Protein 6XM6 (pdb70)

Nearest PDB structures (foldseek):
  6xm6-assembly1_A-2  TM=1.002E+00  e=0.000E+00  Sphingobium sp. SYK-6
  6xm7-assembly1_A-2  TM=1.001E+00  e=0.000E+00  Sphingobium sp. SYK-6
  6xm8-assembly1_A-2  TM=1.001E+00  e=0.000E+00  Sphingobium sp. SYK-6
  6xm9-assembly1_A  TM=1.002E+00  e=0.000E+00  Sphingobium sp. SYK-6
  6ojw-assembly1_A  TM=9.742E-01  e=2.587E-71  Sphingomonas paucimobilis

Foldseek 3Di:
DDAAPDPCCDALNPADPDFDKFWQFDKDFWQPQLAFFKKKFWFFGAPAHAPVRDAHRVQRAIKMWIWGDHRRGTMIGIGGQCAVQNVVCVVVVHHQQHYDLFRVPGHPVCPPGQSDSLGFEFDFAQQWTWSFDQQAATWTAFLPVRHTDYGDCQVVQRQFGGWARAWAQALVFRKIWTKHACRPHPQAQKMWIWIAHRNGHTPAIAIEGDPGRACFHEWADAPFWTKTKDAQQHADVVCSVVVAHRTEHEQADWMWIKTWTPDRPTDHVVIAIATDHHWDWHYWQAWADDVQKIKTKTFIFRTDQDQSRYHPVPDHDDVNRNFTAIWIWMAGNPDDDSHTPDIGGLDPFTFHLKYFQSSQHNHDAFKIKTQTQDVVDAADACLPGARFWIKMAGSVVRDIDIAGPDHQKHWAHKEFDASDPPDDTLQGWIWTKMGNSVLQWIWIFICSRVDPHVHGSMIRTDPHHDRHIHYMYIDRCVSRVHDD

Structure (mmCIF, N/CA/C/O backbone):
data_6XM6
#
_entry.id   6XM6
#
_cell.length_a   85.480
_cell.length_b   112.180
_cell.length_c   114.740
_cell.angle_alpha   90.000
_cell.angle_beta   90.000
_cell.angle_gamma   90.000
#
_symmetry.space_group_name_H-M   'I 2 2 2'
#
loop_
_entity.id
_entity.type
_entity.pdbx_description
1 polymer Dioxygenase
2 non-polymer 'COBALT (II) ION'
3 water water
#
loop_
_atom_site.group_PDB
_atom_site.id
_atom_site.type_symbol
_atom_site.label_atom_id
_atom_site.label_alt_id
_atom_site.label_comp_id
_atom_site.label_asym_id
_atom_site.label_entity_id
_atom_site.label_seq_id
_atom_site.pdbx_PDB_ins_code
_atom_site.Cartn_x
_atom_site.Cartn_y
_atom_site.Cartn_z
_atom_site.occupancy
_atom_site.B_iso_or_equiv
_atom_site.auth_seq_id
_atom_site.auth_comp_id
_atom_site.auth_asym_id
_atom_site.auth_atom_id
_atom_site.pdbx_PDB_model_num
ATOM 1 N N . ALA A 1 2 ? 20.232 -12.940 47.091 1.00 12.23 2 ALA A N 1
ATOM 2 C CA . ALA A 1 2 ? 20.529 -12.604 45.689 1.00 11.79 2 ALA A CA 1
ATOM 3 C C . ALA A 1 2 ? 21.969 -12.847 45.340 1.00 13.19 2 ALA A C 1
ATOM 4 O O . ALA A 1 2 ? 22.893 -12.476 46.064 1.00 13.61 2 ALA A O 1
ATOM 10 N N . HIS A 1 3 ? 22.170 -13.424 44.133 1.00 12.79 3 HIS A N 1
ATOM 11 C CA . HIS A 1 3 ? 23.505 -13.642 43.577 1.00 14.37 3 HIS A CA 1
ATOM 12 C C . HIS A 1 3 ? 23.824 -12.528 42.604 1.00 13.96 3 HIS A C 1
ATOM 13 O O . HIS A 1 3 ? 23.304 -12.513 41.491 1.00 14.18 3 HIS A O 1
ATOM 27 N N . PHE A 1 4 ? 24.654 -11.601 43.016 1.00 12.89 4 PHE A N 1
ATOM 28 C CA . PHE A 1 4 ? 25.042 -10.485 42.184 1.00 13.86 4 PHE A CA 1
ATOM 29 C C . PHE A 1 4 ? 26.409 -10.723 41.597 1.00 15.06 4 PHE A C 1
ATOM 30 O O . PHE A 1 4 ? 27.217 -11.477 42.153 1.00 16.30 4 PHE A O 1
ATOM 47 N N . PRO A 1 5 ? 26.700 -10.070 40.469 1.00 15.71 5 PRO A N 1
ATOM 48 C CA . PRO A 1 5 ? 28.014 -10.236 39.831 1.00 19.28 5 PRO A CA 1
ATOM 49 C C . PRO A 1 5 ? 29.135 -9.718 40.712 1.00 19.11 5 PRO A C 1
ATOM 50 O O . PRO A 1 5 ? 28.960 -8.791 41.498 1.00 20.34 5 PRO A O 1
ATOM 61 N N . ASP A 1 6 ? 30.309 -10.332 40.548 1.00 20.06 6 ASP A N 1
ATOM 62 C CA . ASP A 1 6 ? 31.516 -9.881 41.222 1.00 23.63 6 ASP A CA 1
ATOM 63 C C . ASP A 1 6 ? 32.258 -8.946 40.269 1.00 26.98 6 ASP A C 1
ATOM 64 O O . ASP A 1 6 ? 33.318 -9.258 39.712 1.00 31.68 6 ASP A O 1
ATOM 73 N N . THR A 1 7 ? 31.637 -7.805 40.017 1.00 18.97 7 THR A N 1
ATOM 74 C CA . THR A 1 7 ? 32.162 -6.828 39.079 1.00 18.42 7 THR A CA 1
ATOM 75 C C . THR A 1 7 ? 32.126 -5.485 39.794 1.00 20.08 7 THR A C 1
ATOM 76 O O . THR A 1 7 ? 31.404 -5.320 40.786 1.00 18.16 7 THR A O 1
ATOM 87 N N . PRO A 1 8 ? 32.870 -4.499 39.306 1.00 19.70 8 PRO A N 1
ATOM 88 C CA . PRO A 1 8 ? 32.985 -3.229 40.042 1.00 19.57 8 PRO A CA 1
ATOM 89 C C . PRO A 1 8 ? 31.667 -2.535 40.263 1.00 20.50 8 PRO A C 1
ATOM 90 O O . PRO A 1 8 ? 31.512 -1.828 41.275 1.00 19.17 8 PRO A O 1
ATOM 101 N N . ALA A 1 9 ? 30.713 -2.696 39.354 1.00 18.04 9 ALA A N 1
ATOM 102 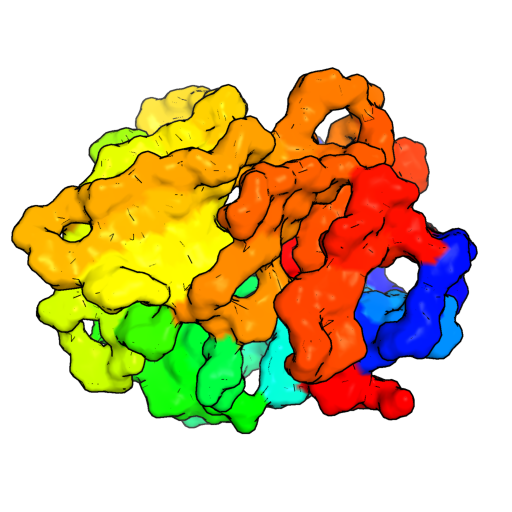C CA . ALA A 1 9 ? 29.449 -1.993 39.478 1.00 18.24 9 ALA A CA 1
ATOM 103 C C . ALA A 1 9 ? 28.613 -2.540 40.613 1.00 15.48 9 ALA A C 1
ATOM 104 O O . ALA A 1 9 ? 27.597 -1.925 40.965 1.00 15.44 9 ALA A O 1
ATOM 111 N N . PHE A 1 10 ? 29.019 -3.681 41.179 1.00 15.10 10 PHE A N 1
ATOM 112 C CA . PHE A 1 10 ? 28.243 -4.337 42.235 1.00 14.80 10 PHE A CA 1
ATOM 113 C C . PHE A 1 10 ? 29.027 -4.654 43.503 1.00 15.76 10 PHE A C 1
ATOM 114 O O . PHE A 1 10 ? 28.508 -5.366 44.383 1.00 15.90 10 PHE A O 1
ATOM 131 N N . THR A 1 11 ? 30.233 -4.119 43.653 1.00 16.17 11 THR A N 1
ATOM 132 C CA . THR A 1 11 ? 31.042 -4.466 44.802 1.00 15.68 11 THR A CA 1
ATOM 133 C C . THR A 1 11 ? 31.580 -3.225 45.497 1.00 16.35 11 THR A C 1
ATOM 134 O O . THR A 1 11 ? 31.630 -2.116 44.934 1.00 16.07 11 THR A O 1
ATOM 145 N N . GLY A 1 12 ? 31.969 -3.443 46.750 1.00 17.70 12 GLY A N 1
ATOM 146 C CA . GLY A 1 12 ? 32.555 -2.384 47.552 1.00 17.75 12 GLY A CA 1
ATOM 147 C C . GLY A 1 12 ? 31.550 -1.289 47.813 1.00 14.97 12 GLY A C 1
ATOM 148 O O . GLY A 1 12 ? 30.429 -1.541 48.271 1.00 15.95 12 GLY A O 1
ATOM 152 N N . PHE A 1 13 ? 31.945 -0.052 47.482 1.00 14.77 13 PHE A N 1
ATOM 153 C CA . PHE A 1 13 ? 31.009 1.061 47.609 1.00 13.89 13 PHE A CA 1
ATOM 154 C C . PHE A 1 13 ? 29.796 0.873 46.731 1.00 13.37 13 PHE A C 1
ATOM 155 O O . PHE A 1 13 ? 28.735 1.451 47.006 1.00 13.22 13 PHE A O 1
ATOM 172 N N . ASN A 1 14 ? 29.915 0.054 45.699 1.00 12.85 14 ASN A N 1
ATOM 173 C CA . ASN A 1 14 ? 28.793 -0.243 44.821 1.00 13.61 14 ASN A CA 1
ATOM 174 C C . ASN A 1 14 ? 28.082 -1.546 45.161 1.00 12.21 14 ASN A C 1
ATOM 175 O O . ASN A 1 14 ? 27.299 -2.038 44.357 1.00 13.09 14 ASN A O 1
ATOM 186 N N . ALA A 1 15 ? 28.291 -2.095 46.353 1.00 11.93 15 ALA A N 1
ATOM 187 C CA . ALA A 1 15 ? 27.483 -3.235 46.743 1.00 11.41 15 ALA A CA 1
ATOM 188 C C . ALA A 1 15 ? 26.010 -2.832 46.741 1.00 12.07 15 ALA A C 1
ATOM 189 O O . ALA A 1 15 ? 25.669 -1.724 47.177 1.00 11.54 15 ALA A O 1
ATOM 196 N N . PRO A 1 16 ? 25.109 -3.690 46.280 1.00 12.81 16 PRO A N 1
ATOM 197 C CA . PRO A 1 16 ? 23.681 -3.376 46.399 1.00 11.00 16 PRO A CA 1
ATOM 198 C C . PRO A 1 16 ? 23.326 -3.157 47.851 1.00 11.08 16 PRO A C 1
ATOM 199 O O . PRO A 1 16 ? 23.854 -3.823 48.738 1.00 12.14 16 PRO A O 1
ATOM 210 N N . SER A 1 17 ? 22.432 -2.207 48.094 1.00 10.03 17 SER A N 1
ATOM 211 C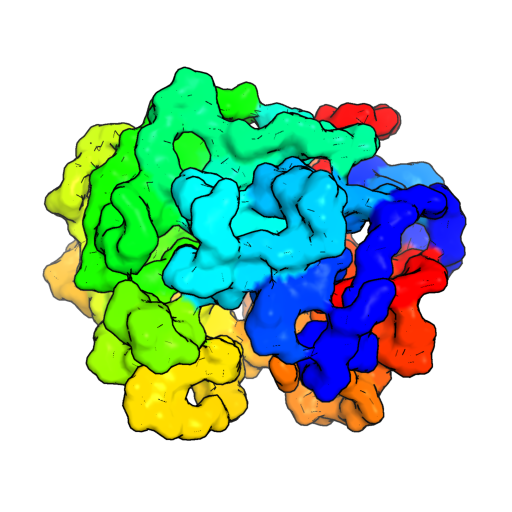 CA . SER A 1 17 ? 21.985 -1.902 49.442 1.00 9.41 17 SER A CA 1
ATOM 212 C C . SER A 1 17 ? 20.529 -2.306 49.621 1.00 9.96 17 SER A C 1
ATOM 213 O O . SER A 1 17 ? 20.215 -3.206 50.425 1.00 10.07 17 SER A O 1
ATOM 221 N N . ARG A 1 18 ? 19.649 -1.620 48.963 1.00 10.10 18 ARG A N 1
ATOM 222 C CA . ARG A 1 18 ? 18.245 -1.965 48.976 1.00 9.75 18 ARG A CA 1
ATOM 223 C C . ARG A 1 18 ? 17.547 -1.783 50.316 1.00 9.50 18 ARG A C 1
ATOM 224 O O . ARG A 1 18 ? 16.484 -2.290 50.519 1.00 10.61 18 ARG A O 1
ATOM 245 N N . ILE A 1 19 ? 18.160 -1.003 51.179 1.00 10.29 19 ILE A N 1
ATOM 246 C CA . ILE A 1 19 ? 17.592 -0.750 52.501 1.00 9.79 19 ILE A CA 1
ATOM 247 C C . ILE A 1 19 ? 16.351 0.134 52.357 1.00 9.91 19 ILE A C 1
ATOM 248 O O . ILE A 1 19 ? 16.428 1.261 51.853 1.00 10.98 19 ILE A O 1
ATOM 264 N N . GLU A 1 20 ? 15.193 -0.372 52.779 1.00 9.49 20 GLU A N 1
ATOM 265 C CA . GLU A 1 20 ? 14.057 0.459 53.123 1.00 10.31 20 GLU A CA 1
ATOM 266 C C . GLU A 1 20 ? 14.012 0.529 54.631 1.00 9.23 20 GLU A C 1
ATOM 267 O O . GLU A 1 20 ? 14.107 -0.506 55.293 1.00 10.54 20 GLU A O 1
ATOM 279 N N . CYS A 1 21 ? 13.958 1.734 55.175 1.00 8.82 21 CYS A N 1
ATOM 280 C CA . CYS A 1 21 ? 14.109 1.880 56.617 1.00 8.84 21 CYS A CA 1
ATOM 281 C C . CYS A 1 21 ? 13.448 3.147 57.103 1.00 9.75 21 CYS A C 1
ATOM 282 O O . CYS A 1 21 ? 13.057 4.012 56.324 1.00 10.87 21 CYS A O 1
ATOM 290 N N . ASP A 1 22 ? 13.343 3.238 58.432 1.00 9.42 22 ASP A N 1
ATOM 291 C CA . ASP A 1 22 ? 12.924 4.415 59.141 1.00 10.50 22 ASP A CA 1
ATOM 292 C C . ASP A 1 22 ? 13.798 4.507 60.376 1.00 10.16 22 ASP A C 1
ATOM 293 O O . ASP A 1 22 ? 13.874 3.540 61.156 1.00 11.57 22 ASP A O 1
ATOM 302 N N . ILE A 1 23 ? 14.384 5.675 60.606 1.00 10.04 23 ILE A N 1
ATOM 303 C CA . ILE A 1 23 ? 15.108 5.938 61.832 1.00 9.67 23 ILE A CA 1
ATOM 304 C C . ILE A 1 23 ? 14.899 7.397 62.190 1.00 10.39 23 ILE A C 1
ATOM 305 O O . ILE A 1 23 ? 15.421 8.286 61.500 1.00 11.01 23 ILE A O 1
ATOM 321 N N . PRO A 1 24 ? 14.204 7.715 63.255 1.00 9.58 24 PRO A N 1
ATOM 322 C CA . PRO A 1 24 ? 14.120 9.096 63.686 1.00 9.75 24 PRO A CA 1
ATOM 323 C C . PRO A 1 24 ? 15.327 9.413 64.551 1.00 11.83 24 PRO A C 1
ATOM 324 O O . PRO A 1 24 ? 15.943 8.550 65.155 1.00 11.73 24 PRO A O 1
ATOM 335 N N . ASN A 1 25 ? 15.650 10.706 64.623 1.00 11.25 25 ASN A N 1
ATOM 336 C CA . ASN A 1 25 ? 16.570 11.160 65.658 1.00 10.47 25 ASN A CA 1
ATOM 337 C C . ASN A 1 25 ? 17.924 10.479 65.524 1.00 11.08 25 ASN A C 1
ATOM 338 O O . ASN A 1 25 ? 18.520 9.997 66.493 1.00 12.11 25 ASN A O 1
ATOM 349 N N . LEU A 1 26 ? 18.436 10.476 64.304 1.00 11.34 26 LEU A N 1
ATOM 350 C CA . LEU A 1 26 ? 19.742 9.919 64.004 1.00 10.25 26 LEU A CA 1
ATOM 351 C C . LEU A 1 26 ? 20.811 10.518 64.906 1.00 11.98 26 LEU A C 1
ATOM 352 O O . LEU A 1 26 ? 20.732 11.681 65.302 1.00 10.79 26 LEU A O 1
ATOM 368 N N . VAL A 1 27 ? 21.823 9.718 65.234 1.00 11.00 27 VAL A N 1
ATOM 369 C CA . VAL A 1 27 ? 22.920 10.244 66.046 1.00 12.15 27 VAL A CA 1
ATOM 370 C C . VAL A 1 27 ? 23.556 11.394 65.273 1.00 12.00 27 VAL A C 1
ATOM 371 O O . VAL A 1 27 ? 23.796 11.270 64.069 1.00 12.68 27 VAL A O 1
ATOM 384 N N . HIS A 1 28 ? 23.865 12.501 65.952 1.00 12.65 28 HIS A N 1
ATOM 385 C CA . HIS A 1 28 ? 24.404 13.661 65.267 1.00 12.55 28 HIS A CA 1
ATOM 386 C C . HIS A 1 28 ? 25.328 14.427 66.169 1.00 15.69 28 HIS A C 1
ATOM 387 O O . HIS A 1 28 ? 25.324 14.257 67.394 1.00 15.29 28 HIS A O 1
ATOM 401 N N . GLU A 1 29 ? 26.174 15.209 65.535 1.00 14.30 29 GLU A N 1
ATOM 402 C CA . GLU A 1 29 ? 27.066 16.137 66.210 1.00 14.40 29 GLU A CA 1
ATOM 403 C C . GLU A 1 29 ? 26.785 17.541 65.714 1.00 14.69 29 GLU A C 1
ATOM 404 O O . GLU A 1 29 ? 26.287 17.752 64.603 1.00 13.71 29 GLU A O 1
ATOM 416 N N . GLY A 1 30 ? 27.133 18.509 66.548 1.00 15.86 30 GLY A N 1
ATOM 417 C CA . GLY A 1 30 ? 26.936 19.897 66.202 1.00 14.78 30 GLY A CA 1
ATOM 418 C C . GLY A 1 30 ? 25.510 20.310 66.489 1.00 18.41 30 GLY A C 1
ATOM 419 O O . GLY A 1 30 ? 24.814 19.689 67.292 1.00 17.84 30 GLY A O 1
ATOM 423 N N . THR A 1 31 ? 25.070 21.365 65.831 1.00 14.86 31 THR A N 1
ATOM 424 C CA . THR A 1 31 ? 23.782 21.986 66.112 1.00 16.05 31 THR A CA 1
ATOM 425 C C . THR A 1 31 ? 22.999 22.059 64.815 1.00 14.76 31 THR A C 1
ATOM 426 O O . THR A 1 31 ? 23.393 22.756 63.867 1.00 15.07 31 THR A O 1
ATOM 437 N N . ILE A 1 32 ? 21.913 21.303 64.729 1.00 13.64 32 ILE A N 1
ATOM 438 C CA . ILE A 1 32 ? 21.016 21.368 63.583 1.00 14.73 32 ILE A CA 1
ATOM 439 C C . ILE A 1 32 ? 20.185 22.620 63.790 1.00 16.76 32 ILE A C 1
ATOM 440 O O . ILE A 1 32 ? 19.529 22.735 64.819 1.00 16.84 32 ILE A O 1
ATOM 456 N N . PRO A 1 33 ? 20.213 23.589 62.882 1.00 15.32 33 PRO A N 1
ATOM 457 C CA . PRO A 1 33 ? 19.480 24.833 63.097 1.00 16.68 33 PRO A CA 1
ATOM 458 C C . PRO A 1 33 ? 18.036 24.547 63.447 1.00 19.88 33 PRO A C 1
ATOM 459 O O . PRO A 1 33 ? 17.359 23.810 62.722 1.00 19.07 33 PRO A O 1
ATOM 470 N N . PRO A 1 34 ? 17.536 25.043 64.578 1.00 22.09 34 PRO A N 1
ATOM 471 C CA . PRO A 1 34 ? 16.129 24.785 64.914 1.00 26.19 34 PRO A CA 1
ATOM 472 C C . PRO A 1 34 ? 15.176 25.450 63.941 1.00 22.92 34 PRO A C 1
ATOM 473 O O . PRO A 1 34 ? 14.004 25.051 63.932 1.00 31.44 34 PRO A O 1
ATOM 484 N N . GLU A 1 35 ? 15.665 26.357 63.096 1.00 26.13 35 GLU A N 1
ATOM 485 C CA . GLU A 1 35 ? 14.868 27.000 62.054 1.00 32.74 35 GLU A CA 1
ATOM 486 C C . GLU A 1 35 ? 14.426 26.003 60.992 1.00 29.45 35 GLU A C 1
ATOM 487 O O . GLU A 1 35 ? 13.486 26.261 60.228 1.00 28.71 35 GLU A O 1
ATOM 499 N N . LEU A 1 36 ? 15.148 24.912 60.850 1.00 20.32 36 LEU A N 1
ATOM 500 C CA . LEU A 1 36 ? 14.904 24.045 59.715 1.00 15.91 36 LEU A CA 1
ATOM 501 C C . LEU A 1 36 ? 13.678 23.197 60.004 1.00 15.34 36 LEU A C 1
ATOM 502 O O . LEU A 1 36 ? 13.554 22.595 61.076 1.00 15.62 36 LEU A O 1
ATOM 518 N N . ASN A 1 37 ? 12.778 23.129 59.023 1.00 13.29 37 ASN A N 1
ATOM 519 C CA . ASN A 1 37 ? 11.566 22.332 59.135 1.00 15.09 37 ASN A CA 1
ATOM 520 C C . ASN A 1 37 ? 11.154 21.915 57.724 1.00 13.06 37 ASN A C 1
ATOM 521 O O . ASN A 1 37 ? 10.424 22.635 57.031 1.00 12.79 37 ASN A O 1
ATOM 532 N N . GLY A 1 38 ? 11.564 20.716 57.337 1.00 11.27 38 GLY A N 1
ATOM 533 C CA . GLY A 1 38 ? 11.305 20.243 55.988 1.00 10.00 38 GLY A CA 1
ATOM 534 C C . GLY A 1 38 ? 12.137 19.013 55.744 1.00 11.49 38 GLY A C 1
ATOM 535 O O . GLY A 1 38 ? 12.530 18.338 56.678 1.00 11.76 38 GLY A O 1
ATOM 539 N N . ALA A 1 39 ? 12.366 18.697 54.481 1.00 10.52 39 ALA A N 1
ATOM 540 C CA . ALA A 1 39 ? 13.085 17.475 54.166 1.00 10.34 39 ALA A CA 1
ATOM 541 C C . ALA A 1 39 ? 13.931 17.627 52.928 1.00 10.44 39 ALA A C 1
ATOM 542 O O . ALA A 1 39 ? 13.547 18.291 51.953 1.00 11.04 39 ALA A O 1
ATOM 549 N N . PHE A 1 40 ? 15.061 16.934 52.963 1.00 9.70 40 PHE A N 1
ATOM 550 C CA . PHE A 1 40 ? 15.948 16.772 51.820 1.00 9.18 40 PHE A CA 1
ATOM 551 C C . PHE A 1 40 ? 15.738 15.406 51.230 1.00 9.17 40 PHE A C 1
ATOM 552 O O . PHE A 1 40 ? 15.884 14.397 51.927 1.00 11.16 40 PHE A O 1
ATOM 569 N N . PHE A 1 41 ? 15.310 15.354 49.971 1.00 8.97 41 PHE A N 1
ATOM 570 C CA . PHE A 1 41 ? 15.140 14.126 49.249 1.00 9.10 41 PHE A CA 1
ATOM 571 C C . PHE A 1 41 ? 16.314 13.937 48.310 1.00 9.47 41 PHE A C 1
ATOM 572 O O . PHE A 1 41 ? 16.698 14.875 47.609 1.00 11.04 41 PHE A O 1
ATOM 589 N N . ARG A 1 42 ? 16.783 12.713 48.192 1.00 9.07 42 ARG A N 1
ATOM 590 C CA . ARG A 1 42 ? 17.797 12.383 47.219 1.00 8.15 42 ARG A CA 1
ATOM 591 C C . ARG A 1 42 ? 17.560 10.940 46.736 1.00 10.52 42 ARG A C 1
ATOM 592 O O . ARG A 1 42 ? 16.891 10.205 47.357 1.00 11.96 42 ARG A O 1
ATOM 613 N N . VAL A 1 43 ? 18.162 10.587 45.621 1.00 10.14 43 VAL A N 1
ATOM 614 C CA . VAL A 1 43 ? 17.978 9.275 45.008 1.00 10.26 43 VAL A CA 1
ATOM 615 C C . VAL A 1 43 ? 19.297 8.608 44.715 1.00 9.60 43 VAL A C 1
ATOM 616 O O . VAL A 1 43 ? 20.277 9.251 44.322 1.00 11.50 43 VAL A O 1
ATOM 629 N N . GLN A 1 44 ? 19.333 7.297 44.980 1.00 9.27 44 GLN A N 1
ATOM 630 C CA . GLN A 1 44 ? 20.431 6.469 44.568 1.00 9.96 44 GLN A CA 1
ATOM 631 C C . GLN A 1 44 ? 19.944 5.364 43.649 1.00 10.07 44 GLN A C 1
ATOM 632 O O . GLN A 1 44 ? 19.011 4.623 43.995 1.00 10.61 44 GLN A O 1
ATOM 646 N N . PRO A 1 45 ? 20.614 5.154 42.521 1.00 9.94 45 PRO A N 1
ATOM 647 C CA . PRO A 1 45 ? 20.422 3.893 41.809 1.00 10.36 45 PRO A CA 1
ATOM 648 C C . PRO A 1 45 ? 20.852 2.728 42.692 1.00 8.85 45 PRO A C 1
ATOM 649 O O . PRO A 1 45 ? 21.891 2.787 43.342 1.00 10.69 45 PRO A O 1
ATOM 660 N N . ASP A 1 46 ? 20.040 1.677 42.726 1.00 9.55 46 ASP A N 1
ATOM 661 C CA . ASP A 1 46 ? 20.284 0.568 43.651 1.00 9.98 46 ASP A CA 1
ATOM 662 C C . ASP A 1 46 ? 19.521 -0.610 43.070 1.00 11.05 46 ASP A C 1
ATOM 663 O O . ASP A 1 46 ? 18.298 -0.573 43.017 1.00 10.96 46 ASP A O 1
ATOM 672 N N . PRO A 1 47 ? 20.204 -1.680 42.659 1.00 11.27 47 PRO A N 1
ATOM 673 C CA . PRO A 1 47 ? 19.533 -2.743 41.884 1.00 10.66 47 PRO A CA 1
ATOM 674 C C . PRO A 1 47 ? 18.626 -3.595 42.756 1.00 11.15 47 PRO A C 1
ATOM 675 O O . PRO A 1 47 ? 19.088 -4.274 43.673 1.00 11.51 47 PRO A O 1
ATOM 686 N N . GLN A 1 48 ? 17.347 -3.662 42.395 1.00 10.81 48 GLN A N 1
ATOM 687 C CA . GLN A 1 48 ? 16.464 -4.593 43.085 1.00 10.45 48 GLN A CA 1
ATOM 688 C C . GLN A 1 48 ? 16.907 -6.038 42.861 1.00 10.37 48 GLN A C 1
ATOM 689 O O . GLN A 1 48 ? 16.852 -6.867 43.770 1.00 11.34 48 GLN A O 1
ATOM 703 N N . PHE A 1 49 ? 17.309 -6.359 41.650 1.00 11.60 49 PHE A N 1
ATOM 704 C CA . PHE A 1 49 ? 17.702 -7.701 41.259 1.00 11.11 49 PHE A CA 1
ATOM 705 C C . PHE A 1 49 ? 19.018 -7.679 40.518 1.00 11.19 49 PHE A C 1
ATOM 706 O O . PHE A 1 49 ? 19.423 -6.665 39.944 1.00 13.32 49 PHE A O 1
ATOM 723 N N . PRO A 1 50 ? 19.692 -8.829 40.470 1.00 12.10 50 PRO A N 1
ATOM 724 C CA . PRO A 1 50 ? 20.856 -8.952 39.617 1.00 13.91 50 PRO A CA 1
ATOM 725 C C . PRO A 1 50 ? 20.485 -8.670 38.180 1.00 12.58 50 PRO A C 1
ATOM 726 O O . PRO A 1 50 ? 19.372 -9.000 37.720 1.00 13.97 50 PRO A O 1
ATOM 737 N N . PRO A 1 51 ? 21.403 -8.110 37.416 1.00 12.08 51 PRO A N 1
ATOM 738 C CA . PRO A 1 51 ? 21.114 -7.756 36.036 1.00 13.14 51 PRO A CA 1
ATOM 739 C C . PRO A 1 51 ? 21.007 -8.982 35.154 1.00 14.58 51 PRO A C 1
ATOM 740 O O . PRO A 1 51 ? 21.754 -9.942 35.308 1.00 15.91 51 PRO A O 1
ATOM 751 N N . ARG A 1 52 ? 20.101 -8.895 34.200 1.00 15.15 52 ARG A N 1
ATOM 752 C CA . ARG A 1 52 ? 19.908 -9.989 33.252 1.00 17.84 52 ARG A CA 1
ATOM 753 C C . ARG A 1 52 ? 21.208 -10.395 32.577 1.00 20.17 52 ARG A C 1
ATOM 754 O O . ARG A 1 52 ? 21.479 -11.602 32.406 1.00 21.09 52 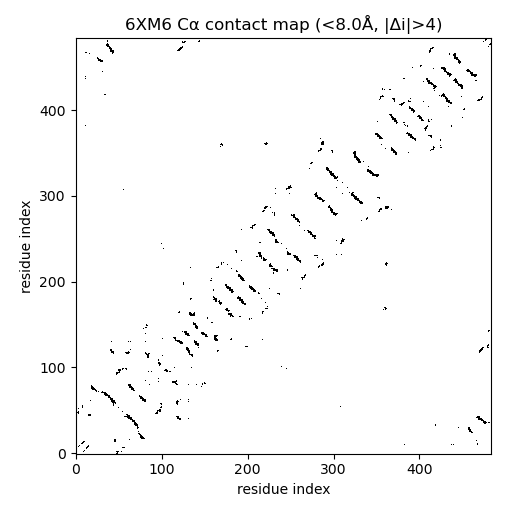ARG A O 1
ATOM 775 N N . LEU A 1 53 ? 22.001 -9.425 32.152 1.00 18.78 53 LEU A N 1
ATOM 776 C CA . LEU A 1 53 ? 23.205 -9.737 31.376 1.00 23.49 53 LEU A CA 1
ATOM 777 C C . LEU A 1 53 ? 24.374 -10.199 32.231 1.00 25.89 53 LEU A C 1
ATOM 778 O O . LEU A 1 53 ? 25.356 -10.701 31.681 1.00 29.84 53 LEU A O 1
ATOM 794 N N . GLY A 1 54 ? 24.288 -10.109 33.555 1.00 20.97 54 GLY A N 1
ATOM 795 C CA . GLY A 1 54 ? 25.402 -10.492 34.399 1.00 20.84 54 GLY A CA 1
ATOM 796 C C . GLY A 1 54 ? 26.376 -9.367 34.689 1.00 18.20 54 GLY A C 1
ATOM 797 O O . GLY A 1 54 ? 27.393 -9.607 35.339 1.00 19.55 54 GLY A O 1
ATOM 801 N N . ASP A 1 55 ? 26.098 -8.163 34.219 1.00 18.60 55 ASP A N 1
ATOM 802 C CA . ASP A 1 55 ? 26.831 -6.966 34.595 1.00 18.68 55 ASP A CA 1
ATOM 803 C C . ASP A 1 55 ? 25.932 -5.803 34.224 1.00 17.45 55 ASP A C 1
ATOM 804 O O . ASP A 1 55 ? 24.921 -5.981 33.538 1.00 18.27 55 ASP A O 1
ATOM 813 N N . ASP A 1 56 ? 26.309 -4.610 34.651 1.00 16.97 56 ASP A N 1
ATOM 814 C CA . ASP A 1 56 ? 25.521 -3.422 34.341 1.00 16.70 56 ASP A CA 1
ATOM 815 C C . ASP A 1 56 ? 26.360 -2.230 34.725 1.00 15.89 56 ASP A C 1
ATOM 816 O O . ASP A 1 56 ? 27.504 -2.366 35.174 1.00 18.92 56 ASP A O 1
ATOM 825 N N . ILE A 1 57 ? 25.775 -1.053 34.551 1.00 15.68 57 ILE A N 1
ATOM 826 C CA . ILE A 1 57 ? 26.423 0.202 34.889 1.00 17.19 57 ILE A CA 1
ATOM 827 C C . ILE A 1 57 ? 25.639 0.876 36.015 1.00 18.49 57 ILE A C 1
ATOM 828 O O . ILE A 1 57 ? 24.463 0.566 36.266 1.00 16.34 57 ILE A O 1
ATOM 844 N N A SER A 1 58 ? 26.310 1.848 36.654 0.53 17.66 58 SER A N 1
ATOM 845 N N B SER A 1 58 ? 26.291 1.847 36.648 0.47 17.49 58 SER A N 1
ATOM 846 C CA A SER A 1 58 ? 25.758 2.556 37.808 0.53 13.69 58 SER A CA 1
ATOM 847 C CA B SER A 1 58 ? 25.720 2.509 37.812 0.47 14.25 58 SER A CA 1
ATOM 848 C C A SER A 1 58 ? 24.471 3.265 37.457 0.53 14.15 58 SER A C 1
ATOM 849 C C B SER A 1 58 ? 24.477 3.294 37.470 0.47 14.49 58 SER A C 1
ATOM 850 O O A SER A 1 58 ? 23.538 3.316 38.259 0.53 17.34 58 SER A O 1
ATOM 851 O O B SER A 1 58 ? 23.563 3.383 38.287 0.47 16.94 58 SER A O 1
ATOM 866 N N . PHE A 1 59 ? 24.413 3.867 36.278 1.00 14.62 59 PHE A N 1
ATOM 867 C CA . PHE A 1 59 ? 23.252 4.652 35.953 1.00 16.10 59 PHE A CA 1
ATOM 868 C C . PHE A 1 59 ? 22.004 3.789 35.759 1.00 16.60 59 PHE A C 1
ATOM 869 O O . PHE A 1 59 ? 20.940 4.355 35.457 1.00 15.93 59 PHE A O 1
ATOM 887 N N . ASN A 1 60 ? 22.112 2.445 35.824 1.00 15.66 60 ASN A N 1
ATOM 888 C CA . ASN A 1 60 ? 20.964 1.618 35.556 1.00 13.80 60 ASN A CA 1
ATOM 889 C C . ASN A 1 60 ? 20.307 1.008 36.773 1.00 12.86 60 ASN A C 1
ATOM 890 O O . ASN A 1 60 ? 19.365 0.245 36.602 1.00 13.58 60 ASN A O 1
ATOM 901 N N . GLY A 1 61 ? 20.751 1.333 37.992 1.00 12.73 61 GLY A N 1
ATOM 902 C CA . GLY A 1 61 ? 20.101 0.800 39.173 1.00 13.06 61 GLY A CA 1
ATOM 903 C C . GLY A 1 61 ? 18.713 1.385 39.420 1.00 10.54 61 GLY A C 1
ATOM 904 O O . GLY A 1 61 ? 18.449 2.552 39.157 1.00 11.77 61 GLY A O 1
ATOM 908 N N . ASP A 1 62 ? 17.835 0.581 39.998 1.00 11.13 62 ASP A N 1
ATOM 909 C CA . ASP A 1 62 ? 16.517 1.056 40.391 1.00 9.13 62 ASP A CA 1
ATOM 910 C C . ASP A 1 62 ? 16.598 2.223 41.368 1.00 10.14 62 ASP A C 1
ATOM 911 O O . ASP A 1 62 ? 17.465 2.291 42.241 1.00 10.36 62 ASP A O 1
ATOM 920 N N . GLY A 1 63 ? 15.669 3.173 41.247 1.00 10.75 63 GLY A N 1
ATOM 921 C CA . GLY A 1 63 ? 15.745 4.330 42.126 1.00 11.15 63 GLY A CA 1
ATOM 922 C C . GLY A 1 63 ? 15.271 4.019 43.525 1.00 9.47 63 GLY A C 1
ATOM 923 O O . GLY A 1 63 ? 14.133 3.578 43.715 1.00 10.07 63 GLY A O 1
ATOM 927 N N . MET A 1 64 ? 16.129 4.319 44.472 1.00 9.46 64 MET A N 1
ATOM 928 C CA . MET A 1 64 ? 15.796 4.236 45.882 1.00 9.48 64 MET A CA 1
ATOM 929 C C . MET A 1 64 ? 15.838 5.652 46.425 1.00 9.76 64 MET A C 1
ATOM 930 O O . MET A 1 64 ? 16.833 6.371 46.232 1.00 10.27 64 MET A O 1
ATOM 944 N N . ILE A 1 65 ? 14.741 6.075 47.043 1.00 8.85 65 ILE A N 1
ATOM 945 C CA . ILE A 1 65 ? 14.586 7.458 47.514 1.00 8.84 65 ILE A CA 1
ATOM 946 C C . ILE A 1 65 ? 14.896 7.565 48.997 1.00 9.90 65 ILE A C 1
ATOM 947 O O . ILE A 1 65 ? 14.323 6.821 49.826 1.00 10.20 65 ILE A O 1
ATOM 963 N N . THR A 1 66 ? 15.767 8.490 49.345 1.00 8.60 66 THR A N 1
ATOM 964 C CA . THR A 1 66 ? 16.080 8.791 50.732 1.00 8.13 66 THR A CA 1
ATOM 965 C C . THR A 1 66 ? 15.482 10.131 51.082 1.00 10.84 66 THR A C 1
ATOM 966 O O . THR A 1 66 ? 15.678 11.099 50.347 1.00 10.65 66 THR A O 1
ATOM 977 N N . ARG A 1 67 ? 14.797 10.203 52.208 1.00 9.18 67 ARG A N 1
ATOM 978 C CA . ARG A 1 67 ? 14.323 11.462 52.748 1.00 9.81 67 ARG A CA 1
ATOM 979 C C . ARG A 1 67 ? 14.930 11.719 54.114 1.00 8.89 67 ARG A C 1
ATOM 980 O O . ARG A 1 67 ? 14.835 10.882 55.020 1.00 9.58 67 ARG A O 1
ATOM 1001 N N . PHE A 1 68 ? 15.528 12.878 54.264 1.00 10.00 68 PHE A N 1
ATOM 1002 C CA . PHE A 1 68 ? 16.024 13.355 55.529 1.00 9.53 68 PHE A CA 1
ATOM 1003 C C . PHE A 1 68 ? 15.082 14.466 55.987 1.00 10.70 68 PHE A C 1
ATOM 1004 O O . PHE A 1 68 ? 15.133 15.601 55.500 1.00 10.70 68 PHE A O 1
ATOM 1021 N N . HIS A 1 69 ? 14.239 14.162 56.975 1.00 10.38 69 HIS A N 1
ATOM 1022 C CA . HIS A 1 69 ? 13.304 15.114 57.547 1.00 10.17 69 HIS A CA 1
ATOM 1023 C C . HIS A 1 69 ? 13.977 15.777 58.721 1.00 10.70 69 HIS A C 1
ATOM 1024 O O . HIS A 1 69 ? 14.320 15.129 59.719 1.00 10.97 69 HIS A O 1
ATOM 1038 N N . ILE A 1 70 ? 14.239 17.067 58.567 1.00 10.43 70 ILE A N 1
ATOM 1039 C CA . ILE A 1 70 ? 14.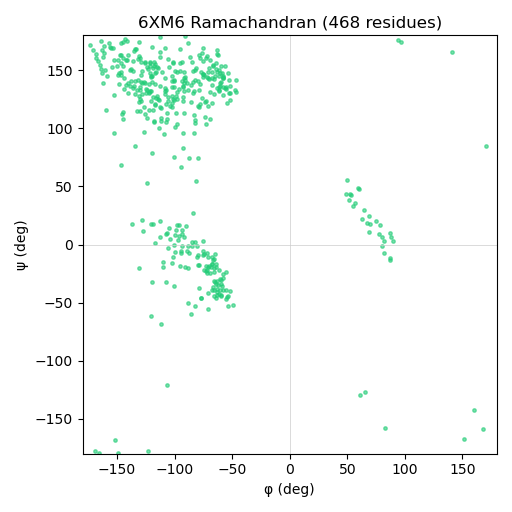928 17.860 59.569 1.00 10.99 70 ILE A CA 1
ATOM 1040 C C . ILE A 1 70 ? 13.889 18.743 60.234 1.00 12.50 70 ILE A C 1
ATOM 1041 O O . ILE A 1 70 ? 13.177 19.513 59.567 1.00 12.74 70 ILE A O 1
ATOM 1057 N N . HIS A 1 71 ? 13.797 18.632 61.546 1.00 12.62 71 HIS A N 1
ATOM 1058 C CA . HIS A 1 71 ? 12.819 19.399 62.310 1.00 13.27 71 HIS A CA 1
ATOM 1059 C C . HIS A 1 71 ? 13.238 19.336 63.763 1.00 15.29 71 HIS A C 1
ATOM 1060 O O . HIS A 1 71 ? 13.848 18.364 64.197 1.00 13.48 71 HIS A O 1
ATOM 1075 N N . ASP A 1 72 ? 12.897 20.381 64.518 1.00 13.52 72 ASP A N 1
ATOM 1076 C CA . ASP A 1 72 ? 13.130 20.375 65.962 1.00 13.29 72 ASP A CA 1
ATOM 1077 C C . ASP A 1 72 ? 14.591 20.088 66.313 1.00 13.74 72 ASP A C 1
ATOM 1078 O O . ASP A 1 72 ? 14.890 19.485 67.348 1.00 13.44 72 ASP A O 1
ATOM 1087 N N . GLY A 1 73 ? 15.537 20.519 65.495 1.00 13.25 73 GLY A N 1
ATOM 1088 C CA . GLY A 1 73 ? 16.931 20.283 65.778 1.00 13.25 73 GLY A CA 1
ATOM 1089 C C . GLY A 1 73 ? 17.392 18.855 65.658 1.00 13.99 73 GLY A C 1
ATOM 1090 O O . GLY A 1 73 ? 18.482 18.514 66.162 1.00 13.09 73 GLY A O 1
ATOM 1094 N N . GLN A 1 74 ? 16.618 18.011 64.980 1.00 12.37 74 GLN A N 1
ATOM 1095 C CA . GLN A 1 74 ? 16.996 16.614 64.761 1.00 11.78 74 GLN A CA 1
ATOM 1096 C C . GLN A 1 74 ? 16.775 16.261 63.300 1.00 12.57 74 GLN A C 1
ATOM 1097 O O . GLN A 1 74 ? 16.163 17.007 62.531 1.00 12.14 74 GLN A O 1
ATOM 1111 N N . CYS A 1 75 ? 17.313 15.110 62.921 1.00 11.42 75 CYS A N 1
ATOM 1112 C CA . CYS A 1 75 ? 17.183 14.606 61.576 1.00 9.87 75 CYS A CA 1
ATOM 1113 C C . CYS A 1 75 ? 16.707 13.174 61.628 1.00 10.66 75 CYS A C 1
ATOM 1114 O O . CYS A 1 75 ? 17.288 12.345 62.330 1.00 11.28 75 CYS A O 1
ATOM 1122 N N . ASP A 1 76 ? 15.712 12.886 60.801 1.00 9.86 76 ASP A N 1
ATOM 1123 C CA . ASP A 1 76 ? 15.154 11.552 60.655 1.00 10.36 76 ASP A CA 1
ATOM 1124 C C . ASP A 1 76 ? 15.388 11.068 59.239 1.00 10.70 76 ASP A C 1
ATOM 1125 O O . ASP A 1 76 ? 15.484 11.861 58.308 1.00 11.52 76 ASP A O 1
ATOM 1134 N N . ILE A 1 77 ? 15.418 9.764 59.044 1.00 8.97 77 ILE A N 1
ATOM 1135 C CA . ILE A 1 77 ? 15.515 9.182 57.712 1.00 10.23 77 ILE A CA 1
ATOM 1136 C C . ILE A 1 77 ? 14.346 8.249 57.444 1.00 10.05 77 ILE A C 1
ATOM 1137 O O . ILE A 1 77 ? 13.965 7.423 58.293 1.00 9.82 77 ILE A O 1
ATOM 1153 N N . LYS A 1 78 ? 13.818 8.352 56.241 1.00 9.58 78 LYS A N 1
ATOM 1154 C CA . LYS A 1 78 ? 12.873 7.410 55.663 1.00 9.41 78 LYS A CA 1
ATOM 1155 C C . LYS A 1 78 ? 13.393 7.080 54.284 1.00 9.64 78 LYS A C 1
ATOM 1156 O O . LYS A 1 78 ? 13.680 7.986 53.503 1.00 10.29 78 LYS A O 1
ATOM 1175 N N . GLN A 1 79 ? 13.544 5.803 53.963 1.00 8.83 79 GLN A N 1
ATOM 1176 C CA . GLN A 1 79 ? 14.074 5.373 52.678 1.00 8.92 79 GLN A CA 1
ATOM 1177 C C . GLN A 1 79 ? 13.106 4.369 52.088 1.00 10.09 79 GLN A C 1
ATOM 1178 O O . GLN A 1 79 ? 12.728 3.396 52.737 1.00 9.63 79 GLN A O 1
ATOM 1192 N N . ARG A 1 80 ? 12.720 4.598 50.835 1.00 9.21 80 ARG A N 1
ATOM 1193 C CA . ARG A 1 80 ? 11.744 3.782 50.126 1.00 9.35 80 ARG A CA 1
ATOM 1194 C C . ARG A 1 80 ? 12.077 3.704 48.648 1.00 10.50 80 ARG A C 1
ATOM 1195 O O . ARG A 1 80 ? 12.513 4.676 48.032 1.00 9.97 80 ARG A O 1
ATOM 1216 N N . TRP A 1 81 ? 11.728 2.558 48.064 1.00 9.79 81 TRP A N 1
ATOM 1217 C CA . TRP A 1 81 ? 11.813 2.420 46.628 1.00 8.70 81 TRP A CA 1
ATOM 1218 C C . TRP A 1 81 ? 10.842 3.340 45.894 1.00 9.77 81 TRP A C 1
ATOM 1219 O O . TRP A 1 81 ? 9.706 3.568 46.311 1.00 10.79 81 TRP A O 1
ATOM 1240 N N . ALA A 1 82 ? 11.302 3.821 44.742 1.00 10.14 82 ALA A N 1
ATOM 1241 C CA . ALA A 1 82 ? 10.416 4.413 43.735 1.00 9.04 82 ALA A CA 1
ATOM 1242 C C . ALA A 1 82 ? 9.814 3.272 42.932 1.00 9.21 82 ALA A C 1
ATOM 1243 O O . ALA A 1 82 ? 10.496 2.649 42.126 1.00 11.47 82 ALA A O 1
ATOM 1250 N N . LYS A 1 83 ? 8.541 2.998 43.138 1.00 9.60 83 LYS A N 1
ATOM 1251 C CA . LYS A 1 83 ? 7.966 1.771 42.581 1.00 10.67 83 LYS A CA 1
ATOM 1252 C C . LYS A 1 83 ? 7.457 1.999 41.172 1.00 12.09 83 LYS A C 1
ATOM 1253 O O . LYS A 1 83 ? 6.256 2.126 40.916 1.00 12.16 83 LYS A O 1
ATOM 1272 N N . THR A 1 84 ? 8.431 2.085 40.256 1.00 11.30 84 THR A N 1
ATOM 1273 C CA . THR A 1 84 ? 8.162 2.165 38.844 1.00 10.69 84 THR A CA 1
ATOM 1274 C C . THR A 1 84 ? 7.474 0.895 38.377 1.00 12.29 84 THR A C 1
ATOM 1275 O O . THR A 1 84 ? 7.415 -0.101 39.097 1.00 11.74 84 THR A O 1
ATOM 1286 N N . ASN A 1 85 ? 6.938 0.946 37.147 1.00 11.85 85 ASN A N 1
ATOM 1287 C CA . ASN A 1 85 ? 6.365 -0.261 36.586 1.00 9.93 85 ASN A CA 1
ATOM 1288 C C . ASN A 1 85 ? 7.428 -1.334 36.471 1.00 12.45 85 ASN A C 1
ATOM 1289 O O . ASN A 1 85 ? 7.150 -2.504 36.746 1.00 12.35 85 ASN A O 1
ATOM 1300 N N . LYS A 1 86 ? 8.646 -0.963 36.092 1.00 12.07 86 LYS A N 1
ATOM 1301 C CA . LYS A 1 86 ? 9.757 -1.908 36.103 1.00 12.06 86 LYS A CA 1
ATOM 1302 C C . LYS A 1 86 ? 9.906 -2.571 37.469 1.00 11.48 86 LYS A C 1
ATOM 1303 O O . LYS A 1 86 ? 10.008 -3.806 37.576 1.00 11.69 86 LYS A O 1
ATOM 1322 N N . TRP A 1 87 ? 9.992 -1.758 38.526 1.00 11.15 87 TRP A N 1
ATOM 1323 C CA . TRP A 1 87 ? 10.171 -2.282 39.868 1.00 10.75 87 TRP A CA 1
ATOM 1324 C C . TRP A 1 87 ? 9.062 -3.276 40.192 1.00 10.73 87 TRP A C 1
ATOM 1325 O O . TRP A 1 87 ? 9.306 -4.366 40.727 1.00 10.52 87 TRP A O 1
ATOM 1346 N N . LYS A 1 88 ? 7.824 -2.891 39.894 1.00 11.39 88 LYS A N 1
ATOM 1347 C CA . LYS A 1 88 ? 6.682 -3.737 40.204 1.00 12.25 88 LYS A CA 1
ATOM 1348 C C . LYS A 1 88 ? 6.716 -5.038 39.427 1.00 11.29 88 LYS A C 1
ATOM 1349 O O . LYS A 1 88 ? 6.415 -6.099 39.981 1.00 12.58 88 LYS A O 1
ATOM 1368 N N . LEU A 1 89 ? 6.996 -4.964 38.133 1.00 11.54 89 LEU A N 1
ATOM 1369 C CA . LEU A 1 89 ? 6.981 -6.156 37.299 1.00 12.81 89 LEU A CA 1
ATOM 1370 C C . LEU A 1 89 ? 8.083 -7.108 37.728 1.00 12.26 89 LEU A C 1
ATOM 1371 O O . LEU A 1 89 ? 7.865 -8.325 37.843 1.00 12.64 89 LEU A O 1
ATOM 1387 N N . GLU A 1 90 ? 9.278 -6.570 37.972 1.00 11.20 90 GLU A N 1
ATOM 1388 C CA . GLU A 1 90 ? 10.396 -7.406 38.403 1.00 11.78 90 GLU A CA 1
ATOM 1389 C C . GLU A 1 90 ? 10.146 -7.948 39.789 1.00 13.15 90 GLU A C 1
ATOM 1390 O O . GLU A 1 90 ? 10.462 -9.104 40.053 1.00 12.47 90 GLU A O 1
ATOM 1402 N N . ASN A 1 91 ? 9.579 -7.157 40.685 1.00 12.10 91 ASN A N 1
ATOM 1403 C CA . ASN A 1 91 ? 9.275 -7.650 42.016 1.00 12.32 91 ASN A CA 1
ATOM 1404 C C . ASN A 1 91 ? 8.316 -8.829 41.943 1.00 11.92 91 ASN A C 1
ATOM 1405 O O . ASN A 1 91 ? 8.495 -9.820 42.650 1.00 13.43 91 ASN A O 1
ATOM 1416 N N . ALA A 1 92 ? 7.293 -8.729 41.105 1.00 11.59 92 ALA A N 1
ATOM 1417 C CA . ALA A 1 92 ? 6.330 -9.810 40.988 1.00 13.76 92 ALA A CA 1
ATOM 1418 C C . ALA A 1 92 ? 6.965 -11.049 40.388 1.00 12.93 92 ALA A C 1
ATOM 1419 O O . ALA A 1 92 ? 6.631 -12.171 40.800 1.00 15.92 92 ALA A O 1
ATOM 1426 N N . ALA A 1 93 ? 7.878 -10.874 39.434 1.00 13.26 93 ALA A N 1
ATOM 1427 C CA . ALA A 1 93 ? 8.523 -12.009 38.766 1.00 13.58 93 ALA A CA 1
ATOM 1428 C C . ALA A 1 93 ? 9.640 -12.603 39.592 1.00 13.96 93 ALA A C 1
ATOM 1429 O O . ALA A 1 93 ? 10.035 -13.756 39.351 1.00 16.46 93 ALA A O 1
ATOM 1436 N N . GLY A 1 94 ? 10.133 -11.882 40.579 1.00 12.68 94 GLY A N 1
ATOM 1437 C CA . GLY A 1 94 ? 11.289 -12.317 41.338 1.00 13.76 94 GLY A CA 1
ATOM 1438 C C . GLY A 1 94 ? 12.599 -12.312 40.585 1.00 13.75 94 GLY A C 1
ATOM 1439 O O . GLY A 1 94 ? 13.513 -13.067 40.940 1.00 15.81 94 GLY A O 1
ATOM 1443 N N . LYS A 1 95 ? 12.723 -11.493 39.554 1.00 13.95 95 LYS A N 1
ATOM 1444 C CA . LYS A 1 95 ? 13.938 -11.482 38.759 1.00 13.63 95 LYS A CA 1
ATOM 1445 C C . LYS A 1 95 ? 13.932 -10.273 37.846 1.00 13.50 95 LYS A C 1
ATOM 1446 O O . LYS A 1 95 ? 12.889 -9.645 37.620 1.00 14.00 95 LYS A O 1
ATOM 1465 N N . ALA A 1 96 ? 15.105 -9.956 37.322 1.00 14.23 96 ALA A N 1
ATOM 1466 C CA . ALA A 1 96 ? 15.197 -8.916 36.310 1.00 13.72 96 ALA A CA 1
ATOM 1467 C C . ALA A 1 96 ? 14.507 -9.345 35.016 1.00 13.80 96 ALA A C 1
ATOM 1468 O O . ALA A 1 96 ? 14.675 -10.464 34.516 1.00 15.75 96 ALA A O 1
ATOM 1475 N N . LEU A 1 97 ? 13.777 -8.417 34.457 1.00 12.16 97 LEU A N 1
ATOM 1476 C CA . LEU A 1 97 ? 13.094 -8.556 33.193 1.00 13.35 97 LEU A CA 1
ATOM 1477 C C . LEU A 1 97 ? 13.558 -7.546 32.161 1.00 14.25 97 LEU A C 1
ATOM 1478 O O . LEU A 1 97 ? 13.560 -7.844 30.978 1.00 15.05 97 LEU A O 1
ATOM 1494 N N . PHE A 1 98 ? 13.945 -6.353 32.576 1.00 12.87 98 PHE A N 1
ATOM 1495 C CA . PHE A 1 98 ? 14.525 -5.352 31.723 1.00 14.80 98 PHE A CA 1
ATOM 1496 C C . PHE A 1 98 ? 16.024 -5.519 31.721 1.00 15.88 98 PHE A C 1
ATOM 1497 O O . PHE A 1 98 ? 16.615 -5.896 32.728 1.00 15.07 98 PHE A O 1
ATOM 1514 N N . GLY A 1 99 ? 16.627 -5.265 30.564 1.00 14.48 99 GLY A N 1
ATOM 1515 C CA . GLY A 1 99 ? 18.038 -5.480 30.369 1.00 13.71 99 GLY A CA 1
ATOM 1516 C C . GLY A 1 99 ? 18.917 -4.273 30.530 1.00 15.49 99 GLY A C 1
ATOM 1517 O O . GLY A 1 99 ? 18.823 -3.552 31.510 1.00 15.70 99 GLY A O 1
ATOM 1521 N N A SER A 1 100 ? 19.762 -4.037 29.536 0.42 15.22 100 SER A N 1
ATOM 1522 N N B SER A 1 100 ? 19.815 -4.062 29.579 0.58 14.53 100 SER A N 1
ATOM 1523 C CA A SER A 1 100 ? 20.828 -3.065 29.638 0.42 15.83 100 SER A CA 1
ATOM 1524 C CA B SER A 1 100 ? 20.857 -3.075 29.748 0.58 15.88 100 SER A CA 1
ATOM 1525 C C A SER A 1 100 ? 20.319 -1.639 29.524 0.42 14.04 100 SER A C 1
ATOM 1526 C C B SER A 1 100 ? 20.337 -1.658 29.544 0.58 13.64 100 SER A C 1
ATOM 1527 O O A SER A 1 100 ? 19.176 -1.371 29.142 0.42 14.38 100 SER A O 1
ATOM 1528 O O B SER A 1 100 ? 19.199 -1.416 29.126 0.58 14.38 100 SER A O 1
ATOM 1543 N N . TYR A 1 101 ? 21.211 -0.717 29.867 1.00 12.95 101 TYR A N 1
ATOM 1544 C CA . TYR A 1 101 ? 20.855 0.686 29.947 1.00 13.97 101 TYR A CA 1
ATOM 1545 C C . TYR A 1 101 ? 20.330 1.198 28.608 1.00 14.05 101 TYR A C 1
ATOM 1546 O O . TYR A 1 101 ? 21.006 1.143 27.570 1.00 14.34 101 TYR A O 1
ATOM 1565 N N . ARG A 1 102 ? 19.135 1.737 28.643 1.00 13.02 102 ARG A N 1
ATOM 1566 C CA . ARG A 1 102 ? 18.517 2.377 27.488 1.00 12.51 102 ARG A CA 1
ATOM 1567 C C . ARG A 1 102 ? 18.565 1.451 26.265 1.00 12.84 102 ARG A C 1
ATOM 1568 O O . ARG A 1 102 ? 18.681 1.894 25.120 1.00 14.78 102 ARG A O 1
ATOM 1589 N N . ASN A 1 103 ? 18.362 0.154 26.473 1.00 12.93 103 ASN A N 1
ATOM 1590 C CA . ASN A 1 103 ? 18.485 -0.839 25.395 1.00 15.18 103 ASN A CA 1
ATOM 1591 C C . ASN A 1 103 ? 17.319 -1.816 25.418 1.00 16.96 103 ASN A C 1
ATOM 1592 O O . ASN A 1 103 ? 17.410 -2.921 25.992 1.00 15.87 103 ASN A O 1
ATOM 1603 N N . PRO A 1 104 ? 16.203 -1.445 24.793 1.00 15.01 104 PRO A N 1
ATOM 1604 C CA . PRO A 1 104 ? 15.019 -2.316 24.798 1.00 16.78 104 PRO A CA 1
ATOM 1605 C C . PRO A 1 104 ? 15.243 -3.626 24.085 1.00 17.25 104 PRO A C 1
ATOM 1606 O O . PRO A 1 104 ? 14.499 -4.560 24.337 1.00 18.60 104 PRO A O 1
ATOM 1617 N N . LEU A 1 105 ? 16.277 -3.734 23.260 1.00 17.93 105 LEU A N 1
ATOM 1618 C CA . LEU A 1 105 ? 16.512 -5.001 22.569 1.00 18.41 105 LEU A CA 1
ATOM 1619 C C . LEU A 1 105 ? 16.873 -6.116 23.544 1.00 19.63 105 LEU A C 1
ATOM 1620 O O . LEU A 1 105 ? 16.742 -7.311 23.209 1.00 19.99 105 LEU A O 1
ATOM 1636 N N . THR A 1 106 ? 17.319 -5.765 24.748 1.00 16.42 106 THR A N 1
ATOM 1637 C CA . THR A 1 106 ? 17.770 -6.733 25.711 1.00 16.61 106 THR A CA 1
ATOM 1638 C C . THR A 1 106 ? 16.724 -7.038 26.757 1.00 16.93 106 THR A C 1
ATOM 1639 O O . THR A 1 106 ? 17.035 -7.730 27.704 1.00 19.89 106 THR A O 1
ATOM 1650 N N . ASP A 1 107 ? 15.513 -6.553 26.592 1.00 15.66 107 ASP A N 1
ATOM 1651 C CA . ASP A 1 107 ? 14.473 -6.818 27.565 1.00 16.03 107 ASP A CA 1
ATOM 1652 C C . ASP A 1 107 ? 13.809 -8.158 27.282 1.00 18.80 107 ASP A C 1
ATOM 1653 O O . ASP A 1 107 ? 13.738 -8.620 26.129 1.00 19.77 107 ASP A O 1
ATOM 1662 N N . ASP A 1 108 ? 13.350 -8.795 28.339 1.00 17.08 108 ASP A N 1
ATOM 1663 C CA . ASP A 1 108 ? 12.506 -9.967 28.184 1.00 16.61 108 ASP A CA 1
ATOM 1664 C C . ASP A 1 108 ? 11.272 -9.599 27.382 1.00 17.80 108 ASP A C 1
ATOM 1665 O O . ASP A 1 108 ? 10.698 -8.517 27.528 1.00 17.79 108 ASP A O 1
ATOM 1674 N N . GLU A 1 109 ? 10.819 -10.536 26.534 1.00 20.54 109 GLU A N 1
ATOM 1675 C CA . GLU A 1 109 ? 9.676 -10.238 25.689 1.00 27.72 109 GLU A CA 1
ATOM 1676 C C . GLU A 1 109 ? 8.456 -9.859 26.505 1.00 21.13 109 GLU A C 1
ATOM 1677 O O . GLU A 1 109 ? 7.600 -9.116 26.007 1.00 23.12 109 GLU A O 1
ATOM 1689 N N . SER A 1 110 ? 8.381 -10.319 27.758 1.00 23.24 110 SER A N 1
ATOM 1690 C CA . SER A 1 110 ? 7.200 -10.066 28.577 1.00 22.31 110 SER A CA 1
ATOM 1691 C C . SER A 1 110 ? 7.042 -8.589 28.926 1.00 23.20 110 SER A C 1
ATOM 1692 O O . SER A 1 110 ? 5.961 -8.182 29.353 1.00 21.45 110 SER A O 1
ATOM 1700 N N . VAL A 1 111 ? 8.089 -7.788 28.772 1.00 19.52 111 VAL A N 1
ATOM 1701 C CA . VAL A 1 111 ? 7.992 -6.377 29.125 1.00 18.88 111 VAL A CA 1
ATOM 1702 C C . VAL A 1 111 ? 8.223 -5.464 27.920 1.00 18.86 111 VAL A C 1
ATOM 1703 O O . VAL A 1 111 ? 8.469 -4.276 28.073 1.00 19.00 111 VAL A O 1
ATOM 1716 N N . LYS A 1 112 ? 8.125 -5.998 26.714 1.00 20.53 112 LYS A N 1
ATOM 1717 C CA . LYS A 1 112 ? 8.124 -5.151 25.534 1.00 24.42 112 LYS A CA 1
ATOM 1718 C C . LYS A 1 112 ? 7.003 -4.132 25.652 1.00 19.24 112 LYS A C 1
ATOM 1719 O O . LYS A 1 112 ? 5.907 -4.444 26.117 1.00 25.28 112 LYS A O 1
ATOM 1738 N N . GLY A 1 113 ? 7.314 -2.882 25.334 1.00 22.16 113 GLY A N 1
ATOM 1739 C CA . GLY A 1 113 ? 6.330 -1.823 25.408 1.00 26.66 113 GLY A CA 1
ATOM 1740 C C . GLY A 1 113 ? 6.183 -1.130 26.751 1.00 28.44 113 GLY A C 1
ATOM 1741 O O . GLY A 1 113 ? 5.580 -0.050 26.804 1.00 32.26 113 GLY A O 1
ATOM 1745 N N . GLU A 1 114 ? 6.733 -1.689 27.824 1.00 18.49 114 GLU A N 1
ATOM 1746 C CA . GLU A 1 114 ? 6.595 -1.080 29.144 1.00 16.86 114 GLU A CA 1
ATOM 1747 C C . GLU A 1 114 ? 7.605 0.042 29.329 1.00 15.73 114 GLU A C 1
ATOM 1748 O O . GLU A 1 114 ? 8.693 0.020 28.750 1.00 18.44 114 GLU A O 1
ATOM 1760 N N . TYR A 1 115 ? 7.248 1.022 30.164 1.00 16.79 115 TYR A N 1
ATOM 1761 C CA . TYR A 1 115 ? 8.233 2.033 30.532 1.00 14.67 115 TYR A CA 1
ATOM 1762 C C . TYR A 1 115 ? 9.412 1.384 31.242 1.00 12.71 115 TYR A C 1
ATOM 1763 O O . TYR A 1 115 ? 9.240 0.561 32.128 1.00 13.22 115 TYR A O 1
ATOM 1781 N N . ARG A 1 116 ? 10.613 1.744 30.830 1.00 12.50 116 ARG A N 1
ATOM 1782 C CA . ARG A 1 116 ? 11.839 1.146 31.317 1.00 12.50 116 ARG A CA 1
ATOM 1783 C C . ARG A 1 116 ? 12.420 1.940 32.484 1.00 11.52 116 ARG A C 1
ATOM 1784 O O . ARG A 1 116 ? 13.446 1.541 33.049 1.00 11.19 116 ARG A O 1
ATOM 1805 N N . SER A 1 117 ? 11.751 3.034 32.856 1.00 11.92 117 SER A N 1
ATOM 1806 C CA . SER A 1 117 ? 12.246 3.928 33.896 1.00 11.23 117 SER A CA 1
ATOM 1807 C C . SER A 1 117 ? 12.605 3.213 35.177 1.00 11.45 117 SER A C 1
ATOM 1808 O O . SER A 1 117 ? 11.818 2.419 35.711 1.00 10.98 117 SER A O 1
ATOM 1816 N N . THR A 1 118 ? 13.760 3.619 35.707 1.00 10.16 118 THR A N 1
ATOM 1817 C CA . THR A 1 118 ? 14.194 3.298 37.059 1.00 10.17 118 THR A CA 1
ATOM 1818 C C . THR A 1 118 ? 13.943 4.442 38.014 1.00 10.85 118 THR A C 1
ATOM 1819 O O . THR A 1 118 ? 14.222 4.311 39.205 1.00 10.55 118 THR A O 1
ATOM 1830 N N . ALA A 1 119 ? 13.505 5.589 37.526 1.00 10.05 119 ALA A N 1
ATOM 1831 C CA . ALA A 1 119 ? 13.183 6.715 38.388 1.00 9.59 119 ALA A CA 1
ATOM 1832 C C . ALA A 1 119 ? 14.331 7.020 39.316 1.00 9.41 119 ALA A C 1
ATOM 1833 O O . ALA A 1 119 ? 14.136 7.322 40.496 1.00 10.80 119 ALA A O 1
ATOM 1840 N N . ASN A 1 120 ? 15.558 7.007 38.769 1.00 10.02 120 ASN A N 1
ATOM 1841 C CA . ASN A 1 120 ? 16.751 6.940 39.610 1.00 10.02 120 ASN A CA 1
ATOM 1842 C C . ASN A 1 120 ? 17.611 8.184 39.583 1.00 9.96 120 ASN A C 1
ATOM 1843 O O . ASN A 1 120 ? 18.690 8.157 40.176 1.00 10.72 120 ASN A O 1
ATOM 1854 N N . THR A 1 121 ? 17.171 9.257 38.926 1.00 10.18 121 THR A N 1
ATOM 1855 C CA . THR A 1 121 ? 18.059 10.394 38.660 1.00 9.65 121 THR A CA 1
ATOM 1856 C C . THR A 1 121 ? 17.754 11.621 39.494 1.00 10.45 121 THR A C 1
ATOM 1857 O O . THR A 1 121 ? 18.682 12.376 39.793 1.00 10.15 121 THR A O 1
ATOM 1868 N N . ASN A 1 122 ? 16.490 11.870 39.844 1.00 9.01 122 ASN A N 1
ATOM 1869 C CA . ASN A 1 122 ? 16.179 12.983 40.716 1.00 8.88 122 ASN A CA 1
ATOM 1870 C C . ASN A 1 122 ? 15.022 12.612 41.619 1.00 10.87 122 ASN A C 1
ATOM 1871 O O . ASN A 1 122 ? 14.177 11.772 41.280 1.00 10.95 122 ASN A O 1
ATOM 1882 N N . ALA A 1 123 ? 14.999 13.265 42.777 1.00 11.38 123 ALA A N 1
ATOM 1883 C CA . ALA A 1 123 ? 13.911 13.196 43.739 1.00 9.49 123 ALA A CA 1
ATOM 1884 C C . ALA A 1 123 ? 13.544 14.655 43.988 1.00 10.09 123 ALA A C 1
ATOM 1885 O O . ALA A 1 123 ? 14.232 15.357 44.740 1.00 10.39 123 ALA A O 1
ATOM 1892 N N . PHE A 1 124 ? 12.514 15.122 43.273 1.00 9.67 124 PHE A N 1
ATOM 1893 C CA . PHE A 1 124 ? 12.173 16.537 43.171 1.00 8.63 124 PHE A CA 1
ATOM 1894 C C . PHE A 1 124 ? 10.781 16.781 43.712 1.00 10.54 124 PHE A C 1
ATOM 1895 O O . PHE A 1 124 ? 9.902 15.929 43.591 1.00 13.22 124 PHE A O 1
ATOM 1912 N N . VAL A 1 125 ? 10.577 17.931 44.346 1.00 10.90 125 VAL A N 1
ATOM 1913 C CA . VAL A 1 125 ? 9.288 18.253 44.945 1.00 11.37 125 VAL A CA 1
ATOM 1914 C C . VAL A 1 125 ? 8.617 19.339 44.121 1.00 10.83 125 VAL A C 1
ATOM 1915 O O . VAL A 1 125 ? 9.220 20.394 43.867 1.00 12.84 125 VAL A O 1
ATOM 1928 N N . PHE A 1 126 ? 7.359 19.108 43.748 1.00 11.30 126 PHE A N 1
ATOM 1929 C CA . PHE A 1 126 ? 6.583 20.102 43.007 1.00 10.59 126 PHE A CA 1
ATOM 1930 C C . PHE A 1 126 ? 5.115 19.738 43.133 1.00 11.96 126 PHE A C 1
ATOM 1931 O O . PHE A 1 126 ? 4.759 18.566 43.061 1.00 12.45 126 PHE A O 1
ATOM 1948 N N . ALA A 1 127 ? 4.266 20.732 43.324 1.00 12.49 127 ALA A N 1
ATOM 1949 C CA . ALA A 1 127 ? 2.820 20.520 43.288 1.00 14.29 127 ALA A CA 1
ATOM 1950 C C . ALA A 1 127 ? 2.347 19.471 44.284 1.00 14.99 127 ALA A C 1
ATOM 1951 O O . ALA A 1 127 ? 1.428 18.691 44.004 1.00 16.43 127 ALA A O 1
ATOM 1958 N N . GLY A 1 128 ? 3.001 19.441 45.448 1.00 13.36 128 GLY A N 1
ATOM 1959 C CA . GLY A 1 128 ? 2.600 18.551 46.515 1.00 14.73 128 GLY A CA 1
ATOM 1960 C C . GLY A 1 128 ? 3.019 17.118 46.315 1.00 14.22 128 GLY A C 1
ATOM 1961 O O . GLY A 1 128 ? 2.634 16.262 47.114 1.00 14.88 128 GLY A O 1
ATOM 1965 N N . LYS A 1 129 ? 3.832 16.861 45.320 1.00 12.06 129 LYS A N 1
ATOM 1966 C CA . LYS A 1 129 ? 4.266 15.529 45.037 1.00 10.90 129 LYS A CA 1
ATOM 1967 C C . LYS A 1 129 ? 5.773 15.417 44.987 1.00 12.18 129 LYS A C 1
ATOM 1968 O O . LYS A 1 129 ? 6.415 16.353 44.814 1.00 11.54 129 LYS A O 1
ATOM 1987 N N . LEU A 1 130 ? 6.222 14.202 45.204 1.00 11.41 130 LEU A N 1
ATOM 1988 C CA . LEU A 1 130 ? 7.624 13.848 45.008 1.00 11.43 130 LEU A CA 1
ATOM 1989 C C . LEU A 1 130 ? 7.748 13.203 43.651 1.00 11.02 130 LEU A C 1
ATOM 1990 O O . LEU A 1 130 ? 6.989 12.294 43.319 1.00 12.84 130 LEU A O 1
ATOM 2006 N N . TRP A 1 131 ? 8.644 13.752 42.837 1.00 10.64 131 TRP A N 1
ATOM 2007 C CA . TRP A 1 131 ? 8.858 13.296 41.473 1.00 11.55 131 TRP A CA 1
ATOM 2008 C C . TRP A 1 131 ? 10.141 12.489 41.497 1.00 10.73 131 TRP A C 1
ATOM 2009 O O . TRP A 1 131 ? 11.193 12.996 41.859 1.00 11.33 131 TRP A O 1
ATOM 2030 N N . ALA A 1 132 ? 10.036 11.222 41.147 1.00 10.45 132 ALA A N 1
ATOM 2031 C CA . ALA A 1 132 ? 11.178 10.318 41.057 1.00 9.97 132 ALA A CA 1
ATOM 2032 C C . ALA A 1 132 ? 11.417 10.118 39.571 1.00 10.34 132 ALA A C 1
ATOM 2033 O O . ALA A 1 132 ? 10.556 9.582 38.868 1.00 10.38 132 ALA A O 1
ATOM 2040 N N . MET A 1 133 ? 12.556 10.615 39.080 1.00 9.12 133 MET A N 1
ATOM 2041 C CA . MET A 1 133 ? 12.646 10.992 37.687 1.00 8.90 133 MET A CA 1
ATOM 2042 C C . MET A 1 133 ? 13.710 10.239 36.930 1.00 11.37 133 MET A C 1
ATOM 2043 O O . MET A 1 133 ? 14.787 9.961 37.459 1.00 11.56 133 MET A O 1
ATOM 2057 N N . LYS A 1 134 ? 13.389 9.945 35.670 1.00 12.20 134 LYS A N 1
ATOM 2058 C CA . LYS A 1 134 ? 14.307 9.277 34.747 1.00 11.34 134 LYS A CA 1
ATOM 2059 C C . LYS A 1 134 ? 13.919 9.722 33.357 1.00 10.67 134 LYS A C 1
ATOM 2060 O O . LYS A 1 134 ? 12.754 9.619 32.959 1.00 11.57 134 LYS A O 1
ATOM 2079 N N . GLU A 1 135 ? 14.901 10.201 32.599 1.00 11.30 135 GLU A N 1
ATOM 2080 C CA . GLU A 1 135 ? 14.636 10.956 31.380 1.00 10.96 135 GLU A CA 1
ATOM 2081 C C . GLU A 1 135 ? 14.191 10.112 30.192 1.00 13.29 135 GLU A C 1
ATOM 2082 O O . GLU A 1 135 ? 13.984 10.692 29.130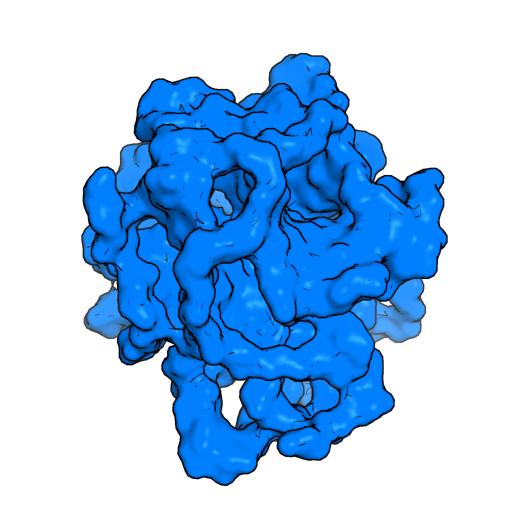 1.00 12.52 135 GLU A O 1
ATOM 2094 N N . ASP A 1 136 ? 14.019 8.801 30.340 1.00 11.79 136 ASP A N 1
ATOM 2095 C CA . ASP A 1 136 ? 13.579 7.943 29.249 1.00 11.28 136 ASP A CA 1
ATOM 2096 C C . ASP A 1 136 ? 12.086 7.669 29.270 1.00 11.72 136 ASP A C 1
ATOM 2097 O O . ASP A 1 136 ? 11.588 6.949 28.405 1.00 12.02 136 ASP A O 1
ATOM 2106 N N . SER A 1 137 ? 11.342 8.268 30.191 1.00 12.04 137 SER A N 1
ATOM 2107 C CA . SER A 1 137 ? 9.941 7.936 30.428 1.00 12.24 137 SER A CA 1
ATOM 2108 C C . SER A 1 137 ? 9.283 9.133 31.063 1.00 11.71 137 SER A C 1
ATOM 2109 O O . SER A 1 137 ? 9.969 10.029 31.545 1.00 11.53 137 SER A O 1
ATOM 2117 N N . PRO A 1 138 ? 7.950 9.134 31.175 1.00 12.22 138 PRO A N 1
ATOM 2118 C CA . PRO A 1 138 ? 7.304 10.098 32.077 1.00 12.18 138 PRO A CA 1
ATOM 2119 C C . PRO A 1 138 ? 7.863 9.962 33.486 1.00 13.06 138 PRO A C 1
ATOM 2120 O O . PRO A 1 138 ? 8.317 8.881 33.881 1.00 12.10 138 PRO A O 1
ATOM 2131 N N . SER A 1 139 ? 7.806 11.044 34.252 1.00 11.55 139 SER A N 1
ATOM 2132 C CA . SER A 1 139 ? 8.266 10.965 35.631 1.00 9.90 139 SER A CA 1
ATOM 2133 C C . SER A 1 139 ? 7.337 10.065 36.432 1.00 12.61 139 SER A C 1
ATOM 2134 O O . SER A 1 139 ? 6.123 10.049 36.228 1.00 12.34 139 SER A O 1
ATOM 2142 N N . LEU A 1 140 ? 7.908 9.389 37.427 1.00 11.27 140 LEU A N 1
ATOM 2143 C CA . LEU A 1 140 ? 7.095 8.778 38.468 1.00 11.33 140 LEU A CA 1
ATOM 2144 C C . LEU A 1 140 ? 6.759 9.836 39.490 1.00 12.34 140 LEU A C 1
ATOM 2145 O O . LEU A 1 140 ? 7.510 10.791 39.677 1.00 11.77 140 LEU A O 1
ATOM 2161 N N . THR A 1 141 ? 5.612 9.688 40.125 1.00 11.13 141 THR A N 1
ATOM 2162 C CA . THR A 1 141 ? 5.279 10.516 41.259 1.00 11.83 141 THR A CA 1
ATOM 2163 C C . THR A 1 141 ? 4.958 9.641 42.465 1.00 10.54 141 THR A C 1
ATOM 2164 O O . THR A 1 141 ? 4.533 8.478 42.350 1.00 11.90 141 THR A O 1
ATOM 2175 N N . MET A 1 142 ? 5.212 10.239 43.618 1.00 10.92 142 MET A N 1
ATOM 2176 C CA . MET A 1 142 ? 5.140 9.641 44.929 1.00 10.25 142 MET A CA 1
ATOM 2177 C C . MET A 1 142 ? 4.572 10.643 45.925 1.00 10.93 142 MET A C 1
ATOM 2178 O O . MET A 1 142 ? 4.617 11.869 45.743 1.00 11.49 142 MET A O 1
ATOM 2192 N N . ASP A 1 143 ? 4.045 10.113 47.021 1.00 11.40 143 ASP A N 1
ATOM 2193 C CA . ASP A 1 143 ? 3.604 10.936 48.141 1.00 12.52 143 ASP A CA 1
ATOM 2194 C C . ASP A 1 143 ? 4.815 11.356 48.957 1.00 11.40 143 ASP A C 1
ATOM 2195 O O . ASP A 1 143 ? 5.558 10.490 49.432 1.00 11.78 143 ASP A O 1
ATOM 2204 N N . PRO A 1 144 ? 5.106 12.650 49.081 1.00 10.96 144 PRO A N 1
ATOM 2205 C CA . PRO A 1 144 ? 6.325 13.040 49.799 1.00 11.13 144 PRO A CA 1
ATOM 2206 C C . PRO A 1 144 ? 6.287 12.754 51.287 1.00 11.57 144 PRO A C 1
ATOM 2207 O O . PRO A 1 144 ? 7.364 12.739 51.918 1.00 12.85 144 PRO A O 1
ATOM 2218 N N . ALA A 1 145 ? 5.106 12.562 51.871 1.00 11.75 145 ALA A N 1
ATOM 2219 C CA . ALA A 1 145 ? 4.990 12.328 53.298 1.00 13.69 145 ALA A CA 1
ATOM 2220 C C . ALA A 1 145 ? 5.115 10.850 53.600 1.00 13.05 145 ALA A C 1
ATOM 2221 O O . ALA A 1 145 ? 5.859 10.454 54.495 1.00 14.07 145 ALA A O 1
ATOM 2228 N N . THR A 1 146 ? 4.363 10.029 52.911 1.00 12.19 146 THR A N 1
ATOM 2229 C CA . THR A 1 146 ? 4.425 8.612 53.212 1.00 11.94 146 THR A CA 1
ATOM 2230 C C . THR A 1 146 ? 5.461 7.894 52.371 1.00 11.92 146 THR A C 1
ATOM 2231 O O . THR A 1 146 ? 5.831 6.749 52.690 1.00 13.64 146 THR A O 1
ATOM 2242 N N . MET A 1 147 ? 5.857 8.504 51.253 1.00 11.16 147 MET A N 1
ATOM 2243 C CA . MET A 1 147 ? 6.754 7.926 50.253 1.00 10.91 147 MET A CA 1
ATOM 2244 C C . MET A 1 147 ? 6.199 6.686 49.577 1.00 11.72 147 MET A C 1
ATOM 2245 O O . MET A 1 147 ? 6.954 5.929 48.989 1.00 11.12 147 MET A O 1
ATOM 2259 N N . GLU A 1 148 ? 4.884 6.520 49.603 1.00 12.34 148 GLU A N 1
ATOM 2260 C CA . GLU A 1 148 ? 4.242 5.582 48.708 1.00 12.49 148 GLU A CA 1
ATOM 2261 C C . GLU A 1 148 ? 4.316 6.104 47.278 1.00 12.05 148 GLU A C 1
ATOM 2262 O O . GLU A 1 148 ? 4.511 7.296 47.051 1.00 12.74 148 GLU A O 1
ATOM 2274 N N . THR A 1 149 ? 4.178 5.208 46.307 1.00 12.12 149 THR A N 1
ATOM 2275 C CA . THR A 1 149 ? 4.250 5.559 44.903 1.00 10.94 149 THR A CA 1
ATOM 2276 C C . THR A 1 149 ? 2.864 5.674 44.303 1.00 11.61 149 THR A C 1
ATOM 2277 O O . THR A 1 149 ? 1.989 4.853 44.574 1.00 13.96 149 THR A O 1
ATOM 2288 N N . PHE A 1 150 ? 2.665 6.717 43.530 1.00 12.56 150 PHE A N 1
ATOM 2289 C CA . PHE A 1 150 ? 1.440 6.875 42.769 1.00 12.16 150 PHE A CA 1
ATOM 2290 C C . PHE A 1 150 ? 1.521 6.157 41.418 1.00 15.16 150 PHE A C 1
ATOM 2291 O O . PHE A 1 150 ? 0.766 5.220 41.146 1.00 19.26 150 PHE A O 1
ATOM 2308 N N . GLY A 1 151 ? 2.467 6.533 40.592 1.00 14.29 151 GLY A N 1
ATOM 2309 C CA . GLY A 1 151 ? 2.558 6.021 39.253 1.00 14.45 151 GLY A CA 1
ATOM 2310 C C . GLY A 1 151 ? 3.205 7.065 38.371 1.00 15.11 151 GLY A C 1
ATOM 2311 O O . GLY A 1 151 ? 3.753 8.064 38.847 1.00 14.88 151 GLY A O 1
ATOM 2315 N N . PHE A 1 152 ? 3.116 6.824 37.065 1.00 14.22 152 PHE A N 1
ATOM 2316 C CA . PHE A 1 152 ? 3.685 7.726 36.075 1.00 14.34 152 PHE A CA 1
ATOM 2317 C C . PHE A 1 152 ? 2.733 8.884 35.821 1.00 16.36 152 PHE A C 1
ATOM 2318 O O . PHE A 1 152 ? 1.500 8.724 35.802 1.00 17.80 152 PHE A O 1
ATOM 2335 N N . GLU A 1 153 ? 3.301 10.063 35.652 1.00 14.75 153 GLU A N 1
ATOM 2336 C CA . GLU A 1 153 ? 2.512 11.288 35.453 1.00 14.89 153 GLU A CA 1
ATOM 2337 C C . GLU A 1 153 ? 2.444 11.621 33.970 1.00 14.61 153 GLU A C 1
ATOM 2338 O O . GLU A 1 153 ? 3.449 11.990 33.348 1.00 14.23 153 GLU A O 1
ATOM 2350 N N . LYS A 1 154 ? 1.240 11.518 33.417 1.00 16.31 154 LYS A N 1
ATOM 2351 C CA . LYS A 1 154 ? 1.039 11.951 32.048 1.00 17.37 154 LYS A CA 1
ATOM 2352 C C . LYS A 1 154 ? -0.005 13.052 31.956 1.00 15.63 154 LYS A C 1
ATOM 2353 O O . LYS A 1 154 ? -0.479 13.339 30.849 1.00 17.96 154 LYS A O 1
ATOM 2372 N N . PHE A 1 155 ? -0.325 13.709 33.066 1.00 15.77 155 PHE A N 1
ATOM 2373 C CA . PHE A 1 155 ? -1.075 14.962 33.073 1.00 17.07 155 PHE A CA 1
ATOM 2374 C C . PHE A 1 155 ? -2.445 14.816 32.422 1.00 20.75 155 PHE A C 1
ATOM 2375 O O . PHE A 1 155 ? -2.838 15.610 31.563 1.00 20.99 155 PHE A O 1
ATOM 2392 N N . GLY A 1 156 ? -3.178 13.790 32.827 1.00 23.40 156 GLY A N 1
ATOM 2393 C CA . GLY A 1 156 ? -4.540 13.674 32.343 1.00 26.17 156 GLY A CA 1
ATOM 2394 C C . GLY A 1 156 ? -4.620 13.460 30.857 1.00 25.13 156 GLY A C 1
ATOM 2395 O O . GLY A 1 156 ? -5.582 13.903 30.225 1.00 30.42 156 GLY A O 1
ATOM 2399 N N . GLY A 1 157 ? -3.616 12.824 30.267 1.00 23.14 157 GLY A N 1
ATOM 2400 C CA . GLY A 1 157 ? -3.582 12.623 28.843 1.00 25.75 157 GLY A CA 1
ATOM 2401 C C . GLY A 1 157 ? -3.074 13.802 28.053 1.00 25.41 157 GLY A C 1
ATOM 2402 O O . GLY A 1 157 ? -2.851 13.666 26.848 1.00 28.00 157 GLY A O 1
ATOM 2406 N N . LYS A 1 158 ? -2.850 14.942 28.698 1.00 21.79 158 LYS A N 1
ATOM 2407 C CA . LYS A 1 158 ? -2.450 16.140 27.962 1.00 20.09 158 LYS A CA 1
ATOM 2408 C C . LYS A 1 158 ? -1.010 16.067 27.499 1.00 21.36 158 LYS A C 1
ATOM 2409 O O . LYS A 1 158 ? -0.628 16.788 26.578 1.00 24.34 158 LYS A O 1
ATOM 2428 N N . MET A 1 159 ? -0.184 15.240 28.133 1.00 18.52 159 MET A N 1
ATOM 2429 C CA . MET A 1 159 ? 1.176 15.003 27.669 1.00 16.23 159 MET A CA 1
ATOM 2430 C C . MET A 1 159 ? 1.128 13.905 26.620 1.00 20.93 159 MET A C 1
ATOM 2431 O O . MET A 1 159 ? 0.662 12.792 26.890 1.00 22.14 159 MET A O 1
ATOM 2445 N N . THR A 1 160 ? 1.618 14.207 25.432 1.00 19.09 160 THR A N 1
ATOM 2446 C CA . THR A 1 160 ? 1.736 13.204 24.390 1.00 18.16 160 THR A CA 1
ATOM 2447 C C . THR A 1 160 ? 3.174 12.820 24.097 1.00 19.41 160 THR A C 1
ATOM 2448 O O . THR A 1 160 ? 3.401 11.793 23.467 1.00 18.88 160 THR A O 1
ATOM 2459 N N . GLY A 1 161 ? 4.160 13.601 24.549 1.00 16.30 161 GLY A N 1
ATOM 2460 C CA . GLY A 1 161 ? 5.517 13.126 24.467 1.00 19.23 161 GLY A CA 1
ATOM 2461 C C . GLY A 1 161 ? 5.697 11.892 25.330 1.00 16.77 161 GLY A C 1
ATOM 2462 O O . GLY A 1 161 ? 4.955 11.667 26.294 1.00 18.27 161 GLY A O 1
ATOM 2466 N N . GLN A 1 162 ? 6.691 11.092 24.985 1.00 14.95 162 GLN A N 1
ATOM 2467 C CA . GLN A 1 162 ? 6.888 9.805 25.630 1.00 14.94 162 GLN A CA 1
ATOM 2468 C C . GLN A 1 162 ? 7.873 9.852 26.779 1.00 14.01 162 GLN A C 1
ATOM 2469 O O . GLN A 1 162 ? 8.054 8.832 27.457 1.00 14.12 162 GLN A O 1
ATOM 2483 N N . THR A 1 163 ? 8.518 10.980 26.994 1.00 12.88 163 THR A N 1
ATOM 2484 C CA . THR A 1 163 ? 9.575 11.097 27.980 1.00 11.60 163 THR A CA 1
ATOM 2485 C C . THR A 1 163 ? 9.478 12.432 28.708 1.00 11.29 163 THR A C 1
ATOM 2486 O O . THR A 1 163 ? 8.815 13.385 28.277 1.00 13.43 163 THR A O 1
ATOM 2497 N N . PHE A 1 164 ? 10.162 12.495 29.848 1.00 11.13 164 PHE A N 1
ATOM 2498 C CA . PHE A 1 164 ? 10.163 13.646 30.734 1.00 11.24 164 PHE A CA 1
ATOM 2499 C C . PHE A 1 164 ? 11.525 13.686 31.401 1.00 11.22 164 PHE A C 1
ATOM 2500 O O . PHE A 1 164 ? 12.059 12.649 31.813 1.00 11.74 164 PHE A O 1
ATOM 2517 N N . THR A 1 165 ? 12.066 14.889 31.510 1.00 11.33 165 THR A N 1
ATOM 2518 C CA . THR A 1 165 ? 13.387 15.101 32.051 1.00 10.15 165 THR A CA 1
ATOM 2519 C C . THR A 1 165 ? 13.510 14.681 33.509 1.00 9.81 165 THR A C 1
ATOM 2520 O O . THR A 1 165 ? 12.529 14.528 34.229 1.00 10.86 165 THR A O 1
ATOM 2531 N N . ALA A 1 166 ? 14.767 14.555 33.925 1.00 10.24 166 ALA A N 1
ATOM 2532 C CA . ALA A 1 166 ? 15.103 14.436 35.343 1.00 9.21 166 ALA A CA 1
ATOM 2533 C C . ALA A 1 166 ? 15.743 15.709 35.883 1.00 11.59 166 ALA A C 1
ATOM 2534 O O . ALA A 1 166 ? 16.194 15.728 37.020 1.00 10.87 166 ALA A O 1
ATOM 2541 N N . HIS A 1 167 ? 15.748 16.811 35.109 1.00 11.46 167 HIS A N 1
ATOM 2542 C CA . HIS A 1 167 ? 16.303 18.089 35.515 1.00 10.27 167 HIS A CA 1
ATOM 2543 C C . HIS A 1 167 ? 15.246 19.192 35.411 1.00 11.06 167 HIS A C 1
ATOM 2544 O O . HIS A 1 167 ? 15.495 20.249 34.823 1.00 11.80 167 HIS A O 1
ATOM 2558 N N . PRO A 1 168 ? 14.069 19.030 36.008 1.00 9.05 168 PRO A N 1
ATOM 2559 C CA . PRO A 1 168 ? 13.086 20.113 35.958 1.00 11.02 168 PRO A CA 1
ATOM 2560 C C . PRO A 1 168 ? 13.562 21.371 36.656 1.00 10.58 168 PRO A C 1
ATOM 2561 O O . PRO A 1 168 ? 14.261 21.335 37.664 1.00 11.54 168 PRO A O 1
ATOM 2572 N N . LYS A 1 169 ? 13.112 22.511 36.136 1.00 11.29 169 LYS A N 1
ATOM 2573 C CA . LYS A 1 169 ? 13.395 23.812 36.697 1.00 11.05 169 LYS A CA 1
ATOM 2574 C C . LYS A 1 169 ? 12.074 24.393 37.164 1.00 12.89 169 LYS A C 1
ATOM 2575 O O . LYS A 1 169 ? 11.013 24.081 36.620 1.00 13.73 169 LYS A O 1
ATOM 2594 N N . VAL A 1 170 ? 12.135 25.266 38.155 1.00 12.61 170 VAL A N 1
ATOM 2595 C CA . VAL A 1 170 ? 10.956 25.998 38.608 1.00 12.32 170 VAL A CA 1
ATOM 2596 C C . VAL A 1 170 ? 11.219 27.471 38.365 1.00 11.94 170 VAL A C 1
ATOM 2597 O O . VAL A 1 170 ? 12.199 28.016 38.861 1.00 15.80 170 VAL A O 1
ATOM 2610 N N . ASP A 1 171 ? 10.371 28.097 37.563 1.00 14.59 171 ASP A N 1
ATOM 2611 C CA . ASP A 1 171 ? 10.526 29.509 37.234 1.00 15.18 171 ASP A CA 1
ATOM 2612 C C . ASP A 1 171 ? 9.989 30.331 38.386 1.00 17.31 171 ASP A C 1
ATOM 2613 O O . ASP A 1 171 ? 8.806 30.220 38.708 1.00 18.13 171 ASP A O 1
ATOM 2622 N N . PRO A 1 172 ? 10.816 31.152 39.029 1.00 15.92 172 PRO A N 1
ATOM 2623 C CA . PRO A 1 172 ? 10.333 31.887 40.204 1.00 17.30 172 PRO A CA 1
ATOM 2624 C C . PRO A 1 172 ? 9.332 32.955 39.849 1.00 19.07 172 PRO A C 1
ATOM 2625 O O . PRO A 1 172 ? 8.598 33.391 40.741 1.00 23.04 172 PRO A O 1
ATOM 2636 N N . LEU A 1 173 ? 9.275 33.368 38.598 1.00 19.78 173 LEU A N 1
ATOM 2637 C CA . LEU A 1 173 ? 8.333 34.415 38.202 1.00 22.46 173 LEU A CA 1
ATOM 2638 C C . LEU A 1 173 ? 6.890 33.923 38.171 1.00 29.73 173 LEU A C 1
ATOM 2639 O O . LEU A 1 173 ? 5.968 34.740 38.266 1.00 33.46 173 LEU A O 1
ATOM 2655 N N . THR A 1 174 ? 6.667 32.614 38.031 1.00 20.97 174 THR A N 1
ATOM 2656 C CA . THR A 1 174 ? 5.329 32.052 37.957 1.00 20.90 174 THR A CA 1
ATOM 2657 C C . THR A 1 174 ? 5.114 30.872 38.878 1.00 21.50 174 THR A C 1
ATOM 2658 O O . THR A 1 174 ? 3.961 30.493 39.121 1.00 23.83 174 THR A O 1
ATOM 2669 N N . GLY A 1 175 ? 6.169 30.220 39.325 1.00 17.86 175 GLY A N 1
ATOM 2670 C CA . GLY A 1 175 ? 6.041 28.961 39.994 1.00 18.35 175 GLY A CA 1
ATOM 2671 C C . GLY A 1 175 ? 5.849 27.780 39.077 1.00 17.47 175 GLY A C 1
ATOM 2672 O O . GLY A 1 175 ? 5.643 26.672 39.567 1.00 17.26 175 GLY A O 1
ATOM 2676 N N . ASN A 1 176 ? 5.944 27.965 37.766 1.00 15.04 176 ASN A N 1
ATOM 2677 C CA . ASN A 1 176 ? 5.751 26.846 36.863 1.00 14.70 176 ASN A CA 1
ATOM 2678 C C . ASN A 1 176 ? 6.981 25.935 36.880 1.00 14.00 176 ASN A C 1
ATOM 2679 O O . ASN A 1 176 ? 8.129 26.387 36.998 1.00 14.82 176 ASN A O 1
ATOM 2690 N N . MET A 1 177 ? 6.734 24.645 36.710 1.00 11.93 177 MET A N 1
ATOM 2691 C CA . MET A 1 177 ? 7.789 23.704 36.382 1.00 13.44 177 MET A CA 1
ATOM 2692 C C . MET A 1 177 ? 8.006 23.764 34.894 1.00 14.25 177 MET A C 1
ATOM 2693 O O . MET A 1 177 ? 7.038 23.724 34.129 1.00 14.88 177 MET A O 1
ATOM 2707 N N . VAL A 1 178 ? 9.269 23.878 34.486 1.00 12.24 178 VAL A N 1
ATOM 2708 C CA . VAL A 1 178 ? 9.672 23.841 33.088 1.00 12.17 178 VAL A CA 1
ATOM 2709 C C . VAL A 1 178 ? 10.524 22.610 32.865 1.00 13.03 178 VAL A C 1
ATOM 2710 O O . VAL A 1 178 ? 11.469 22.349 33.623 1.00 12.48 178 VAL A O 1
ATOM 2723 N N . ALA A 1 179 ? 10.150 21.826 31.862 1.00 12.91 179 ALA A N 1
ATOM 2724 C CA . ALA A 1 179 ? 10.769 20.539 31.634 1.00 11.26 179 ALA A CA 1
ATOM 2725 C C . ALA A 1 179 ? 10.848 20.276 30.147 1.00 11.96 179 ALA A C 1
ATOM 2726 O O . ALA A 1 179 ? 10.227 20.981 29.334 1.00 12.61 179 ALA A O 1
ATOM 2733 N N . ILE A 1 180 ? 11.723 19.353 29.780 1.00 12.12 180 ILE A N 1
ATOM 2734 C CA . ILE A 1 180 ? 11.816 18.862 28.415 1.00 11.24 180 ILE A CA 1
ATOM 2735 C C . ILE A 1 180 ? 11.540 17.370 28.441 1.00 11.83 180 ILE A C 1
ATOM 2736 O O . ILE A 1 180 ? 11.534 16.729 29.498 1.00 13.15 180 ILE A O 1
ATOM 2752 N N . GLY A 1 181 ? 11.388 16.797 27.268 1.00 12.33 181 GLY A N 1
ATOM 2753 C CA . GLY A 1 181 ? 11.468 15.357 27.101 1.00 13.14 181 GLY A CA 1
ATOM 2754 C C . GLY A 1 181 ? 12.115 15.076 25.765 1.00 11.82 181 GLY A C 1
ATOM 2755 O O . GLY A 1 181 ? 11.533 15.456 24.738 1.00 13.63 181 GLY A O 1
ATOM 2759 N N . TYR A 1 182 ? 13.303 14.500 25.721 1.00 12.02 182 TYR A N 1
ATOM 2760 C CA . TYR A 1 182 ? 13.943 14.187 24.449 1.00 12.60 182 TYR A CA 1
ATOM 2761 C C . TYR A 1 182 ? 13.654 12.748 24.054 1.00 12.39 182 TYR A C 1
ATOM 2762 O O . TYR A 1 182 ? 13.044 11.959 24.807 1.00 12.31 182 TYR A O 1
ATOM 2780 N N . ALA A 1 183 ? 13.976 12.423 22.801 1.00 13.33 183 ALA A N 1
ATOM 2781 C CA . ALA A 1 183 ? 13.519 11.160 22.227 1.00 12.70 183 ALA A CA 1
ATOM 2782 C C . ALA A 1 183 ? 12.004 11.043 22.380 1.00 12.87 183 ALA A C 1
ATOM 2783 O O . ALA A 1 183 ? 11.448 10.003 22.713 1.00 13.91 183 ALA A O 1
ATOM 2790 N N . ALA A 1 184 ? 11.309 12.145 22.117 1.00 13.92 184 ALA A N 1
ATOM 2791 C CA . ALA A 1 184 ? 9.937 12.294 22.560 1.00 14.63 184 ALA A CA 1
ATOM 2792 C C . ALA A 1 184 ? 8.956 11.435 21.794 1.00 15.21 184 ALA A C 1
ATOM 2793 O O . ALA A 1 184 ? 7.869 11.183 22.308 1.00 16.43 184 ALA A O 1
ATOM 2800 N N . SER A 1 185 ? 9.299 11.011 20.573 1.00 15.71 185 SER A N 1
ATOM 2801 C CA . SER A 1 185 ? 8.427 10.158 19.776 1.00 17.40 185 SER A CA 1
ATOM 2802 C C . SER A 1 185 ? 8.939 8.737 19.705 1.00 17.92 185 SER A C 1
ATOM 2803 O O . SER A 1 185 ? 8.382 7.938 18.957 1.00 19.43 185 SER A O 1
ATOM 2811 N N . GLY A 1 186 ? 9.945 8.387 20.491 1.00 15.69 186 GLY A N 1
ATOM 2812 C CA . GLY A 1 186 ? 10.509 7.049 20.469 1.00 17.20 186 GLY A CA 1
ATOM 2813 C C . GLY A 1 186 ? 12.018 7.086 20.611 1.00 17.49 186 GLY A C 1
ATOM 2814 O O . GLY A 1 186 ? 12.670 8.113 20.490 1.00 15.47 186 GLY A O 1
ATOM 2818 N N . LEU A 1 187 ? 12.583 5.928 20.891 1.00 15.18 187 LEU A N 1
ATOM 2819 C CA . LEU A 1 187 ? 14.002 5.845 21.169 1.00 15.31 187 LEU A CA 1
ATOM 2820 C C . LEU A 1 187 ? 14.821 6.442 20.040 1.00 17.16 187 LEU A C 1
ATOM 2821 O O . LEU A 1 187 ? 14.565 6.199 18.862 1.00 17.16 187 LEU A O 1
ATOM 2837 N N . CYS A 1 188 ? 15.788 7.259 20.405 1.00 15.46 188 CYS A N 1
ATOM 2838 C CA . CYS A 1 188 ? 16.773 7.801 19.476 1.00 15.67 188 CYS A CA 1
ATOM 2839 C C . CYS A 1 188 ? 16.199 8.795 18.476 1.00 16.19 188 CYS A C 1
ATOM 2840 O O . CYS A 1 188 ? 16.884 9.140 17.517 1.00 19.11 188 CYS A O 1
ATOM 2848 N N . THR A 1 189 ? 14.970 9.240 18.662 1.00 15.24 189 THR A N 1
ATOM 2849 C CA . THR A 1 189 ? 14.390 10.204 17.744 1.00 14.76 189 THR A CA 1
ATOM 2850 C C . THR A 1 189 ? 14.943 11.600 18.044 1.00 16.05 189 THR A C 1
ATOM 2851 O O . THR A 1 189 ? 15.460 11.886 19.134 1.00 15.87 189 THR A O 1
ATOM 2862 N N . ASP A 1 190 ? 14.832 12.490 17.069 1.00 16.51 190 ASP A N 1
ATOM 2863 C CA . ASP A 1 190 ? 15.311 13.870 17.199 1.00 16.49 190 ASP A CA 1
ATOM 2864 C C . ASP A 1 190 ? 14.231 14.830 17.672 1.00 14.42 190 ASP A C 1
ATOM 2865 O O . ASP A 1 190 ? 14.466 16.041 17.690 1.00 15.76 190 ASP A O 1
ATOM 2874 N N . ASP A 1 191 ? 13.073 14.312 18.087 1.00 14.16 191 ASP A N 1
ATOM 2875 C CA . ASP A 1 191 ? 11.988 15.126 18.613 1.00 15.28 191 ASP A CA 1
ATOM 2876 C C . ASP A 1 191 ? 12.193 15.406 20.093 1.00 14.73 191 ASP A C 1
ATOM 2877 O O . ASP A 1 191 ? 12.564 14.520 20.864 1.00 14.10 191 ASP A O 1
ATOM 2886 N N . VAL A 1 192 ? 11.896 16.627 20.477 1.00 13.63 192 VAL A N 1
ATOM 2887 C CA . VAL A 1 192 ? 11.936 17.081 21.852 1.00 12.61 192 VAL A CA 1
ATOM 2888 C C . VAL A 1 192 ? 10.655 17.820 22.153 1.00 14.79 192 VAL A C 1
ATOM 2889 O O . VAL A 1 192 ? 10.162 18.596 21.321 1.00 15.75 192 VAL A O 1
ATOM 2902 N N . CYS A 1 193 ? 10.138 17.634 23.370 1.00 13.78 193 CYS A N 1
ATOM 2903 C CA . CYS A 1 193 ? 9.034 18.432 23.860 1.00 13.53 193 CYS A CA 1
ATOM 2904 C C . CYS A 1 193 ? 9.536 19.373 24.933 1.00 13.24 193 CYS A C 1
ATOM 2905 O O . CYS A 1 193 ? 10.399 19.010 25.747 1.00 13.32 193 CYS A O 1
ATOM 2913 N N . LEU A 1 194 ? 8.969 20.577 24.931 1.00 13.05 194 LEU A N 1
ATOM 2914 C CA . LEU A 1 194 ? 9.083 21.551 26.001 1.00 13.40 194 LEU A CA 1
ATOM 2915 C C . LEU A 1 194 ? 7.740 21.538 26.706 1.00 12.80 194 LEU A C 1
ATOM 2916 O O . LEU A 1 194 ? 6.684 21.628 26.047 1.00 15.09 194 LEU A O 1
ATOM 2932 N N . TYR A 1 195 ? 7.772 21.357 28.029 1.00 12.90 195 TYR A N 1
ATOM 2933 C CA . TYR A 1 195 ? 6.583 21.337 28.853 1.00 14.86 195 TYR A CA 1
ATOM 2934 C C . TYR A 1 195 ? 6.641 22.435 29.899 1.00 14.39 195 TYR A C 1
ATOM 2935 O O . TYR A 1 195 ? 7.698 22.729 30.450 1.00 12.49 195 TYR A O 1
ATOM 2953 N N . GLU A 1 196 ? 5.495 23.014 30.211 1.00 13.67 196 GLU A N 1
ATOM 2954 C CA . GLU A 1 196 ? 5.381 23.864 31.374 1.00 13.34 196 GLU A CA 1
ATOM 2955 C C . GLU A 1 196 ? 4.178 23.391 32.155 1.00 14.89 196 GLU A C 1
ATOM 2956 O O . GLU A 1 196 ? 3.141 23.080 31.581 1.00 15.71 196 GLU A O 1
ATOM 2968 N N . ILE A 1 197 ? 4.362 23.293 33.461 1.00 14.65 197 ILE A N 1
ATOM 2969 C CA . ILE A 1 197 ? 3.378 22.742 34.389 1.00 14.63 197 ILE A CA 1
ATOM 2970 C C . ILE A 1 197 ? 3.082 23.818 35.427 1.00 13.95 197 ILE A C 1
ATOM 2971 O O . ILE A 1 197 ? 4.006 24.380 36.018 1.00 15.33 197 ILE A O 1
ATOM 2987 N N . SER A 1 198 ? 1.810 24.093 35.676 1.00 15.20 198 SER A N 1
ATOM 2988 C CA . SER A 1 198 ? 1.489 25.103 36.636 1.00 18.36 198 SER A CA 1
ATOM 2989 C C . SER A 1 198 ? 1.681 24.586 38.063 1.00 17.54 198 SER A C 1
ATOM 2990 O O . SER A 1 198 ? 1.809 23.428 38.262 1.00 17.49 198 SER A O 1
ATOM 2998 N N . PRO A 1 199 ? 1.726 25.509 39.017 1.00 17.79 199 PRO A N 1
ATOM 2999 C CA . PRO A 1 199 ? 1.965 25.120 40.405 1.00 18.08 199 PRO A CA 1
ATOM 3000 C C . PRO A 1 199 ? 0.988 24.106 40.919 1.00 17.96 199 PRO A C 1
ATOM 3001 O O . PRO A 1 199 ? 1.336 23.397 41.870 1.00 22.51 199 PRO A O 1
ATOM 3012 N N . ASP A 1 200 ? -0.209 24.018 40.340 1.00 19.64 200 ASP A N 1
ATOM 3013 C CA . ASP A 1 200 ? -1.230 23.049 40.706 1.00 24.41 200 ASP A CA 1
ATOM 3014 C C . ASP A 1 200 ? -0.987 21.691 40.081 1.00 22.91 200 ASP A C 1
ATOM 3015 O O . ASP A 1 200 ? -1.746 20.760 40.352 1.00 25.48 200 ASP A O 1
ATOM 3024 N N . GLY A 1 201 ? 0.067 21.541 39.289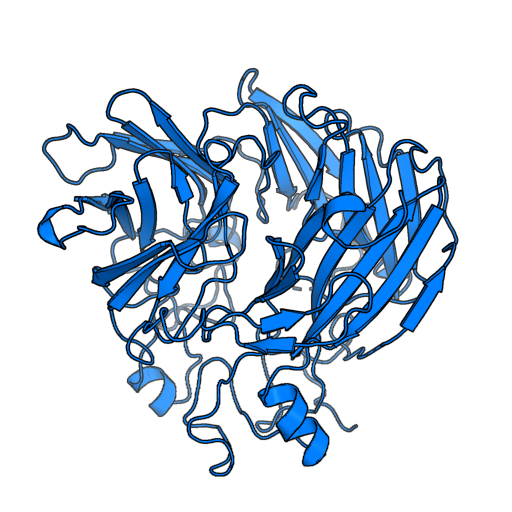 1.00 18.07 201 GLY A N 1
ATOM 3025 C CA . GLY A 1 201 ? 0.395 20.274 38.679 1.00 18.78 201 GLY A CA 1
ATOM 3026 C C . GLY A 1 201 ? -0.281 19.985 37.356 1.00 17.93 201 GLY A C 1
ATOM 3027 O O . GLY A 1 201 ? -0.150 18.856 36.850 1.00 19.68 201 GLY A O 1
ATOM 3031 N N . GLU A 1 202 ? -0.958 20.966 36.762 1.00 17.89 202 GLU A N 1
ATOM 3032 C CA . GLU A 1 202 ? -1.592 20.775 35.467 1.00 17.90 202 GLU A CA 1
ATOM 3033 C C . GLU A 1 202 ? -0.623 21.154 34.358 1.00 14.73 202 GLU A C 1
ATOM 3034 O O . GLU A 1 202 ? 0.086 22.160 34.442 1.00 17.99 202 GLU A O 1
ATOM 3046 N N . LEU A 1 203 ? -0.648 20.394 33.277 1.00 17.29 203 LEU A N 1
ATOM 3047 C CA . LEU A 1 203 ? 0.179 20.736 32.129 1.00 15.20 203 LEU A CA 1
ATOM 3048 C C . LEU A 1 203 ? -0.408 21.960 31.426 1.00 17.46 203 LEU A C 1
ATOM 3049 O O . LEU A 1 203 ? -1.578 21.952 31.050 1.00 20.19 203 LEU A O 1
ATOM 3065 N N . ILE A 1 204 ? 0.393 23.013 31.287 1.00 15.01 204 ILE A N 1
ATOM 3066 C CA . ILE A 1 204 ? -0.046 24.235 30.617 1.00 16.56 204 ILE A CA 1
ATOM 3067 C C . ILE A 1 204 ? 0.095 24.075 29.128 1.00 19.30 204 ILE A C 1
ATOM 3068 O O . ILE A 1 204 ? -0.849 24.315 28.356 1.00 19.32 204 ILE A O 1
ATOM 3084 N N . TYR A 1 205 ? 1.280 23.689 28.689 1.00 17.36 205 TYR A N 1
ATOM 3085 C CA . TYR A 1 205 ? 1.477 23.454 27.276 1.00 15.40 205 TYR A CA 1
ATOM 3086 C C . TYR A 1 205 ? 2.569 22.434 27.052 1.00 15.24 205 TYR A C 1
ATOM 3087 O O . TYR A 1 205 ? 3.431 22.208 27.913 1.00 14.28 205 TYR A O 1
ATOM 3105 N N . GLU A 1 206 ? 2.525 21.842 25.867 1.00 17.49 206 GLU A N 1
ATOM 3106 C CA . GLU A 1 206 ? 3.535 20.949 25.345 1.00 15.47 206 GLU A CA 1
ATOM 3107 C C . GLU A 1 206 ? 3.842 21.432 23.946 1.00 16.84 206 GLU A C 1
ATOM 3108 O O . GLU A 1 206 ? 2.926 21.544 23.125 1.00 18.40 206 GLU A O 1
ATOM 3120 N N . ALA A 1 207 ? 5.108 21.740 23.693 1.00 15.50 207 ALA A N 1
ATOM 3121 C CA . ALA A 1 207 ? 5.551 22.234 22.391 1.00 14.93 207 ALA A CA 1
ATOM 3122 C C . ALA A 1 207 ? 6.620 21.300 21.837 1.00 18.26 207 ALA A C 1
ATOM 3123 O O . ALA A 1 207 ? 7.580 20.950 22.537 1.00 17.51 207 ALA A O 1
ATOM 3130 N N . TRP A 1 208 ? 6.474 20.919 20.579 1.00 14.89 208 TRP A N 1
ATOM 3131 C CA . TRP A 1 208 ? 7.367 19.992 19.934 1.00 16.09 208 TRP A CA 1
ATOM 3132 C C . TRP A 1 208 ? 8.346 20.704 19.028 1.00 16.84 208 TRP A C 1
ATOM 3133 O O . TRP A 1 208 ? 7.976 21.644 18.324 1.00 17.97 208 TRP A O 1
ATOM 3154 N N . PHE A 1 209 ? 9.564 20.175 18.970 1.00 14.43 209 PHE A N 1
ATOM 3155 C CA . PHE A 1 209 ? 10.576 20.673 18.045 1.00 14.88 209 PHE A CA 1
ATOM 3156 C C . PHE A 1 209 ? 11.590 19.572 17.807 1.00 14.84 209 PHE A C 1
ATOM 3157 O O . PHE A 1 209 ? 11.527 18.496 18.406 1.00 15.48 209 PHE A O 1
ATOM 3174 N N . LYS A 1 210 ? 12.503 19.831 16.874 1.00 14.98 210 LYS A N 1
ATOM 3175 C CA . LYS A 1 210 ? 13.563 18.922 16.544 1.00 15.32 210 LYS A CA 1
ATOM 3176 C C . LYS A 1 210 ? 14.925 19.542 16.796 1.00 15.44 210 LYS A C 1
ATOM 3177 O O . LYS A 1 210 ? 15.099 20.761 16.780 1.00 16.01 210 LYS A O 1
ATOM 3196 N N . VAL A 1 211 ? 15.884 18.667 17.080 1.00 14.63 211 VAL A N 1
ATOM 3197 C CA . VAL A 1 211 ? 17.230 19.109 17.413 1.00 15.09 211 VAL A CA 1
ATOM 3198 C C . VAL A 1 211 ? 18.197 18.696 16.307 1.00 14.45 211 VAL A C 1
ATOM 3199 O O . VAL A 1 211 ? 17.886 17.815 15.502 1.00 16.13 211 VAL A O 1
ATOM 3212 N N . PRO A 1 212 ? 19.411 19.263 16.296 1.00 15.28 212 PRO A N 1
ATOM 3213 C CA . PRO A 1 212 ? 20.365 18.949 15.211 1.00 14.77 212 PRO A CA 1
ATOM 3214 C C . PRO A 1 212 ? 20.706 17.480 15.112 1.00 16.44 212 PRO A C 1
ATOM 3215 O O . PRO A 1 212 ? 20.884 16.949 14.013 1.00 18.99 212 PRO A O 1
ATOM 3226 N N . TYR A 1 213 ? 20.788 16.789 16.245 1.00 15.74 213 TYR A N 1
ATOM 3227 C CA . TYR A 1 213 ? 20.991 15.352 16.232 1.00 16.42 213 TYR A CA 1
ATOM 3228 C C . TYR A 1 213 ? 20.571 14.812 17.588 1.00 16.33 213 TYR A C 1
ATOM 3229 O O . TYR A 1 213 ? 20.628 15.521 18.587 1.00 16.44 213 TYR A O 1
ATOM 3247 N N . TYR A 1 214 ? 20.103 13.570 17.581 1.00 15.04 214 TYR A N 1
ATOM 3248 C CA . TYR A 1 214 ? 19.776 12.873 18.808 1.00 15.20 214 TYR A CA 1
ATOM 3249 C C . TYR A 1 214 ? 21.044 12.714 19.623 1.00 14.62 214 TYR A C 1
ATOM 3250 O O . TYR A 1 214 ? 22.105 12.355 19.114 1.00 15.99 214 TYR A O 1
ATOM 3268 N N . CYS A 1 215 ? 20.933 13.002 20.915 1.00 13.66 215 CYS A N 1
ATOM 3269 C CA . CYS A 1 215 ? 22.045 12.904 21.844 1.00 14.05 215 CYS A CA 1
ATOM 3270 C C . CYS A 1 215 ? 21.420 12.906 23.231 1.00 13.46 215 CYS A C 1
ATOM 3271 O O . CYS A 1 215 ? 20.214 13.098 23.387 1.00 13.66 215 CYS A O 1
ATOM 3279 N N . MET A 1 216 ? 22.259 12.730 24.236 1.00 12.38 216 MET A N 1
ATOM 3280 C CA . MET A 1 216 ? 21.805 12.808 25.618 1.00 12.27 216 MET A CA 1
ATOM 3281 C C . MET A 1 216 ? 21.513 14.262 25.976 1.00 12.18 216 MET A C 1
ATOM 3282 O O . MET A 1 216 ? 22.431 15.049 26.189 1.00 13.50 216 MET A O 1
ATOM 3296 N N . MET A 1 217 ? 20.238 14.615 26.031 1.00 11.95 217 MET A N 1
ATOM 3297 C CA . MET A 1 217 ? 19.807 15.951 26.419 1.00 11.73 217 MET A CA 1
ATOM 3298 C C . MET A 1 217 ? 19.374 15.833 27.877 1.00 11.37 217 MET A C 1
ATOM 3299 O O . MET A 1 217 ? 18.200 15.899 28.221 1.00 12.39 217 MET A O 1
ATOM 3313 N N . HIS A 1 218 ? 20.387 15.748 28.734 1.00 11.50 218 HIS A N 1
ATOM 3314 C CA . HIS A 1 218 ? 20.206 15.445 30.153 1.00 11.01 218 HIS A CA 1
ATOM 3315 C C . HIS A 1 218 ? 19.745 16.643 30.944 1.00 12.70 218 HIS A C 1
ATOM 3316 O O . HIS A 1 218 ? 18.919 16.508 31.846 1.00 11.61 218 HIS A O 1
ATOM 3330 N N . ASP A 1 219 ? 20.242 17.824 30.623 1.00 11.68 219 ASP A N 1
ATOM 3331 C CA . ASP A 1 219 ? 19.963 19.012 31.392 1.00 10.49 219 ASP A CA 1
ATOM 3332 C C . ASP A 1 219 ? 19.792 20.147 30.392 1.00 11.82 219 ASP A C 1
ATOM 3333 O O . ASP A 1 219 ? 19.889 19.951 29.159 1.00 12.24 219 ASP A O 1
ATOM 3342 N N . PHE A 1 220 ? 19.433 21.311 30.916 1.00 10.71 220 PHE A N 1
ATOM 3343 C CA . PHE A 1 220 ? 19.081 22.486 30.108 1.00 10.24 220 PHE A CA 1
ATOM 3344 C C . PHE A 1 220 ? 18.948 23.653 31.071 1.00 11.95 220 PHE A C 1
ATOM 3345 O O . PHE A 1 220 ? 18.949 23.474 32.288 1.00 12.72 220 PHE A O 1
ATOM 3362 N N . GLY A 1 221 ? 18.887 24.864 30.526 1.00 13.17 221 GLY A N 1
ATOM 3363 C CA . GLY A 1 221 ? 18.595 26.038 31.300 1.00 13.35 221 GLY A CA 1
ATOM 3364 C C . GLY A 1 221 ? 17.257 26.624 30.918 1.00 11.65 221 GLY A C 1
ATOM 3365 O O . GLY A 1 221 ? 16.700 26.307 29.861 1.00 11.53 221 GLY A O 1
ATOM 3369 N N . VAL A 1 222 ? 16.720 27.450 31.808 1.00 12.05 222 VAL A N 1
ATOM 3370 C CA . VAL A 1 222 ? 15.475 28.165 31.593 1.00 11.69 222 VAL A CA 1
ATOM 3371 C C . VAL A 1 222 ? 15.672 29.607 31.984 1.00 14.12 222 VAL A C 1
ATOM 3372 O O . VAL A 1 222 ? 16.221 29.894 33.060 1.00 16.19 222 VAL A O 1
ATOM 3385 N N . THR A 1 223 ? 15.224 30.508 31.137 1.00 14.20 223 THR A N 1
ATOM 3386 C CA . THR A 1 223 ? 15.146 31.927 31.461 1.00 14.63 223 THR A CA 1
ATOM 3387 C C . THR A 1 223 ? 13.712 32.375 31.268 1.00 13.91 223 THR A C 1
ATOM 3388 O O . THR A 1 223 ? 12.864 31.610 30.832 1.00 15.51 223 THR A O 1
ATOM 3399 N N . LYS A 1 224 ? 13.471 33.670 31.480 1.00 19.13 224 LYS A N 1
ATOM 3400 C CA . LYS A 1 224 ? 12.104 34.151 31.350 1.00 23.18 224 LYS A CA 1
ATOM 3401 C C . LYS A 1 224 ? 11.526 33.792 29.988 1.00 18.10 224 LYS A C 1
ATOM 3402 O O . LYS A 1 224 ? 10.397 33.293 29.871 1.00 21.01 224 LYS A O 1
ATOM 3421 N N . ASP A 1 225 ? 12.302 34.009 28.921 1.00 14.44 225 ASP A N 1
ATOM 3422 C CA . ASP A 1 225 ? 11.751 33.851 27.605 1.00 15.35 225 ASP A CA 1
ATOM 3423 C C . ASP A 1 225 ? 12.130 32.551 26.925 1.00 14.96 225 ASP A C 1
ATOM 3424 O O . ASP A 1 225 ? 11.559 32.252 25.866 1.00 16.20 225 ASP A O 1
ATOM 3433 N N . TYR A 1 226 ? 13.091 31.792 27.477 1.00 12.17 226 TYR A N 1
ATOM 3434 C CA . TYR A 1 226 ? 13.689 30.737 26.694 1.00 12.72 226 TYR A CA 1
ATOM 3435 C C . TYR A 1 226 ? 13.943 29.441 27.446 1.00 12.34 226 TYR A C 1
ATOM 3436 O O . TYR A 1 226 ? 14.270 29.439 28.631 1.00 13.69 226 TYR A O 1
ATOM 3454 N N . LEU A 1 227 ? 13.875 28.362 26.688 1.00 11.82 227 LEU A N 1
ATOM 3455 C CA . LEU A 1 227 ? 14.553 27.117 26.964 1.00 11.59 227 LEU A CA 1
ATOM 3456 C C . LEU A 1 227 ? 15.927 27.213 26.330 1.00 12.95 227 LEU A C 1
ATOM 3457 O O . LEU A 1 227 ? 16.054 27.618 25.167 1.00 13.21 227 LEU A O 1
ATOM 3473 N N . VAL A 1 228 ? 16.951 26.853 27.074 1.00 11.95 228 VAL A N 1
ATOM 3474 C CA . VAL A 1 228 ? 18.353 26.987 26.671 1.00 11.40 228 VAL A CA 1
ATOM 3475 C C . VAL A 1 228 ? 18.913 25.582 26.636 1.00 11.31 228 VAL A C 1
ATOM 3476 O O . VAL A 1 228 ? 19.103 24.965 27.694 1.00 12.22 228 VAL A O 1
ATOM 3489 N N . LEU A 1 229 ? 19.130 25.028 25.464 1.00 11.04 229 LEU A N 1
ATOM 3490 C CA . LEU A 1 229 ? 19.334 23.591 25.331 1.00 12.14 229 LEU A CA 1
ATOM 3491 C C . LEU A 1 229 ? 20.656 23.319 24.639 1.00 11.89 229 LEU A C 1
ATOM 3492 O O . LEU A 1 229 ? 20.787 23.544 23.433 1.00 13.11 229 LEU A O 1
ATOM 3508 N N . HIS A 1 230 ? 21.635 22.824 25.382 1.00 11.84 230 HIS A N 1
ATOM 3509 C CA . HIS A 1 230 ? 22.895 22.426 24.799 1.00 11.56 230 HIS A CA 1
ATOM 3510 C C . HIS A 1 230 ? 22.796 21.060 24.142 1.00 11.81 230 HIS A C 1
ATOM 3511 O O . HIS A 1 230 ? 22.106 20.154 24.629 1.00 12.46 230 HIS A O 1
ATOM 3525 N N . ILE A 1 231 ? 23.461 20.945 22.996 1.00 12.23 231 ILE A N 1
ATOM 3526 C CA . ILE A 1 231 ? 23.473 19.775 22.152 1.00 12.57 231 ILE A CA 1
ATOM 3527 C C . ILE A 1 231 ? 24.919 19.315 22.130 1.00 15.09 231 ILE A C 1
ATOM 3528 O O . ILE A 1 231 ? 25.788 19.962 21.509 1.00 13.68 231 ILE A O 1
ATOM 3544 N N . VAL A 1 232 ? 25.192 18.233 22.848 1.00 12.60 232 VAL A N 1
ATOM 3545 C CA . VAL A 1 232 ? 26.540 17.760 23.112 1.00 12.70 232 VAL A CA 1
ATOM 3546 C C . VAL A 1 232 ? 26.583 16.312 22.644 1.00 13.12 232 VAL A C 1
ATOM 3547 O O . VAL A 1 232 ? 25.674 15.540 22.959 1.00 13.81 232 VAL A O 1
ATOM 3560 N N . PRO A 1 233 ? 27.567 15.917 21.844 1.00 14.82 233 PRO A N 1
ATOM 3561 C CA . PRO A 1 233 ? 27.517 14.638 21.126 1.00 14.35 233 PRO A CA 1
ATOM 3562 C C . PRO A 1 233 ? 27.907 13.399 21.916 1.00 16.22 233 PRO A C 1
ATOM 3563 O O . PRO A 1 233 ? 28.738 12.599 21.485 1.00 16.47 233 PRO A O 1
ATOM 3574 N N . SER A 1 234 ? 27.247 13.199 23.047 1.00 15.60 234 SER A N 1
ATOM 3575 C CA . SER A 1 234 ? 27.049 11.856 23.608 1.00 14.33 234 SER A CA 1
ATOM 3576 C C . SER A 1 234 ? 25.846 11.302 22.863 1.00 15.50 234 SER A C 1
ATOM 3577 O O . SER A 1 234 ? 24.691 11.675 23.135 1.00 14.59 234 SER A O 1
ATOM 3585 N N . ILE A 1 235 ? 26.135 10.527 21.812 1.00 16.44 235 ILE A N 1
ATOM 3586 C CA . ILE A 1 235 ? 25.145 10.139 20.823 1.00 17.01 235 ILE A CA 1
ATOM 3587 C C . ILE A 1 235 ? 24.769 8.688 21.047 1.00 17.03 235 ILE A C 1
ATOM 3588 O O . ILE A 1 235 ? 25.566 7.875 21.545 1.00 18.81 235 ILE A O 1
ATOM 3604 N N . GLY A 1 236 ? 23.544 8.354 20.648 1.00 18.27 236 GLY A N 1
ATOM 3605 C CA . GLY A 1 236 ? 23.087 6.978 20.657 1.00 17.71 236 GLY A CA 1
ATOM 3606 C C . GLY A 1 236 ? 22.371 6.660 19.355 1.00 20.34 236 GLY A C 1
ATOM 3607 O O . GLY A 1 236 ? 22.042 7.543 18.581 1.00 20.14 236 GLY A O 1
ATOM 3611 N N . SER A 1 237 ? 22.124 5.367 19.137 1.00 18.75 237 SER A N 1
ATOM 3612 C CA . SER A 1 237 ? 21.392 4.949 17.954 1.00 17.96 237 SER A CA 1
ATOM 3613 C C . SER A 1 237 ? 20.960 3.497 18.122 1.00 18.70 237 SER A C 1
ATOM 3614 O O . SER A 1 237 ? 21.521 2.743 18.918 1.00 18.99 237 SER A O 1
ATOM 3622 N N . TRP A 1 238 ? 19.932 3.130 17.365 1.00 20.65 238 TRP A N 1
ATOM 3623 C CA . TRP A 1 238 ? 19.543 1.730 17.305 1.00 22.11 238 TRP A CA 1
ATOM 3624 C C . TRP A 1 238 ? 20.682 0.871 16.796 1.00 22.36 238 TRP A C 1
ATOM 3625 O O . TRP A 1 238 ? 20.852 -0.250 17.286 1.00 20.61 238 TRP A O 1
ATOM 3646 N N . ASP A 1 239 ? 21.513 1.395 15.885 1.00 23.10 239 ASP A N 1
ATOM 3647 C CA . ASP A 1 239 ? 22.636 0.611 15.381 1.00 25.66 239 ASP A CA 1
ATOM 3648 C C . ASP A 1 239 ? 23.597 0.245 16.499 1.00 24.74 239 ASP A C 1
ATOM 3649 O O . ASP A 1 239 ? 24.047 -0.898 16.588 1.00 23.84 239 ASP A O 1
ATOM 3658 N N . ARG A 1 240 ? 23.898 1.185 17.396 1.00 20.02 240 ARG A N 1
ATOM 3659 C CA . ARG A 1 240 ? 24.775 0.853 18.510 1.00 20.55 240 ARG A CA 1
ATOM 3660 C C . ARG A 1 240 ? 24.182 -0.273 19.343 1.00 22.76 240 ARG A C 1
ATOM 3661 O O . ARG A 1 240 ? 24.902 -1.177 19.780 1.00 22.11 240 ARG A O 1
ATOM 3682 N N . LEU A 1 241 ? 22.883 -0.199 19.621 1.00 19.34 241 LEU A N 1
ATOM 3683 C CA . LEU A 1 241 ? 22.233 -1.212 20.432 1.00 19.83 241 LEU A CA 1
ATOM 3684 C C . LEU A 1 241 ? 22.241 -2.550 19.723 1.00 23.13 241 LEU A C 1
ATOM 3685 O O . LEU A 1 241 ? 22.453 -3.586 20.364 1.00 23.96 241 LEU A O 1
ATOM 3701 N N . GLU A 1 242 ? 22.036 -2.544 18.408 1.00 20.80 242 GLU A N 1
ATOM 3702 C CA . GLU A 1 242 ? 22.055 -3.824 17.701 1.00 22.30 242 GLU A CA 1
ATOM 3703 C C . GLU A 1 242 ? 23.436 -4.454 17.788 1.00 28.05 242 GLU A C 1
ATOM 3704 O O . GLU A 1 242 ? 23.559 -5.687 17.853 1.00 30.31 242 GLU A O 1
ATOM 3716 N N . LYS A 1 243 ? 24.479 -3.634 17.791 1.00 25.42 243 LYS A N 1
ATOM 3717 C CA . LYS A 1 243 ? 25.845 -4.112 17.883 1.00 28.61 243 LYS A CA 1
ATOM 3718 C C . LYS A 1 243 ? 26.285 -4.409 19.300 1.00 27.53 243 LYS A C 1
ATOM 3719 O O . LYS A 1 243 ? 27.443 -4.783 19.491 1.00 31.52 243 LYS A O 1
ATOM 3738 N N . GLY A 1 244 ? 25.410 -4.249 20.287 1.00 25.47 244 GLY A N 1
ATOM 3739 C CA . GLY A 1 244 ? 25.755 -4.553 21.659 1.00 27.34 244 GLY A CA 1
ATOM 3740 C C . GLY A 1 244 ? 26.584 -3.509 22.350 1.00 27.55 244 GLY A C 1
ATOM 3741 O O . GLY A 1 244 ? 27.154 -3.785 23.413 1.00 27.99 244 GLY A O 1
ATOM 3745 N N . LEU A 1 245 ? 26.630 -2.300 21.806 1.00 21.50 245 LEU A N 1
ATOM 3746 C CA . LEU A 1 245 ? 27.413 -1.248 22.433 1.00 20.99 245 LEU A CA 1
ATOM 3747 C C . LEU A 1 245 ? 26.588 -0.529 23.493 1.00 19.04 245 LEU A C 1
ATOM 3748 O O . LEU A 1 245 ? 25.350 -0.563 23.476 1.00 18.60 245 LEU A O 1
ATOM 3764 N N . PRO A 1 246 ? 27.244 0.185 24.402 1.00 17.82 246 PRO A N 1
ATOM 3765 C CA . PRO A 1 246 ? 26.480 1.035 25.310 1.00 17.42 246 PRO A CA 1
ATOM 3766 C C . PRO A 1 246 ? 25.658 2.038 24.514 1.00 18.73 246 PRO A C 1
ATOM 3767 O O . PRO A 1 246 ? 26.064 2.508 23.449 1.00 17.50 246 PRO A O 1
ATOM 3778 N N . HIS A 1 247 ? 24.470 2.341 25.025 1.00 16.60 247 HIS A N 1
ATOM 3779 C CA . HIS A 1 247 ? 23.551 3.166 24.253 1.00 15.67 247 HIS A CA 1
ATOM 3780 C C . HIS A 1 247 ? 24.252 4.413 23.736 1.00 15.98 247 HIS A C 1
ATOM 3781 O O . HIS A 1 247 ? 24.150 4.760 22.561 1.00 14.94 247 HIS A O 1
ATOM 3795 N N . PHE A 1 248 ? 24.900 5.142 24.639 1.00 16.41 248 PHE A N 1
ATOM 3796 C CA . PHE A 1 248 ? 25.593 6.367 24.284 1.00 13.11 248 PHE A CA 1
ATOM 3797 C C . PHE A 1 248 ? 27.084 6.145 24.090 1.00 16.02 248 PHE A C 1
ATOM 3798 O O . PHE A 1 248 ? 27.711 5.295 24.742 1.00 15.80 248 PHE A O 1
ATOM 3815 N N . GLY A 1 249 ? 27.642 6.951 23.179 1.00 15.23 249 GLY A N 1
ATOM 3816 C CA . GLY A 1 249 ? 29.073 7.053 23.001 1.00 17.11 249 GLY A CA 1
ATOM 3817 C C . GLY A 1 249 ? 29.363 8.478 22.598 1.00 16.28 249 GLY A C 1
ATOM 3818 O O . GLY A 1 249 ? 28.513 9.155 22.007 1.00 16.31 249 GLY A O 1
ATOM 3822 N N . PHE A 1 250 ? 30.583 8.908 22.849 1.00 15.84 250 PHE A N 1
ATOM 3823 C CA . PHE A 1 250 ? 30.945 10.299 22.586 1.00 16.00 250 PHE A CA 1
ATOM 3824 C C . PHE A 1 250 ? 31.650 10.442 21.249 1.00 18.27 250 PHE A C 1
ATOM 3825 O O . PHE A 1 250 ? 32.600 9.730 20.969 1.00 17.77 250 PHE A O 1
ATOM 3842 N N . ASP A 1 251 ? 31.211 11.396 20.436 1.00 17.95 251 ASP A N 1
ATOM 3843 C CA . ASP A 1 251 ? 31.795 11.643 19.110 1.00 16.52 251 ASP A CA 1
ATOM 3844 C C . ASP A 1 251 ? 32.492 13.003 19.179 1.00 19.74 251 ASP A C 1
ATOM 3845 O O . ASP A 1 251 ? 31.822 14.054 19.201 1.00 17.77 251 ASP A O 1
ATOM 3854 N N . THR A 1 252 ? 33.835 12.973 19.215 1.00 18.63 252 THR A N 1
ATOM 3855 C CA . THR A 1 252 ? 34.611 14.205 19.275 1.00 19.11 252 THR A CA 1
ATOM 3856 C C . THR A 1 252 ? 34.587 14.986 17.969 1.00 20.32 252 THR A C 1
ATOM 3857 O O . THR A 1 252 ? 35.104 16.106 17.944 1.00 21.67 252 THR A O 1
ATOM 3868 N N . THR A 1 253 ? 34.012 14.427 16.907 1.00 18.90 253 THR A N 1
ATOM 3869 C CA . THR A 1 253 ? 34.040 15.067 15.601 1.00 22.15 253 THR A CA 1
ATOM 3870 C C . THR A 1 253 ? 32.797 15.902 15.318 1.00 20.40 253 THR A C 1
ATOM 3871 O O . THR A 1 253 ? 32.776 16.638 14.333 1.00 25.30 253 THR A O 1
ATOM 3882 N N . LEU A 1 254 ? 31.773 15.848 16.192 1.00 17.18 254 LEU A N 1
ATOM 3883 C CA . LEU A 1 254 ? 30.558 16.601 15.970 1.00 16.84 254 LEU A CA 1
ATOM 3884 C C . LEU A 1 254 ? 30.631 17.963 16.642 1.00 19.96 254 LEU A C 1
ATOM 3885 O O . LEU A 1 254 ? 31.263 18.116 17.682 1.00 19.06 254 LEU A O 1
ATOM 3901 N N . PRO A 1 255 ? 29.983 18.962 16.066 1.00 17.96 255 PRO A N 1
ATOM 3902 C CA . PRO A 1 255 ? 29.917 20.268 16.720 1.00 15.78 255 PRO A CA 1
ATOM 3903 C C . PRO A 1 255 ? 28.980 20.199 17.913 1.00 16.74 255 PRO A C 1
ATOM 3904 O O . PRO A 1 255 ? 28.135 19.313 18.017 1.00 16.34 255 PRO A O 1
ATOM 3915 N N . VAL A 1 256 ? 29.155 21.162 18.796 1.00 15.24 256 VAL A N 1
ATOM 3916 C CA . VAL A 1 256 ? 28.248 21.429 19.904 1.00 14.82 256 VAL A CA 1
ATOM 3917 C C . VAL A 1 256 ? 27.358 22.597 19.533 1.00 13.52 256 VAL A C 1
ATOM 3918 O O . VAL A 1 256 ? 27.809 23.582 18.939 1.00 15.10 256 VAL A O 1
ATOM 3931 N N . TYR A 1 257 ? 26.091 22.512 19.906 1.00 14.40 257 TYR A N 1
ATOM 3932 C CA . TYR A 1 257 ? 25.181 23.611 19.680 1.00 14.22 257 TYR A CA 1
ATOM 3933 C C . TYR A 1 257 ? 24.592 24.079 20.998 1.00 14.14 257 TYR A C 1
ATOM 3934 O O . TYR A 1 257 ? 24.522 23.352 22.000 1.00 14.09 257 TYR A O 1
ATOM 3952 N N . LEU A 1 258 ? 24.153 25.327 20.990 1.00 13.75 258 LEU A N 1
ATOM 3953 C CA . LEU A 1 258 ? 23.277 25.836 22.024 1.00 12.80 258 LEU A CA 1
ATOM 3954 C C . LEU A 1 258 ? 22.018 26.348 21.364 1.00 13.16 258 LEU A C 1
ATOM 3955 O O . LEU A 1 258 ? 22.067 27.304 20.587 1.00 13.14 258 LEU A O 1
ATOM 3971 N N . GLY A 1 259 ? 20.890 25.717 21.662 1.00 12.90 259 GLY A N 1
ATOM 3972 C CA . GLY A 1 259 ? 19.635 26.146 21.132 1.00 14.16 259 GLY A CA 1
ATOM 3973 C C . GLY A 1 259 ? 18.933 27.100 22.066 1.00 13.02 259 GLY A C 1
ATOM 3974 O O . GLY A 1 259 ? 18.832 26.854 23.281 1.00 13.64 259 GLY A O 1
ATOM 3978 N N . ILE A 1 260 ? 18.396 28.164 21.498 1.00 13.14 260 ILE A N 1
ATOM 3979 C CA . ILE A 1 260 ? 17.583 29.118 22.228 1.00 13.07 260 ILE A CA 1
ATOM 3980 C C . ILE A 1 260 ? 16.172 28.988 21.695 1.00 13.08 260 ILE A C 1
ATOM 3981 O O . ILE A 1 260 ? 15.908 29.329 20.540 1.00 14.51 260 ILE A O 1
ATOM 3997 N N . ILE A 1 261 ? 15.292 28.424 22.507 1.00 13.78 261 ILE A N 1
ATOM 3998 C CA . ILE A 1 261 ? 13.965 27.984 22.107 1.00 14.65 261 ILE A CA 1
ATOM 3999 C C . ILE A 1 261 ? 12.940 28.801 22.878 1.00 12.97 261 ILE A C 1
ATOM 4000 O O . ILE A 1 261 ? 12.907 28.749 24.107 1.00 14.83 261 ILE A O 1
ATOM 4016 N N . PRO A 1 262 ? 12.073 29.551 22.217 1.00 14.34 262 PRO A N 1
ATOM 4017 C CA . PRO A 1 262 ? 11.074 30.331 22.945 1.00 16.57 262 PRO A CA 1
ATOM 4018 C C . PRO A 1 262 ? 10.192 29.459 23.814 1.00 15.15 262 PRO A C 1
ATOM 4019 O O . PRO A 1 262 ? 9.700 28.410 23.385 1.00 16.05 262 PRO A O 1
ATOM 4030 N N . ARG A 1 263 ? 9.974 29.929 25.036 1.00 14.41 263 ARG A N 1
ATOM 4031 C CA . ARG A 1 263 ? 9.056 29.291 25.972 1.00 16.39 263 ARG A CA 1
ATOM 4032 C C . ARG A 1 263 ? 7.635 29.672 25.628 1.00 18.47 263 ARG A C 1
ATOM 4033 O O . ARG A 1 263 ? 7.013 30.536 26.255 1.00 20.61 263 ARG A O 1
ATOM 4054 N N . ARG A 1 264 ? 7.133 29.068 24.551 1.00 16.70 264 ARG A N 1
ATOM 4055 C CA . ARG A 1 264 ? 5.835 29.453 24.017 1.00 19.37 264 ARG A CA 1
ATOM 4056 C C . ARG A 1 264 ? 5.112 28.227 23.494 1.00 16.64 264 ARG A C 1
ATOM 4057 O O . ARG A 1 264 ? 5.682 27.439 22.740 1.00 18.22 264 ARG A O 1
ATOM 4078 N N . ALA A 1 265 ? 3.842 28.118 23.861 1.00 18.59 265 ALA A N 1
ATOM 4079 C CA . ALA A 1 265 ? 2.993 27.049 23.341 1.00 18.13 265 ALA A CA 1
ATOM 4080 C C . ALA A 1 265 ? 2.906 27.067 21.825 1.00 16.79 265 ALA A C 1
ATOM 4081 O O . ALA A 1 265 ? 2.743 25.994 21.213 1.00 18.97 265 ALA A O 1
ATOM 4088 N N . ASP A 1 266 ? 3.053 28.251 21.191 1.00 18.67 266 ASP A N 1
ATOM 4089 C CA . ASP A 1 266 ? 2.973 28.359 19.747 1.00 19.18 266 ASP A CA 1
ATOM 4090 C C . ASP A 1 266 ? 4.320 28.183 19.066 1.00 19.05 266 ASP A C 1
ATOM 4091 O O . ASP A 1 266 ? 4.431 28.478 17.872 1.00 22.19 266 ASP A O 1
ATOM 4100 N N . LEU A 1 267 ? 5.318 27.647 19.772 1.00 17.89 267 LEU A N 1
ATOM 4101 C CA . LEU A 1 267 ? 6.631 27.427 19.193 1.00 18.35 267 LEU A CA 1
ATOM 4102 C C . LEU A 1 267 ? 6.544 26.752 17.829 1.00 18.53 267 LEU A C 1
ATOM 4103 O O . LEU A 1 267 ? 5.881 25.726 17.672 1.00 20.65 267 LEU A O 1
ATOM 4119 N N . LYS A 1 268 ? 7.287 27.292 16.875 1.00 19.64 268 LYS A N 1
ATOM 4120 C CA . LYS A 1 268 ? 7.537 26.629 15.611 1.00 23.39 268 LYS A CA 1
ATOM 4121 C C . LYS A 1 268 ? 9.037 26.464 15.437 1.00 18.32 268 LYS A C 1
ATOM 4122 O O . LYS A 1 268 ? 9.828 27.248 15.985 1.00 17.92 268 LYS A O 1
ATOM 4141 N N . GLN A 1 269 ? 9.426 25.451 14.664 1.00 18.63 269 GLN A N 1
ATOM 4142 C CA . GLN A 1 269 ? 10.846 25.168 14.482 1.00 17.45 269 GLN A CA 1
ATOM 4143 C C . GLN A 1 269 ? 11.626 26.402 14.056 1.00 20.06 269 GLN A C 1
ATOM 4144 O O . GLN A 1 269 ? 12.773 26.613 14.494 1.00 17.60 269 GLN A O 1
ATOM 4158 N N . GLU A 1 270 ? 11.043 27.211 13.168 1.00 19.47 270 GLU A N 1
ATOM 4159 C CA . GLU A 1 270 ? 11.746 28.363 12.649 1.00 18.93 270 GLU A CA 1
ATOM 4160 C C . GLU A 1 270 ? 11.981 29.432 13.689 1.00 17.94 270 GLU A C 1
ATOM 4161 O O . GLU A 1 270 ? 12.756 30.367 13.419 1.00 20.24 270 GLU A O 1
ATOM 4173 N N . ASP A 1 271 ? 11.346 29.323 14.871 1.00 16.91 271 ASP A N 1
ATOM 4174 C CA . ASP A 1 271 ? 11.551 30.316 15.900 1.00 17.60 271 ASP A CA 1
ATOM 4175 C C . ASP A 1 271 ? 12.842 30.081 16.681 1.00 16.56 271 ASP A C 1
ATOM 4176 O O . ASP A 1 271 ? 13.237 30.939 17.479 1.00 20.44 271 ASP A O 1
ATOM 4185 N N . ILE A 1 272 ? 13.475 28.933 16.496 1.00 15.51 272 ILE A N 1
ATOM 4186 C CA . ILE A 1 272 ? 14.616 28.512 17.307 1.00 14.37 272 ILE A CA 1
ATOM 4187 C C . ILE A 1 272 ? 15.883 29.019 16.661 1.00 15.89 272 ILE A C 1
ATOM 4188 O O . ILE A 1 272 ? 16.031 28.968 15.440 1.00 18.37 272 ILE A O 1
ATOM 4204 N N . ARG A 1 273 ? 16.810 29.498 17.470 1.00 15.92 273 ARG A N 1
ATOM 4205 C CA . ARG A 1 273 ? 18.151 29.815 17.011 1.00 16.42 273 ARG A CA 1
ATOM 4206 C C . ARG A 1 273 ? 19.102 28.768 17.556 1.00 14.21 273 ARG A C 1
ATOM 4207 O O . ARG A 1 273 ? 19.065 28.470 18.762 1.00 15.92 273 ARG A O 1
ATOM 4228 N N . TRP A 1 274 ? 19.966 28.248 16.697 1.00 16.22 274 TRP A N 1
ATOM 4229 C CA . TRP A 1 274 ? 21.003 27.304 17.072 1.00 16.33 274 TRP A CA 1
ATOM 4230 C C . TRP A 1 274 ? 22.336 27.997 16.916 1.00 15.78 274 TRP A C 1
ATOM 4231 O O . TRP A 1 274 ? 22.683 28.421 15.812 1.00 18.04 274 TRP A O 1
ATOM 4252 N N . PHE A 1 275 ? 23.068 28.149 18.009 1.00 13.09 275 PHE A N 1
ATOM 4253 C CA . PHE A 1 275 ? 24.445 28.628 17.973 1.00 14.30 275 PHE A CA 1
ATOM 4254 C C . PHE A 1 275 ? 25.358 27.420 17.974 1.00 14.37 275 PHE A C 1
ATOM 4255 O O . PHE A 1 275 ? 25.033 26.393 18.566 1.00 15.08 275 PHE A O 1
ATOM 4272 N N . LYS A 1 276 ? 26.506 27.559 17.349 1.00 14.72 276 LYS A N 1
ATOM 4273 C CA . LYS A 1 276 ? 27.385 26.429 17.090 1.00 12.78 276 LYS A CA 1
ATOM 4274 C C . LYS A 1 276 ? 28.783 26.765 17.567 1.00 13.92 276 LYS A C 1
ATOM 4275 O O . LYS A 1 276 ? 29.286 27.882 17.355 1.00 16.20 276 LYS A O 1
ATOM 4294 N N . ARG A 1 277 ? 29.439 25.774 18.168 1.00 14.76 277 ARG A N 1
ATOM 4295 C CA . ARG A 1 277 ? 30.818 25.910 18.598 1.00 16.73 277 ARG A CA 1
ATOM 4296 C C . ARG A 1 277 ? 31.552 24.596 18.376 1.00 16.68 277 ARG A C 1
ATOM 4297 O O . ARG A 1 277 ? 30.971 23.593 17.941 1.00 16.53 277 ARG A O 1
ATOM 4318 N N . GLU A 1 278 ? 32.850 24.610 18.681 1.00 16.59 278 GLU A N 1
ATOM 4319 C CA . GLU A 1 278 ? 33.625 23.393 18.505 1.00 16.34 278 GLU A CA 1
ATOM 4320 C C . GLU A 1 278 ? 33.266 22.346 19.567 1.00 17.06 278 GLU A C 1
ATOM 4321 O O . GLU A 1 278 ? 32.714 22.633 20.644 1.00 18.56 278 GLU A O 1
ATOM 4333 N N . ASN A 1 279 ? 33.646 21.120 19.257 1.00 15.93 279 ASN A N 1
ATOM 4334 C CA . ASN A 1 279 ? 33.385 19.987 20.130 1.00 15.79 279 ASN A CA 1
ATOM 4335 C C . ASN A 1 279 ? 33.933 20.216 21.522 1.00 18.16 279 ASN A C 1
ATOM 4336 O O . ASN A 1 279 ? 35.060 20.674 21.720 1.00 18.15 279 ASN A O 1
ATOM 4347 N N . CYS A 1 280 ? 33.129 19.873 22.484 1.00 15.46 280 CYS A N 1
ATOM 4348 C CA . CYS A 1 280 ? 33.472 19.894 23.865 1.00 16.60 280 CYS A CA 1
ATOM 4349 C C . CYS A 1 280 ? 32.378 19.086 24.607 1.00 15.92 280 CYS A C 1
ATOM 4350 O O . CYS A 1 280 ? 31.524 18.561 24.020 1.00 14.89 280 CYS A O 1
ATOM 4358 N N . PHE A 1 281 ? 32.503 18.998 25.911 1.00 14.66 281 PHE A N 1
ATOM 4359 C CA . PHE A 1 281 ? 31.521 18.274 26.705 1.00 15.06 281 PHE A CA 1
ATOM 4360 C C . PHE A 1 281 ? 30.965 19.173 27.798 1.00 14.01 281 PHE A C 1
ATOM 4361 O O . PHE A 1 281 ? 31.717 19.859 28.500 1.00 15.17 281 PHE A O 1
ATOM 4378 N N . ALA A 1 282 ? 29.651 19.160 27.937 1.00 13.00 282 ALA A N 1
ATOM 4379 C CA . ALA A 1 282 ? 28.997 19.706 29.111 1.00 13.54 282 ALA A CA 1
ATOM 4380 C C . ALA A 1 282 ? 27.733 18.893 29.319 1.00 12.07 282 ALA A C 1
ATOM 4381 O O . ALA A 1 282 ? 27.099 18.453 28.348 1.00 13.57 282 ALA A O 1
ATOM 4388 N N . SER A 1 283 ? 27.369 18.708 30.588 1.00 14.03 283 SER A N 1
ATOM 4389 C CA . SER A 1 283 ? 26.153 17.996 30.956 1.00 12.64 283 SER A CA 1
ATOM 4390 C C . SER A 1 283 ? 25.234 18.886 31.766 1.00 12.53 283 SER A C 1
ATOM 4391 O O . SER A 1 283 ? 24.111 19.153 31.333 1.00 14.27 283 SER A O 1
ATOM 4399 N N . HIS A 1 284 ? 25.671 19.347 32.928 1.00 13.37 284 HIS A N 1
ATOM 4400 C CA . HIS A 1 284 ? 24.784 20.054 33.832 1.00 9.98 284 HIS A CA 1
ATOM 4401 C C . HIS A 1 284 ? 24.819 21.564 33.653 1.00 12.61 284 HIS A C 1
ATOM 4402 O O . HIS A 1 284 ? 25.781 22.132 33.152 1.00 13.69 284 HIS A O 1
ATOM 4416 N N . VAL A 1 285 ? 23.736 22.197 34.080 1.00 11.00 285 VAL A N 1
ATOM 4417 C CA . VAL A 1 285 ? 23.562 23.634 34.048 1.00 10.47 285 VAL A CA 1
ATOM 4418 C C . VAL A 1 285 ? 23.503 24.154 35.482 1.00 12.50 285 VAL A C 1
ATOM 4419 O O . VAL A 1 285 ? 22.620 23.776 36.259 1.00 12.89 285 VAL A O 1
ATOM 4432 N N . MET A 1 286 ? 24.374 25.101 35.811 1.00 11.74 286 MET A N 1
ATOM 4433 C CA . MET A 1 286 ? 24.245 25.787 37.087 1.00 10.15 286 MET A CA 1
ATOM 4434 C C . MET A 1 286 ? 23.034 26.686 37.054 1.00 11.30 286 MET A C 1
ATOM 4435 O O . MET A 1 286 ? 22.146 26.597 37.909 1.00 12.13 286 MET A O 1
ATOM 4449 N N . ASN A 1 287 ? 22.991 27.579 36.058 1.00 11.70 287 ASN A N 1
ATOM 4450 C CA . ASN A 1 287 ? 21.872 28.477 35.862 1.00 11.59 287 ASN A CA 1
ATOM 4451 C C . ASN A 1 287 ? 22.043 29.124 34.500 1.00 11.40 287 ASN A C 1
ATOM 4452 O O . ASN A 1 287 ? 23.135 29.134 33.941 1.00 12.42 287 ASN A O 1
ATOM 4463 N N . ALA A 1 288 ? 20.940 29.649 33.986 1.00 11.68 288 ALA A N 1
ATOM 4464 C CA . ALA A 1 288 ? 20.953 30.473 32.788 1.00 12.28 288 ALA A CA 1
ATOM 4465 C C . ALA A 1 288 ? 20.200 31.758 33.083 1.00 12.76 288 ALA A C 1
ATOM 4466 O O . ALA A 1 288 ? 19.358 31.800 33.977 1.00 13.39 288 ALA A O 1
ATOM 4473 N N . PHE A 1 289 ? 20.476 32.821 32.333 1.00 12.27 289 PHE A N 1
ATOM 4474 C CA . PHE A 1 289 ? 19.781 34.078 32.517 1.00 13.76 289 PHE A CA 1
ATOM 4475 C C . PHE A 1 289 ? 19.991 34.921 31.272 1.00 14.55 289 PHE A C 1
ATOM 4476 O O . PHE A 1 289 ? 20.921 34.695 30.488 1.00 15.08 289 PHE A O 1
ATOM 4493 N N . GLN A 1 290 ? 19.119 35.901 31.127 1.00 13.61 290 GLN A N 1
ATOM 4494 C CA . GLN A 1 290 ? 19.158 36.862 30.034 1.00 12.42 290 GLN A CA 1
ATOM 4495 C C . GLN A 1 290 ? 19.791 38.166 30.488 1.00 16.21 290 GLN A C 1
ATOM 4496 O O . GLN A 1 290 ? 19.711 38.549 31.649 1.00 16.74 290 GLN A O 1
ATOM 4510 N N . GLU A 1 291 ? 20.447 38.843 29.555 1.00 15.44 291 GLU A N 1
ATOM 4511 C CA . GLU A 1 291 ? 20.992 40.183 29.792 1.00 15.21 291 GLU A CA 1
ATOM 4512 C C . GLU A 1 291 ? 20.822 40.901 28.463 1.00 15.96 291 GLU A C 1
ATOM 4513 O O . GLU A 1 291 ? 21.530 40.562 27.510 1.00 18.96 291 GLU A O 1
ATOM 4525 N N . GLY A 1 292 ? 19.896 41.854 28.376 1.00 15.47 292 GLY A N 1
ATOM 4526 C CA . GLY A 1 292 ? 19.664 42.499 27.091 1.00 15.26 292 GLY A CA 1
ATOM 4527 C C . GLY A 1 292 ? 19.205 41.465 26.094 1.00 16.09 292 GLY A C 1
ATOM 4528 O O . GLY A 1 292 ? 18.299 40.667 26.357 1.00 19.07 292 GLY A O 1
ATOM 4532 N N . THR A 1 293 ? 19.854 41.440 24.920 1.00 17.41 293 THR A N 1
ATOM 4533 C CA . THR A 1 293 ? 19.526 40.458 23.893 1.00 15.04 293 THR A CA 1
ATOM 4534 C C . THR A 1 293 ? 20.369 39.204 24.010 1.00 16.52 293 THR A C 1
ATOM 4535 O O . THR A 1 293 ? 20.250 38.313 23.167 1.00 15.65 293 THR A O 1
ATOM 4546 N N . LYS A 1 294 ? 21.181 39.099 25.065 1.00 14.36 294 LYS A N 1
ATOM 4547 C CA . LYS A 1 294 ? 22.036 37.941 25.283 1.00 15.30 294 LYS A CA 1
ATOM 4548 C C . LYS A 1 294 ? 21.393 36.918 26.201 1.00 14.49 294 LYS A C 1
ATOM 4549 O O . LYS A 1 294 ? 20.495 37.219 27.008 1.00 14.87 294 LYS A O 1
ATOM 4568 N N . VAL A 1 295 ? 21.859 35.686 26.043 1.00 12.49 295 VAL A N 1
ATOM 4569 C CA . VAL A 1 295 ? 21.551 34.586 26.955 1.00 12.77 295 VAL A CA 1
ATOM 4570 C C . VAL A 1 295 ? 22.873 34.039 27.450 1.00 12.99 295 VAL A C 1
ATOM 4571 O O . VAL A 1 295 ? 23.791 33.788 26.657 1.00 14.52 295 VAL A O 1
ATOM 4584 N N . HIS A 1 296 ? 22.971 33.833 28.770 1.00 13.63 296 HIS A N 1
ATOM 4585 C CA . HIS A 1 296 ? 24.142 33.260 29.390 1.00 13.65 296 HIS A CA 1
ATOM 4586 C C . HIS A 1 296 ? 23.742 31.947 30.039 1.00 12.46 296 HIS A C 1
ATOM 4587 O O . HIS A 1 296 ? 22.676 31.860 30.656 1.00 14.65 296 HIS A O 1
ATOM 4601 N N . VAL A 1 297 ? 24.581 30.932 29.904 1.00 12.46 297 VAL A N 1
ATOM 4602 C CA . VAL A 1 297 ? 24.364 29.687 30.624 1.00 11.25 297 VAL A CA 1
ATOM 4603 C C . VAL A 1 297 ? 25.698 29.254 31.187 1.00 11.48 297 VAL A C 1
ATOM 4604 O O . VAL A 1 297 ? 26.710 29.234 30.487 1.00 13.23 297 VAL A O 1
ATOM 4617 N N . ASP A 1 298 ? 25.693 28.845 32.455 1.00 13.32 298 ASP A N 1
ATOM 4618 C CA . ASP A 1 298 ? 26.903 28.445 33.165 1.00 13.35 298 ASP A CA 1
ATOM 4619 C C . ASP A 1 298 ? 26.893 26.935 33.336 1.00 12.53 298 ASP A C 1
ATOM 4620 O O . ASP A 1 298 ? 25.960 26.376 33.918 1.00 12.94 298 ASP A O 1
ATOM 4629 N N . VAL A 1 299 ? 27.913 26.276 32.800 1.00 11.60 299 VAL A N 1
ATOM 4630 C CA . VAL A 1 299 ? 27.963 24.812 32.753 1.00 11.69 299 VAL A CA 1
ATOM 4631 C C . VAL A 1 299 ? 29.357 24.365 33.141 1.00 13.56 299 VAL A C 1
ATOM 4632 O O . VAL A 1 299 ? 30.336 25.064 32.862 1.00 13.64 299 VAL A O 1
ATOM 4645 N N . PRO A 1 300 ? 29.493 23.184 33.768 1.00 12.57 300 PRO A N 1
ATOM 4646 C CA . PRO A 1 300 ? 30.830 22.572 33.878 1.00 12.94 300 PRO A CA 1
ATOM 4647 C C . PRO A 1 300 ? 31.254 22.025 32.534 1.00 13.54 300 PRO A C 1
ATOM 4648 O O . PRO A 1 300 ? 30.651 21.068 32.040 1.00 15.47 300 PRO A O 1
ATOM 4659 N N . GLU A 1 301 ? 32.250 22.668 31.908 1.00 14.02 301 GLU A N 1
ATOM 4660 C CA . GLU A 1 301 ? 32.680 22.274 30.585 1.00 13.15 301 GLU A CA 1
ATOM 4661 C C . GLU A 1 301 ? 33.966 21.480 30.709 1.00 13.69 301 GLU A C 1
ATOM 4662 O O . GLU A 1 301 ? 34.894 21.916 31.391 1.00 14.38 301 GLU A O 1
ATOM 4674 N N . ALA A 1 302 ? 34.040 20.373 29.972 1.00 15.32 302 ALA A N 1
ATOM 4675 C CA . ALA A 1 302 ? 35.243 19.568 29.827 1.00 14.73 302 ALA A CA 1
ATOM 4676 C C . ALA A 1 302 ? 35.664 19.555 28.362 1.00 16.20 302 ALA A C 1
ATOM 4677 O O . ALA A 1 302 ? 34.842 19.729 27.462 1.00 15.93 302 ALA A O 1
ATOM 4684 N N . GLU A 1 303 ? 36.944 19.279 28.144 1.00 16.90 303 GLU A N 1
ATOM 4685 C CA . GLU A 1 303 ? 37.450 19.175 26.784 1.00 18.46 303 GLU A CA 1
ATOM 4686 C C . GLU A 1 303 ? 36.832 18.010 26.023 1.00 17.43 303 GLU A C 1
ATOM 4687 O O . GLU A 1 303 ? 36.666 18.090 24.795 1.00 20.35 303 GLU A O 1
ATOM 4699 N N . ASN A 1 304 ? 36.509 16.922 26.719 1.00 17.77 304 ASN A N 1
ATOM 4700 C CA . ASN A 1 304 ? 36.094 15.686 26.083 1.00 17.19 304 ASN A CA 1
ATOM 4701 C C . ASN A 1 304 ? 35.125 14.990 27.049 1.00 18.91 304 ASN A C 1
ATOM 4702 O O . ASN A 1 304 ? 34.811 15.491 28.128 1.00 17.36 304 ASN A O 1
ATOM 4713 N N . ASN A 1 305 ? 34.651 13.825 26.620 1.00 17.78 305 ASN A N 1
ATOM 4714 C CA . ASN A 1 305 ? 33.660 13.020 27.311 1.00 17.99 305 ASN A CA 1
ATOM 4715 C C . ASN A 1 305 ? 33.957 12.852 28.781 1.00 18.89 305 ASN A C 1
ATOM 4716 O O . ASN A 1 305 ? 35.101 12.599 29.165 1.00 18.05 305 ASN A O 1
ATOM 4727 N N . MET A 1 306 ? 32.894 12.889 29.599 1.00 16.31 306 MET A N 1
ATOM 4728 C CA . MET A 1 306 ? 33.035 12.625 31.004 1.00 14.55 306 MET A CA 1
ATOM 4729 C C . MET A 1 306 ? 32.498 11.267 31.422 1.00 16.44 306 MET A C 1
ATOM 4730 O O . MET A 1 306 ? 32.631 10.914 32.595 1.00 18.93 306 MET A O 1
ATOM 4744 N N . PHE A 1 307 ? 31.911 10.484 30.515 1.00 16.67 307 PHE A N 1
ATOM 4745 C CA . PHE A 1 307 ? 31.256 9.225 30.865 1.00 16.55 307 PHE A CA 1
ATOM 4746 C C . PHE A 1 307 ? 32.096 8.063 30.349 1.00 18.95 307 PHE A C 1
ATOM 4747 O O . PHE A 1 307 ? 31.960 7.671 29.176 1.00 18.14 307 PHE A O 1
ATOM 4764 N N . PRO A 1 308 ? 32.969 7.466 31.164 1.00 18.88 308 PRO A N 1
ATOM 4765 C CA . PRO A 1 308 ? 33.795 6.370 30.621 1.00 19.49 308 PRO A CA 1
ATOM 4766 C C . PRO A 1 308 ? 32.972 5.199 30.118 1.00 17.64 308 PRO A C 1
ATOM 4767 O O . PRO A 1 308 ? 33.411 4.514 29.186 1.00 20.50 308 PRO A O 1
ATOM 4778 N N . PHE A 1 309 ? 31.797 4.982 30.712 1.00 18.63 309 PHE A N 1
ATOM 4779 C CA . PHE A 1 309 ? 30.890 3.907 30.358 1.00 19.03 309 PHE A CA 1
ATOM 4780 C C . PHE A 1 309 ? 30.136 4.166 29.077 1.00 18.67 309 PHE A C 1
ATOM 4781 O O . PHE A 1 309 ? 29.460 3.265 28.595 1.00 18.64 309 PHE A O 1
ATOM 4798 N N . PHE A 1 310 ? 30.227 5.379 28.512 1.00 16.48 310 PHE A N 1
ATOM 4799 C CA . PHE A 1 310 ? 29.651 5.717 27.211 1.00 15.95 310 PHE A CA 1
ATOM 4800 C C . PHE A 1 310 ? 30.828 6.144 26.338 1.00 17.47 310 PHE A C 1
ATOM 4801 O O . PHE A 1 310 ? 31.075 7.344 26.115 1.00 16.33 310 PHE A O 1
ATOM 4818 N N . PRO A 1 311 ? 31.586 5.185 25.821 1.00 18.51 311 PRO A N 1
ATOM 4819 C CA . PRO A 1 311 ? 32.943 5.486 25.358 1.00 19.37 311 PRO A CA 1
ATOM 4820 C C . PRO A 1 311 ? 33.001 6.234 24.031 1.00 16.60 311 PRO A C 1
ATOM 4821 O O . PRO A 1 311 ? 32.035 6.356 23.275 1.00 18.50 311 PRO A O 1
ATOM 4832 N N . ASP A 1 312 ? 34.206 6.712 23.731 1.00 19.19 312 ASP A N 1
ATOM 4833 C CA . ASP A 1 312 ? 34.491 7.355 22.455 1.00 20.28 312 ASP A CA 1
ATOM 4834 C C . ASP A 1 312 ? 34.061 6.452 21.309 1.00 21.12 312 ASP A C 1
ATOM 4835 O O . ASP A 1 312 ? 34.387 5.263 21.287 1.00 20.32 312 ASP A O 1
ATOM 4844 N N . VAL A 1 313 ? 33.312 7.016 20.358 1.00 18.84 313 VAL A N 1
ATOM 4845 C CA . VAL A 1 313 ? 32.720 6.208 19.305 1.00 20.45 313 VAL A CA 1
ATOM 4846 C C . VAL A 1 313 ? 33.784 5.697 18.340 1.00 24.13 313 VAL A C 1
ATOM 4847 O O . VAL A 1 313 ? 33.510 4.769 17.573 1.00 24.94 313 VAL A O 1
ATOM 4860 N N . HIS A 1 314 ? 34.966 6.323 18.312 1.00 20.27 314 HIS A N 1
ATOM 4861 C CA . HIS A 1 314 ? 36.050 5.898 17.436 1.00 24.20 314 HIS A CA 1
ATOM 4862 C C . HIS A 1 314 ? 37.080 5.038 18.148 1.00 27.39 314 HIS A C 1
ATOM 4863 O O . HIS A 1 314 ? 38.162 4.803 17.596 1.00 32.02 314 HIS A O 1
ATOM 4877 N N . GLY A 1 315 ? 36.773 4.562 19.347 1.00 28.64 315 GLY A N 1
ATOM 4878 C CA . GLY A 1 315 ? 37.612 3.595 20.023 1.00 29.44 315 GLY A CA 1
ATOM 4879 C C . GLY A 1 315 ? 38.722 4.175 20.863 1.00 30.57 315 GLY A C 1
ATOM 4880 O O . GLY A 1 315 ? 39.517 3.405 21.420 1.00 30.65 315 GLY A O 1
ATOM 4884 N N . ALA A 1 316 ? 38.770 5.493 21.027 1.00 25.21 316 ALA A N 1
ATOM 4885 C CA . ALA A 1 316 ? 39.806 6.079 21.854 1.00 25.85 316 ALA A CA 1
ATOM 4886 C C . ALA A 1 316 ? 39.626 5.646 23.308 1.00 28.53 316 ALA A C 1
ATOM 4887 O O . ALA A 1 316 ? 38.493 5.549 23.803 1.00 26.71 316 ALA A O 1
ATOM 4894 N N . PRO A 1 317 ? 40.708 5.388 24.028 1.00 31.11 317 PRO A N 1
ATOM 4895 C CA . PRO A 1 317 ? 40.573 5.131 25.461 1.00 31.87 317 PRO A CA 1
ATOM 4896 C C . PRO A 1 317 ? 40.109 6.392 26.175 1.00 27.65 317 PRO A C 1
ATOM 4897 O O . PRO A 1 317 ? 40.342 7.522 25.717 1.00 27.28 317 PRO A O 1
ATOM 4908 N N . PHE A 1 318 ? 39.449 6.176 27.307 1.00 28.75 318 PHE A N 1
ATOM 4909 C CA . PHE A 1 318 ? 38.984 7.299 28.102 1.00 26.87 318 PHE A CA 1
ATOM 4910 C C . PHE A 1 318 ? 40.170 8.144 28.554 1.00 29.83 318 PHE A C 1
ATOM 4911 O O . PHE A 1 318 ? 41.213 7.626 28.960 1.00 30.44 318 PHE A O 1
ATOM 4928 N N . ASN A 1 319 ? 40.001 9.453 28.501 1.00 25.82 319 ASN A N 1
ATOM 4929 C CA . ASN A 1 319 ? 41.048 10.390 28.900 1.00 28.03 319 ASN A CA 1
ATOM 4930 C C . ASN A 1 319 ? 40.609 11.151 30.141 1.00 27.08 319 ASN A C 1
ATOM 4931 O O . ASN A 1 319 ? 39.830 12.112 30.044 1.00 25.63 319 ASN A O 1
ATOM 4942 N N . PRO A 1 320 ? 41.069 10.780 31.326 1.00 26.03 320 PRO A N 1
ATOM 4943 C CA . PRO A 1 320 ? 40.597 11.481 32.530 1.00 29.40 320 PRO A CA 1
ATOM 4944 C C . PRO A 1 320 ? 40.967 12.953 32.546 1.00 27.45 320 PRO A C 1
ATOM 4945 O O . PRO A 1 320 ? 40.225 13.777 33.090 1.00 27.69 320 PRO A O 1
ATOM 4956 N N . GLN A 1 321 ? 42.127 13.303 32.021 1.00 28.50 321 GLN A N 1
ATOM 4957 C CA . GLN A 1 321 ? 42.535 14.698 32.061 1.00 32.46 321 GLN A CA 1
ATOM 4958 C C . GLN A 1 321 ? 41.565 15.552 31.260 1.00 28.68 321 GLN A C 1
ATOM 4959 O O . GLN A 1 321 ? 41.151 16.629 31.715 1.00 29.72 321 GLN A O 1
ATOM 4973 N N . GLN A 1 322 ? 41.167 15.078 30.074 1.00 23.42 322 GLN A N 1
ATOM 4974 C CA . GLN A 1 322 ? 40.240 15.839 29.247 1.00 23.60 322 GLN A CA 1
ATOM 4975 C C . GLN A 1 322 ? 38.815 15.789 29.777 1.00 20.69 322 GLN A C 1
ATOM 4976 O O . GLN A 1 322 ? 37.968 16.516 29.251 1.00 20.82 322 GLN A O 1
ATOM 4990 N N . ALA A 1 323 ? 38.540 14.961 30.780 1.00 18.59 323 ALA A N 1
ATOM 4991 C CA . ALA A 1 323 ? 37.229 14.863 31.391 1.00 18.94 323 ALA A CA 1
ATOM 4992 C C . ALA A 1 323 ? 37.053 15.831 32.560 1.00 18.85 323 ALA A C 1
ATOM 4993 O O . ALA A 1 323 ? 35.964 15.897 33.123 1.00 19.70 323 ALA A O 1
ATOM 5000 N N A MET A 1 324 ? 38.093 16.568 32.928 0.61 19.53 324 MET A N 1
ATOM 5001 N N B MET A 1 324 ? 38.090 16.573 32.934 0.39 20.05 324 MET A N 1
ATOM 5002 C CA A MET A 1 324 ? 37.998 17.531 34.016 0.61 22.82 324 MET A CA 1
ATOM 5003 C CA B MET A 1 324 ? 37.974 17.509 34.045 0.39 22.64 324 MET A CA 1
ATOM 5004 C C A MET A 1 324 ? 37.143 18.708 33.573 0.61 19.59 324 MET A C 1
ATOM 5005 C C B MET A 1 324 ? 37.167 18.724 33.609 0.39 19.91 324 MET A C 1
ATOM 5006 O O A MET A 1 324 ? 37.452 19.373 32.582 0.61 21.16 324 MET A O 1
ATOM 5007 O O B MET A 1 324 ? 37.537 19.430 32.667 0.39 20.96 324 MET A O 1
ATOM 5034 N N . SER A 1 325 ? 36.071 18.969 34.304 1.00 16.62 325 SER A N 1
ATOM 5035 C CA . SER A 1 325 ? 35.134 20.022 33.950 1.00 16.48 325 SER A CA 1
ATOM 5036 C C . SER A 1 325 ? 35.289 21.215 34.867 1.00 16.06 325 SER A C 1
ATOM 5037 O O . SER A 1 325 ? 35.548 21.058 36.056 1.00 16.23 325 SER A O 1
ATOM 5046 N N . ARG A 1 326 ? 35.143 22.398 34.307 1.00 13.68 326 ARG A N 1
ATOM 5047 C CA . ARG A 1 326 ? 35.274 23.646 35.032 1.00 13.98 326 ARG A CA 1
ATOM 5048 C C . ARG A 1 326 ? 34.135 24.549 34.623 1.00 13.78 326 ARG A C 1
ATOM 5049 O O . ARG A 1 326 ? 33.800 24.654 33.443 1.00 14.81 326 ARG A O 1
ATOM 5070 N N . LEU A 1 327 ? 33.539 25.193 35.599 1.00 13.96 327 LEU A N 1
ATOM 5071 C CA . LEU A 1 327 ? 32.414 26.061 35.355 1.00 12.51 327 LEU A CA 1
ATOM 5072 C C . LEU A 1 327 ? 32.791 27.147 34.377 1.00 13.47 327 LEU A C 1
ATOM 5073 O O . LEU A 1 327 ? 33.769 27.869 34.583 1.00 13.65 327 LEU A O 1
ATOM 5089 N N . THR A 1 328 ? 31.959 27.272 33.340 1.00 13.69 328 THR A N 1
ATOM 5090 C CA . THR A 1 328 ? 32.238 28.113 32.191 1.00 12.75 328 THR A CA 1
ATOM 5091 C C . THR A 1 328 ? 30.942 28.757 31.739 1.00 13.36 328 THR A C 1
ATOM 5092 O O . THR A 1 328 ? 29.892 28.103 31.677 1.00 13.65 328 THR A O 1
ATOM 5103 N N . ARG A 1 329 ? 31.019 30.042 31.414 1.00 13.53 329 ARG A N 1
ATOM 5104 C CA . ARG A 1 329 ? 29.852 30.774 30.929 1.00 13.92 329 ARG A CA 1
ATOM 5105 C C . ARG A 1 329 ? 29.819 30.733 29.414 1.00 13.84 329 ARG A C 1
ATOM 5106 O O . ARG A 1 329 ? 30.758 31.184 28.748 1.00 14.67 329 ARG A O 1
ATOM 5127 N N . TRP A 1 330 ? 28.717 30.241 28.868 1.00 12.04 330 TRP A N 1
ATOM 5128 C CA . TRP A 1 330 ? 28.476 30.305 27.434 1.00 12.05 330 TRP A CA 1
ATOM 5129 C C . TRP A 1 330 ? 27.504 31.438 27.205 1.00 13.78 330 TRP A C 1
ATOM 5130 O O . TRP A 1 330 ? 26.430 31.470 27.809 1.00 14.39 330 TRP A O 1
ATOM 5151 N N . THR A 1 331 ? 27.875 32.374 26.338 1.00 13.86 331 THR A N 1
ATOM 5152 C CA . THR A 1 331 ? 27.043 33.525 26.063 1.00 12.94 331 THR A CA 1
ATOM 5153 C C . THR A 1 331 ? 26.734 33.559 24.584 1.00 12.85 331 THR A C 1
ATOM 5154 O O . THR A 1 331 ? 27.646 33.415 23.761 1.00 14.32 331 THR A O 1
ATOM 5165 N N . VAL A 1 332 ? 25.454 33.732 24.266 1.00 12.95 332 VAL A N 1
ATOM 5166 C CA . VAL A 1 332 ? 25.040 33.898 22.877 1.00 11.73 332 VAL A CA 1
ATOM 5167 C C . VAL A 1 332 ? 24.172 35.149 22.806 1.00 13.81 332 VAL A C 1
ATOM 5168 O O . VAL A 1 332 ? 23.537 35.566 23.787 1.00 14.86 332 VAL A O 1
ATOM 5181 N N . ASP A 1 333 ? 24.212 35.825 21.660 1.00 14.24 333 ASP A N 1
ATOM 5182 C CA . ASP A 1 333 ? 23.466 37.053 21.460 1.00 14.63 333 ASP A CA 1
ATOM 5183 C C . ASP A 1 333 ? 22.383 36.796 20.429 1.00 15.47 333 ASP A C 1
ATOM 5184 O O . ASP A 1 333 ? 22.695 36.476 19.280 1.00 15.79 333 ASP A O 1
ATOM 5193 N N . MET A 1 334 ? 21.123 36.947 20.831 1.00 15.98 334 MET A N 1
ATOM 5194 C CA . MET A 1 334 ? 20.016 36.718 19.926 1.00 16.27 334 MET A CA 1
ATOM 5195 C C . MET A 1 334 ? 20.019 37.700 18.776 1.00 18.90 334 MET A C 1
ATOM 5196 O O . MET A 1 334 ? 19.347 37.442 17.771 1.00 19.13 334 MET A O 1
ATOM 5210 N N . ALA A 1 335 ? 20.714 38.812 18.933 1.00 15.61 335 ALA A N 1
ATOM 5211 C CA . ALA A 1 335 ? 20.839 39.789 17.857 1.00 17.76 335 ALA A CA 1
ATOM 5212 C C . ALA A 1 335 ? 22.015 39.528 16.933 1.00 19.81 335 ALA A C 1
ATOM 5213 O O . ALA A 1 335 ? 22.187 40.268 15.951 1.00 19.21 335 ALA A O 1
ATOM 5220 N N . SER A 1 336 ? 22.809 38.496 17.187 1.00 16.93 336 SER A N 1
ATOM 5221 C CA . SER A 1 336 ? 24.012 38.282 16.402 1.00 17.97 336 SER A CA 1
ATOM 5222 C C . SER A 1 336 ? 23.680 37.844 14.986 1.00 15.89 336 SER A C 1
ATOM 5223 O O . SER A 1 336 ? 22.671 37.181 14.713 1.00 16.33 336 SER A O 1
ATOM 5231 N N . ASN A 1 337 ? 24.592 38.182 14.068 1.00 13.22 337 ASN A N 1
ATOM 5232 C CA . ASN A 1 337 ? 24.396 37.794 12.670 1.00 13.30 337 ASN A CA 1
ATOM 5233 C C . ASN A 1 337 ? 24.712 36.334 12.416 1.00 15.06 337 ASN A C 1
ATOM 5234 O O . ASN A 1 337 ? 23.965 35.648 11.720 1.00 15.46 337 ASN A O 1
ATOM 5245 N N . SER A 1 338 ? 25.830 35.863 12.940 1.00 13.76 338 SER A N 1
ATOM 5246 C CA . SER A 1 338 ? 26.275 34.509 12.691 1.00 14.57 338 SER A CA 1
ATOM 5247 C C . SER A 1 338 ? 25.735 33.550 13.746 1.00 17.26 338 SER A C 1
ATOM 5248 O O . SER A 1 338 ? 25.011 33.926 14.679 1.00 18.14 338 SER A O 1
ATOM 5256 N N . ASP A 1 339 ? 26.102 32.287 13.572 1.00 15.28 339 ASP A N 1
ATOM 5257 C CA . ASP A 1 339 ? 25.787 31.294 14.580 1.00 15.92 339 ASP A CA 1
ATOM 5258 C C . ASP A 1 339 ? 26.910 31.083 15.582 1.00 16.90 339 ASP A C 1
ATOM 5259 O O . ASP A 1 339 ? 26.849 30.138 16.368 1.00 17.24 339 ASP A O 1
ATOM 5268 N N . GLU A 1 340 ? 27.912 31.934 15.615 1.00 13.85 340 GLU A N 1
ATOM 5269 C CA . GLU A 1 340 ? 28.977 31.816 16.594 1.00 14.69 340 GLU A CA 1
ATOM 5270 C C . GLU A 1 340 ? 28.492 32.273 17.968 1.00 15.72 340 GLU A C 1
ATOM 5271 O O . GLU A 1 340 ? 27.644 33.169 18.118 1.00 15.96 340 GLU A O 1
ATOM 5283 N N . PHE A 1 341 ? 29.021 31.615 18.996 1.00 16.31 341 PHE A N 1
ATOM 5284 C CA . PHE A 1 341 ? 28.795 32.095 20.344 1.00 13.69 341 PHE A CA 1
ATOM 5285 C C . PHE A 1 341 ? 29.383 33.508 20.492 1.00 13.70 341 PHE A C 1
ATOM 5286 O O . PHE A 1 341 ? 30.379 33.871 19.856 1.00 16.97 341 PHE A O 1
ATOM 5303 N N . ASP A 1 342 ? 28.769 34.300 21.378 1.00 15.61 342 ASP A N 1
ATOM 5304 C CA . ASP A 1 342 ? 29.316 35.619 21.690 1.00 16.36 342 ASP A CA 1
ATOM 5305 C C . ASP A 1 342 ? 30.604 35.492 22.491 1.00 18.43 342 ASP A C 1
ATOM 5306 O O . ASP A 1 342 ? 31.597 36.181 22.214 1.00 20.89 342 ASP A O 1
ATOM 5315 N N . SER A 1 343 ? 30.632 34.568 23.452 1.00 16.64 343 SER A N 1
ATOM 5316 C CA . SER A 1 343 ? 31.842 34.300 24.220 1.00 17.40 343 SER A CA 1
ATOM 5317 C C . SER A 1 343 ? 31.673 32.974 24.953 1.00 16.20 343 SER A C 1
ATOM 5318 O O . SER A 1 343 ? 30.554 32.505 25.177 1.00 16.54 343 SER A O 1
ATOM 5326 N N . VAL A 1 344 ? 32.815 32.360 25.241 1.00 15.30 344 VAL A N 1
ATOM 5327 C CA . VAL A 1 344 ? 32.932 31.223 26.149 1.00 16.71 344 VAL A CA 1
ATOM 5328 C C . VAL A 1 344 ? 33.990 31.611 27.173 1.00 17.87 344 VAL A C 1
ATOM 5329 O O . VAL A 1 344 ? 35.132 31.912 26.805 1.00 20.71 344 VAL A O 1
ATOM 5342 N N . THR A 1 345 ? 33.608 31.685 28.440 1.00 15.53 345 THR A N 1
ATOM 5343 C CA . THR A 1 345 ? 34.489 32.241 29.467 1.00 13.15 345 THR A CA 1
ATOM 5344 C C . THR A 1 345 ? 34.526 31.328 30.675 1.00 15.14 345 THR A C 1
ATOM 5345 O O . THR A 1 345 ? 33.518 31.168 31.376 1.00 16.42 345 THR A O 1
ATOM 5356 N N . ARG A 1 346 ? 35.699 30.755 30.935 1.00 17.27 346 ARG A N 1
ATOM 5357 C CA . ARG A 1 346 ? 35.882 29.950 32.141 1.00 15.24 346 ARG A CA 1
ATOM 5358 C C . ARG A 1 346 ? 35.757 30.841 33.375 1.00 17.11 346 ARG A C 1
ATOM 5359 O O . ARG A 1 346 ? 36.365 31.925 33.452 1.00 18.88 346 ARG A O 1
ATOM 5380 N N . LEU A 1 347 ? 34.919 30.415 34.323 1.00 14.03 347 LEU A N 1
ATOM 5381 C CA . LEU A 1 347 ? 34.629 31.200 35.520 1.00 14.08 347 LEU A CA 1
ATOM 5382 C C . LEU A 1 347 ? 35.475 30.810 36.707 1.00 16.66 347 LEU A C 1
ATOM 5383 O O . LEU A 1 347 ? 35.543 31.579 37.663 1.00 17.91 347 LEU A O 1
ATOM 5399 N N . THR A 1 348 ? 36.075 29.633 36.689 1.00 16.32 348 THR A N 1
ATOM 5400 C CA . THR A 1 348 ? 36.918 29.187 37.794 1.00 15.72 348 THR A CA 1
ATOM 5401 C C . THR A 1 348 ? 37.911 28.188 37.247 1.00 15.34 348 THR A C 1
ATOM 5402 O O . THR A 1 348 ? 37.636 27.511 36.265 1.00 15.96 348 THR A O 1
ATOM 5413 N N . GLU A 1 349 ? 39.069 28.095 37.892 1.00 16.52 349 GLU A N 1
ATOM 5414 C CA . GLU A 1 349 ? 39.986 27.010 37.615 1.00 19.24 349 GLU A CA 1
ATOM 5415 C C . GLU A 1 349 ? 39.700 25.785 38.466 1.00 18.91 349 GLU A C 1
ATOM 5416 O O . GLU A 1 349 ? 40.260 24.722 38.206 1.00 20.33 349 GLU A O 1
ATOM 5428 N N . THR A 1 350 ? 38.795 25.898 39.426 1.00 16.40 350 THR A N 1
ATOM 5429 C CA . THR A 1 350 ? 38.418 24.744 40.231 1.00 18.12 350 THR A CA 1
ATOM 5430 C C . THR A 1 350 ? 37.646 23.785 39.336 1.00 15.33 350 THR A C 1
ATOM 5431 O O . THR A 1 350 ? 36.721 24.201 38.632 1.00 15.26 350 THR A O 1
ATOM 5442 N N . ALA A 1 351 ? 38.023 22.512 39.359 1.00 16.28 351 ALA A N 1
ATOM 5443 C CA . ALA A 1 351 ? 37.326 21.479 38.630 1.00 17.70 351 ALA A CA 1
ATOM 5444 C C . ALA A 1 351 ? 36.178 20.959 39.479 1.00 17.03 351 ALA A C 1
ATOM 5445 O O . ALA A 1 351 ? 36.309 20.758 40.690 1.00 17.07 351 ALA A O 1
ATOM 5452 N N . GLY A 1 352 ? 35.041 20.767 38.854 1.00 15.50 352 GLY A N 1
ATOM 5453 C CA . GLY A 1 352 ? 33.891 20.379 39.643 1.00 18.87 352 GLY A CA 1
ATOM 5454 C C . GLY A 1 352 ? 32.702 20.038 38.786 1.00 15.46 352 GLY A C 1
ATOM 5455 O O . GLY A 1 352 ? 32.699 20.237 37.573 1.00 15.94 352 GLY A O 1
ATOM 5459 N N . GLU A 1 353 ? 31.682 19.520 39.454 1.00 14.24 353 GLU A N 1
ATOM 5460 C CA . GLU A 1 353 ? 30.447 19.134 38.800 1.00 13.18 353 GLU A CA 1
ATOM 5461 C C . GLU A 1 353 ? 29.317 19.258 39.812 1.00 12.62 353 GLU A C 1
ATOM 5462 O O . GLU A 1 353 ? 29.493 19.849 40.887 1.00 13.99 353 GLU A O 1
ATOM 5474 N N . PHE A 1 354 ? 28.146 18.720 39.477 1.00 13.15 354 PHE A N 1
ATOM 5475 C CA . PHE A 1 354 ? 26.971 18.835 40.338 1.00 11.48 354 PHE A CA 1
ATOM 5476 C C . PHE A 1 354 ? 26.736 20.293 40.768 1.00 13.13 354 PHE A C 1
ATOM 5477 O O . PHE A 1 354 ? 26.589 20.593 41.947 1.00 13.50 354 PHE A O 1
ATOM 5494 N N . PRO A 1 355 ? 26.624 21.199 39.809 1.00 10.94 355 PRO A N 1
ATOM 5495 C CA . PRO A 1 355 ? 26.391 22.599 40.140 1.00 10.69 355 PRO A CA 1
ATOM 5496 C C . PRO A 1 355 ? 25.002 22.851 40.675 1.00 12.19 355 PRO A C 1
ATOM 5497 O O . PRO A 1 355 ? 24.022 22.294 40.188 1.00 12.11 355 PRO A O 1
ATOM 5508 N N . ARG A 1 356 ? 24.921 23.773 41.642 1.00 10.84 356 ARG A N 1
ATOM 5509 C CA . ARG A 1 356 ? 23.659 24.174 42.227 1.00 10.18 356 ARG A CA 1
ATOM 5510 C C . ARG A 1 356 ? 23.651 25.655 42.504 1.00 10.68 356 ARG A C 1
ATOM 5511 O O . ARG A 1 356 ? 24.694 26.291 42.648 1.00 12.86 356 ARG A O 1
ATOM 5532 N N . ILE A 1 357 ? 22.430 26.167 42.604 1.00 11.21 357 ILE A N 1
ATOM 5533 C CA . ILE A 1 357 ? 22.196 27.532 43.009 1.00 11.01 357 ILE A CA 1
ATOM 5534 C C . ILE A 1 357 ? 21.139 27.542 44.111 1.00 12.36 357 ILE A C 1
ATOM 5535 O O . ILE A 1 357 ? 20.531 26.523 44.430 1.00 11.94 357 ILE A O 1
ATOM 5551 N N . ASP A 1 358 ? 20.895 28.736 44.671 1.00 12.66 358 ASP A N 1
ATOM 5552 C CA . ASP A 1 358 ? 19.629 29.035 45.356 1.00 10.51 358 ASP A CA 1
ATOM 5553 C C . ASP A 1 358 ? 18.563 29.080 44.279 1.00 10.66 358 ASP A C 1
ATOM 5554 O O . ASP A 1 358 ? 18.585 29.967 43.430 1.00 11.79 358 ASP A O 1
ATOM 5563 N N . ASP A 1 359 ? 17.704 28.072 4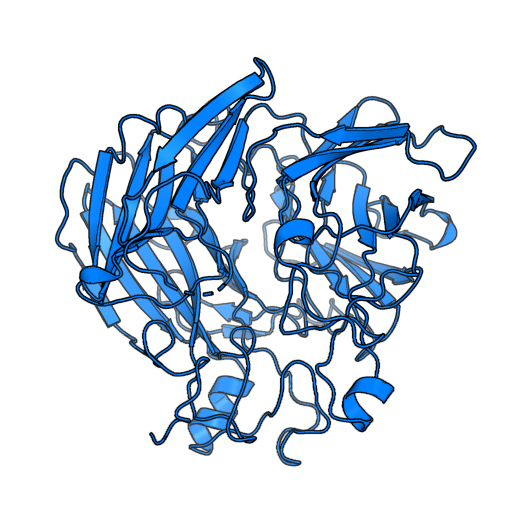4.237 1.00 11.33 359 ASP A N 1
ATOM 5564 C CA . ASP A 1 359 ? 16.813 27.887 43.110 1.00 12.11 359 ASP A CA 1
ATOM 5565 C C . ASP A 1 359 ? 15.802 29.011 42.972 1.00 12.36 359 ASP A C 1
ATOM 5566 O O . ASP A 1 359 ? 15.147 29.102 41.930 1.00 12.80 359 ASP A O 1
ATOM 5575 N N . ARG A 1 360 ? 15.716 29.916 43.928 1.00 12.53 360 ARG A N 1
ATOM 5576 C CA . ARG A 1 360 ? 14.907 31.102 43.741 1.00 13.94 360 ARG A CA 1
ATOM 5577 C C . ARG A 1 360 ? 15.491 31.996 42.663 1.00 15.05 360 ARG A C 1
ATOM 5578 O O . ARG A 1 360 ? 14.784 32.885 42.172 1.00 15.41 360 ARG A O 1
ATOM 5599 N N . MET A 1 361 ? 16.743 31.742 42.260 1.00 12.91 361 MET A N 1
ATOM 5600 C CA . MET A 1 361 ? 17.407 32.516 41.226 1.00 12.13 361 MET A CA 1
ATOM 5601 C C . MET A 1 361 ? 17.314 31.872 39.850 1.00 12.92 361 MET A C 1
ATOM 5602 O O . MET A 1 361 ? 17.976 32.352 38.926 1.00 13.07 361 MET A O 1
ATOM 5616 N N . THR A 1 362 ? 16.533 30.797 39.696 1.00 12.63 362 THR A N 1
ATOM 5617 C CA . THR A 1 362 ? 16.439 30.101 38.421 1.00 12.94 362 THR A CA 1
ATOM 5618 C C . THR A 1 362 ? 16.056 31.063 37.330 1.00 14.29 362 THR A C 1
ATOM 5619 O O . THR A 1 362 ? 15.017 31.718 37.405 1.00 13.85 362 THR A O 1
ATOM 5630 N N . GLY A 1 363 ? 16.905 31.148 36.317 1.00 12.76 363 GLY A N 1
ATOM 5631 C CA . GLY A 1 363 ? 16.623 32.026 35.187 1.00 15.63 363 GLY A CA 1
ATOM 5632 C C . GLY A 1 363 ? 16.971 33.484 35.364 1.00 14.73 363 GLY A C 1
ATOM 5633 O O . GLY A 1 363 ? 16.692 34.280 34.454 1.00 18.00 363 GLY A O 1
ATOM 5637 N N . LEU A 1 364 ? 17.548 33.846 36.494 1.00 13.89 364 LEU A N 1
ATOM 5638 C CA . LEU A 1 364 ? 17.825 35.226 36.846 1.00 13.75 364 LEU A CA 1
ATOM 5639 C C . LEU A 1 364 ? 19.316 35.446 37.009 1.00 14.34 364 LEU A C 1
ATOM 5640 O O . LEU A 1 364 ? 20.050 34.529 37.361 1.00 13.25 364 LEU A O 1
ATOM 5656 N N . PRO A 1 365 ? 19.791 36.659 36.808 1.00 15.04 365 PRO A N 1
ATOM 5657 C CA . PRO A 1 365 ? 21.155 36.980 37.212 1.00 13.37 365 PRO A CA 1
ATOM 5658 C C . PRO A 1 365 ? 21.332 36.583 38.669 1.00 14.72 365 PRO A C 1
ATOM 5659 O O . PRO A 1 365 ? 20.434 36.741 39.495 1.00 16.77 365 PRO A O 1
ATOM 5670 N N . TYR A 1 366 ? 22.499 36.053 38.988 1.00 14.18 366 TYR A N 1
ATOM 5671 C CA . TYR A 1 366 ? 22.676 35.404 40.273 1.00 13.38 366 TYR A CA 1
ATOM 5672 C C . TYR A 1 366 ? 24.120 35.544 40.729 1.00 13.95 366 TYR A C 1
ATOM 5673 O O . TYR A 1 366 ? 25.041 35.680 39.937 1.00 16.50 366 TYR A O 1
ATOM 5691 N N . ARG A 1 367 ? 24.308 35.506 42.025 1.00 12.86 367 ARG A N 1
ATOM 5692 C CA . ARG A 1 367 ? 25.606 35.721 42.619 1.00 13.72 367 ARG A CA 1
ATOM 5693 C C . ARG A 1 367 ? 26.323 34.444 43.028 1.00 15.41 367 ARG A C 1
ATOM 5694 O O . ARG A 1 367 ? 27.563 34.397 42.946 1.00 14.88 367 ARG A O 1
ATOM 5715 N N . TYR A 1 368 ? 25.597 33.427 43.498 1.00 12.80 368 TYR A N 1
ATOM 5716 C CA . TYR A 1 368 ? 26.248 32.301 44.143 1.00 12.39 368 TYR A CA 1
ATOM 5717 C C . TYR A 1 368 ? 25.991 30.976 43.440 1.00 13.12 368 TYR A C 1
ATOM 5718 O O . TYR A 1 368 ? 24.874 30.692 42.994 1.00 13.33 368 TYR A O 1
ATOM 5736 N N . GLY A 1 369 ? 27.046 30.173 43.371 1.00 12.06 369 GLY A N 1
ATOM 5737 C CA . GLY A 1 369 ? 26.954 28.815 42.865 1.00 13.92 369 GLY A CA 1
ATOM 5738 C C . GLY A 1 369 ? 27.772 27.868 43.706 1.00 12.94 369 GLY A C 1
ATOM 5739 O O . GLY A 1 369 ? 28.902 28.172 44.081 1.00 13.47 369 GLY A O 1
ATOM 5743 N N . TRP A 1 370 ? 27.198 26.719 43.994 1.00 12.42 370 TRP A N 1
ATOM 5744 C CA . TRP A 1 370 ? 27.874 25.655 44.717 1.00 12.77 370 TRP A CA 1
ATOM 5745 C C . TRP A 1 370 ? 28.123 24.478 43.790 1.00 11.55 370 TRP A C 1
ATOM 5746 O O . TRP A 1 370 ? 27.377 24.279 42.829 1.00 12.57 370 TRP A O 1
ATOM 5767 N N . MET A 1 371 ? 29.220 23.764 44.032 1.00 12.53 371 MET A N 1
ATOM 5768 C CA . MET A 1 371 ? 29.534 22.587 43.239 1.00 11.79 371 MET A CA 1
ATOM 5769 C C . MET A 1 371 ? 30.224 21.563 44.108 1.00 12.99 371 MET A C 1
ATOM 5770 O O . MET A 1 371 ? 30.760 21.881 45.175 1.00 13.62 371 MET A O 1
ATOM 5784 N N . LEU A 1 372 ? 30.250 20.324 43.618 1.00 12.75 372 LEU A N 1
ATOM 5785 C CA . LEU A 1 372 ? 31.209 19.346 44.098 1.00 14.84 372 LEU A CA 1
ATOM 5786 C C . LEU A 1 372 ? 32.508 19.530 43.352 1.00 16.46 372 LEU A C 1
ATOM 5787 O O . LEU A 1 372 ? 32.525 19.615 42.118 1.00 19.32 372 LEU A O 1
ATOM 5803 N N . GLU A 1 373 ? 33.588 19.603 44.073 1.00 14.84 373 GLU A N 1
ATOM 5804 C CA . GLU A 1 373 ? 34.887 19.909 43.510 1.00 15.32 373 GLU A CA 1
ATOM 5805 C C . GLU A 1 373 ? 35.779 18.682 43.598 1.00 16.36 373 GLU A C 1
ATOM 5806 O O . GLU A 1 373 ? 35.727 17.927 44.577 1.00 17.47 373 GLU A O 1
ATOM 5818 N N A MET A 1 374 ? 36.612 18.514 42.570 0.46 17.08 374 MET A N 1
ATOM 5819 N N B MET A 1 374 ? 36.571 18.460 42.547 0.54 16.83 374 MET A N 1
ATOM 5820 C CA A MET A 1 374 ? 37.638 17.482 42.505 0.46 19.94 374 MET A CA 1
ATOM 5821 C CA B MET A 1 374 ? 37.615 17.440 42.541 0.54 19.80 374 MET A CA 1
ATOM 5822 C C A MET A 1 374 ? 38.971 18.197 42.641 0.46 19.77 374 MET A C 1
ATOM 5823 C C B MET A 1 374 ? 38.946 18.180 42.646 0.54 19.68 374 MET A C 1
ATOM 5824 O O A MET A 1 374 ? 39.455 18.810 41.685 0.46 21.64 374 MET A O 1
ATOM 5825 O O B MET A 1 374 ? 39.409 18.787 41.676 0.54 21.64 374 MET A O 1
ATOM 5852 N N . ASP A 1 375 ? 39.542 18.140 43.822 1.00 19.80 375 ASP A N 1
ATOM 5853 C CA . ASP A 1 375 ? 40.851 18.736 44.086 1.00 21.44 375 ASP A CA 1
ATOM 5854 C C . ASP A 1 375 ? 41.861 17.598 44.102 1.00 22.99 375 ASP A C 1
ATOM 5855 O O . ASP A 1 375 ? 42.016 16.901 45.109 1.00 21.88 375 ASP A O 1
ATOM 5865 N N A MET A 1 376 ? 42.551 17.422 42.970 0.62 25.67 376 MET A N 1
ATOM 5866 N N B MET A 1 376 ? 42.554 17.414 42.978 0.38 25.85 376 MET A N 1
ATOM 5867 C CA A MET A 1 376 ? 43.501 16.333 42.809 0.62 28.78 376 MET A CA 1
ATOM 5868 C CA B MET A 1 376 ? 43.497 16.314 42.849 0.38 28.99 376 MET A CA 1
ATOM 5869 C C A MET A 1 376 ? 44.805 16.567 43.554 0.62 28.99 376 MET A C 1
ATOM 5870 C C B MET A 1 376 ? 44.788 16.544 43.611 0.38 29.20 376 MET A C 1
ATOM 5871 O O A MET A 1 376 ? 45.647 15.664 43.589 0.62 30.81 376 MET A O 1
ATOM 5872 O O B MET A 1 376 ? 45.604 15.621 43.710 0.38 30.61 376 MET A O 1
ATOM 5899 N N . LYS A 1 377 ? 44.929 17.697 44.214 1.00 26.47 377 LYS A N 1
ATOM 5900 C CA . LYS A 1 377 ? 46.111 17.967 44.970 1.00 29.52 377 LYS A CA 1
ATOM 5901 C C . LYS A 1 377 ? 45.975 17.480 46.378 1.00 31.71 377 LYS A C 1
ATOM 5902 O O . LYS A 1 377 ? 46.940 17.437 47.096 1.00 31.67 377 LYS A O 1
ATOM 5922 N N . ARG A 1 378 ? 44.759 17.147 46.807 1.00 28.51 378 ARG A N 1
ATOM 5923 C CA . ARG A 1 378 ? 44.572 16.714 48.181 1.00 25.95 378 ARG A CA 1
ATOM 5924 C C . ARG A 1 378 ? 45.046 15.278 48.353 1.00 27.87 378 ARG A C 1
ATOM 5925 O O . ARG A 1 378 ? 44.932 14.465 47.428 1.00 29.99 378 ARG A O 1
ATOM 5946 N N . PRO A 1 379 ? 45.546 14.935 49.532 1.00 28.04 379 PRO A N 1
ATOM 5947 C CA . PRO A 1 379 ? 45.860 13.531 49.799 1.00 31.85 379 PRO A CA 1
ATOM 5948 C C . PRO A 1 379 ? 44.595 12.701 49.696 1.00 31.42 379 PRO A C 1
ATOM 5949 O O . PRO A 1 379 ? 43.494 13.158 50.027 1.00 29.81 379 PRO A O 1
ATOM 5960 N N . VAL A 1 380 ? 44.755 11.480 49.208 1.00 33.88 380 VAL A N 1
ATOM 5961 C CA . VAL A 1 380 ? 43.673 10.508 49.178 1.00 39.10 380 VAL A CA 1
ATOM 5962 C C . VAL A 1 380 ? 44.219 9.182 49.680 1.00 45.72 380 VAL A C 1
ATOM 5963 O O . VAL A 1 380 ? 45.271 8.727 49.218 1.00 45.57 380 VAL A O 1
ATOM 5976 N N . GLU A 1 381 ? 43.512 8.573 50.637 1.00 51.58 381 GLU A N 1
ATOM 5977 C CA . GLU A 1 381 ? 43.808 7.215 51.080 1.00 57.54 381 GLU A CA 1
ATOM 5978 C C . GLU A 1 381 ? 42.743 6.203 50.675 1.00 57.50 381 GLU A C 1
ATOM 5979 O O . GLU A 1 381 ? 43.037 5.004 50.636 1.00 58.79 381 GLU A O 1
ATOM 5991 N N . LEU A 1 382 ? 41.532 6.658 50.349 1.00 55.29 382 LEU A N 1
ATOM 5992 C CA . LEU A 1 382 ? 40.445 5.786 49.932 1.00 53.92 382 LEU A CA 1
ATOM 5993 C C . LEU A 1 382 ? 39.613 6.487 48.868 1.00 56.62 382 LEU A C 1
ATOM 5994 O O . LEU A 1 382 ? 39.386 7.700 48.954 1.00 51.56 382 LEU A O 1
ATOM 6010 N N . LYS A 1 383 ? 39.127 5.718 47.884 1.00 64.46 383 LYS A N 1
ATOM 6011 C CA . LYS A 1 383 ? 38.320 6.269 46.800 1.00 63.24 383 LYS A CA 1
ATOM 6012 C C . LYS A 1 383 ? 37.026 5.485 46.604 1.00 61.37 383 LYS A C 1
ATOM 6013 O O . LYS A 1 383 ? 36.984 4.263 46.774 1.00 66.72 383 LYS A O 1
ATOM 6032 N N . GLY A 1 384 ? 35.971 6.216 46.227 1.00 48.73 384 GLY A N 1
ATOM 6033 C CA . GLY A 1 384 ? 34.637 5.657 46.036 1.00 41.14 384 GLY A CA 1
ATOM 6034 C C . GLY A 1 384 ? 33.515 6.676 45.822 1.00 38.59 384 GLY A C 1
ATOM 6035 O O . GLY A 1 384 ? 33.564 7.866 46.231 1.00 34.23 384 GLY A O 1
ATOM 6039 N N . GLY A 1 389 ? 34.563 7.501 38.302 1.00 55.04 389 GLY A N 1
ATOM 6040 C CA . GLY A 1 389 ? 35.836 7.393 38.993 1.00 54.41 389 GLY A CA 1
ATOM 6041 C C . GLY A 1 389 ? 36.490 8.728 39.319 1.00 53.84 389 GLY A C 1
ATOM 6042 O O . GLY A 1 389 ? 37.687 8.793 39.607 1.00 54.59 389 GLY A O 1
ATOM 6045 N N . PHE A 1 390 ? 35.709 9.801 39.261 1.00 50.96 390 PHE A N 1
ATOM 6046 C CA . PHE A 1 390 ? 36.182 11.107 39.698 1.00 49.22 390 PHE A CA 1
ATOM 6047 C C . PHE A 1 390 ? 36.206 11.144 41.224 1.00 43.69 390 PHE A C 1
ATOM 6048 O O . PHE A 1 390 ? 35.367 10.520 41.892 1.00 42.48 390 PHE A O 1
ATOM 6065 N N . LEU A 1 391 ? 37.176 11.876 41.792 1.00 36.61 391 LEU A N 1
ATOM 6066 C CA . LEU A 1 391 ? 37.237 11.999 43.251 1.00 36.34 391 LEU A CA 1
ATOM 6067 C C . LEU A 1 391 ? 36.625 13.328 43.683 1.00 28.70 391 LEU A C 1
ATOM 6068 O O . LEU A 1 391 ? 37.274 14.375 43.637 1.00 28.01 391 LEU A O 1
ATOM 6084 N N . MET A 1 392 ? 35.391 13.281 44.157 1.00 20.70 392 MET A N 1
ATOM 6085 C CA . MET A 1 392 ? 34.688 14.493 44.560 1.00 17.76 392 MET A CA 1
ATOM 6086 C C . MET A 1 392 ? 34.934 14.699 46.035 1.00 14.66 392 MET A C 1
ATOM 6087 O O . MET A 1 392 ? 34.237 14.130 46.870 1.00 16.17 392 MET A O 1
ATOM 6101 N N . ASN A 1 393 ? 35.924 15.513 46.374 1.00 16.16 393 ASN A N 1
ATOM 6102 C CA . ASN A 1 393 ? 36.393 15.583 47.735 1.00 16.35 393 ASN A CA 1
ATOM 6103 C C . ASN A 1 393 ? 36.197 16.941 48.388 1.00 19.07 393 ASN A C 1
ATOM 6104 O O . ASN A 1 393 ? 36.548 17.083 49.567 1.00 17.54 393 ASN A O 1
ATOM 6115 N N . CYS A 1 394 ? 35.604 17.919 47.707 1.00 15.91 394 CYS A N 1
ATOM 6116 C CA . CYS A 1 394 ? 35.398 19.224 48.315 1.00 15.69 394 CYS A CA 1
ATOM 6117 C C . CYS A 1 394 ? 34.014 19.747 47.969 1.00 15.11 394 CYS A C 1
ATOM 6118 O O . CYS A 1 394 ? 33.455 19.435 46.913 1.00 15.44 394 CYS A O 1
ATOM 6126 N N . LEU A 1 395 ? 33.468 20.558 48.866 1.00 13.25 395 LEU A N 1
ATOM 6127 C CA . LEU A 1 395 ? 32.368 21.445 48.542 1.00 12.20 395 LEU A CA 1
ATOM 6128 C C . LEU A 1 395 ? 32.977 22.783 48.148 1.00 13.10 395 LEU A C 1
ATOM 6129 O O . LEU A 1 395 ? 33.910 23.276 48.788 1.00 14.89 395 LEU A O 1
ATOM 6145 N N . PHE A 1 396 ? 32.446 23.361 47.079 1.00 13.19 396 PHE A N 1
ATOM 6146 C CA . PHE A 1 396 ? 32.946 24.580 46.458 1.00 12.97 396 PHE A CA 1
ATOM 6147 C C . PHE A 1 396 ? 31.835 25.598 46.355 1.00 13.04 396 PHE A C 1
ATOM 6148 O O . PHE A 1 396 ? 30.709 25.268 46.018 1.00 13.47 396 PHE A O 1
ATOM 6165 N N . LEU A 1 397 ? 32.174 26.859 46.636 1.00 13.03 397 LEU A N 1
ATOM 6166 C CA . LEU A 1 397 ? 31.242 27.968 46.506 1.00 12.72 397 LEU A CA 1
ATOM 6167 C C . LEU A 1 397 ? 31.924 29.063 45.708 1.00 13.99 397 LEU A C 1
ATOM 6168 O O . LEU A 1 397 ? 33.031 29.482 46.060 1.00 15.59 397 LEU A O 1
ATOM 6184 N N . LYS A 1 398 ? 31.278 29.502 44.626 1.00 13.56 398 LYS A N 1
ATOM 6185 C CA . LYS A 1 398 ? 31.749 30.604 43.807 1.00 13.12 398 LYS A CA 1
ATOM 6186 C C . LYS A 1 398 ? 30.846 31.799 44.026 1.00 15.08 398 LYS A C 1
ATOM 6187 O O . LYS A 1 398 ? 29.617 31.674 44.016 1.00 15.09 398 LYS A O 1
ATOM 6206 N N . ASP A 1 399 ? 31.476 32.962 44.196 1.00 14.38 399 ASP A N 1
ATOM 6207 C CA . ASP A 1 399 ? 30.804 34.254 44.269 1.00 17.01 399 ASP A CA 1
ATOM 6208 C C . ASP A 1 399 ? 31.084 34.978 42.964 1.00 16.30 399 ASP A C 1
ATOM 6209 O O . ASP A 1 399 ? 32.218 35.407 42.719 1.00 16.76 399 ASP A O 1
ATOM 6218 N N . HIS A 1 400 ? 30.057 35.079 42.120 1.00 14.27 400 HIS A N 1
ATOM 6219 C CA . HIS A 1 400 ? 30.245 35.708 40.812 1.00 15.57 400 HIS A CA 1
ATOM 6220 C C . HIS A 1 400 ? 30.408 37.207 40.928 1.00 19.06 400 HIS A C 1
ATOM 6221 O O . HIS A 1 400 ? 30.867 37.833 39.968 1.00 21.26 400 HIS A O 1
ATOM 6235 N N . GLN A 1 401 ? 30.001 37.798 42.043 1.00 16.37 401 GLN A N 1
ATOM 6236 C CA . GLN A 1 401 ? 30.100 39.256 42.168 1.00 17.50 401 GLN A CA 1
ATOM 6237 C C . GLN A 1 401 ? 31.531 39.653 42.457 1.00 20.04 401 GLN A C 1
ATOM 6238 O O . GLN A 1 401 ? 32.061 40.575 41.826 1.00 22.58 401 GLN A O 1
ATOM 6252 N N . THR A 1 402 ? 32.176 38.962 43.396 1.00 20.27 402 THR A N 1
ATOM 6253 C CA . THR A 1 402 ? 33.528 39.319 43.792 1.00 20.41 402 THR A CA 1
ATOM 6254 C C . THR A 1 402 ? 34.578 38.415 43.200 1.00 22.11 402 THR A C 1
ATOM 6255 O O . THR A 1 402 ? 35.767 38.740 43.277 1.00 22.68 402 THR A O 1
ATOM 6266 N N . GLY A 1 403 ? 34.177 37.250 42.683 1.00 17.04 403 GLY A N 1
ATOM 6267 C CA . GLY A 1 403 ? 35.098 36.245 42.234 1.00 19.13 403 GLY A CA 1
ATOM 6268 C C . GLY A 1 403 ? 35.554 35.285 43.310 1.00 17.92 403 GLY A C 1
ATOM 6269 O O . GLY A 1 403 ? 36.168 34.258 42.982 1.00 19.66 403 GLY A O 1
ATOM 6273 N N . ALA A 1 404 ? 35.266 35.582 44.571 1.00 17.66 404 ALA A N 1
ATOM 6274 C CA . ALA A 1 404 ? 35.785 34.811 45.681 1.00 17.27 404 ALA A CA 1
ATOM 6275 C C . ALA A 1 404 ? 35.334 33.366 45.593 1.00 17.11 404 ALA A C 1
ATOM 6276 O O . ALA A 1 404 ? 34.227 33.052 45.153 1.00 17.56 404 ALA A O 1
ATOM 6283 N N . GLU A 1 405 ? 36.204 32.498 46.072 1.00 17.59 405 GLU A N 1
ATOM 6284 C CA . GLU A 1 405 ? 35.967 31.066 46.098 1.00 15.21 405 GLU A CA 1
ATOM 6285 C C . GLU A 1 405 ? 36.175 30.552 47.510 1.00 17.27 405 GLU A C 1
ATOM 6286 O O . GLU A 1 405 ? 37.108 30.951 48.221 1.00 19.12 405 GLU A O 1
ATOM 6298 N N . GLN A 1 406 ? 35.291 29.640 47.911 1.00 14.58 406 GLN A N 1
ATOM 6299 C CA . GLN A 1 406 ? 35.437 28.898 49.158 1.00 16.49 406 GLN A CA 1
ATOM 6300 C C . GLN A 1 406 ? 35.485 27.408 48.848 1.00 15.26 406 GLN A C 1
ATOM 6301 O O . GLN A 1 406 ? 34.854 26.924 47.898 1.00 15.21 406 GLN A O 1
ATOM 6315 N N . HIS A 1 407 ? 36.248 26.694 49.667 1.00 14.65 407 HIS A N 1
ATOM 6316 C CA . HIS A 1 407 ? 36.395 25.259 49.522 1.00 16.40 407 HIS A CA 1
ATOM 6317 C C . HIS A 1 407 ? 36.349 24.626 50.899 1.00 16.23 407 HIS A C 1
ATOM 6318 O O . HIS A 1 407 ? 36.913 25.150 51.866 1.00 18.41 407 HIS A O 1
ATOM 6333 N N . TRP A 1 408 ? 35.684 23.488 50.978 1.00 15.17 408 TRP A N 1
ATOM 6334 C CA . TRP A 1 408 ? 35.738 22.656 52.167 1.00 15.09 408 TRP A CA 1
ATOM 6335 C C . TRP A 1 408 ? 36.069 21.235 51.759 1.00 14.23 408 TRP A C 1
ATOM 6336 O O . TRP A 1 408 ? 35.322 20.620 50.999 1.00 14.55 408 TRP A O 1
ATOM 6357 N N . TRP A 1 409 ? 37.133 20.691 52.320 1.00 15.78 409 TRP A N 1
ATOM 6358 C CA . TRP A 1 409 ? 37.592 19.344 52.014 1.00 15.93 409 TRP A CA 1
ATOM 6359 C C . TRP A 1 409 ? 37.072 18.360 53.048 1.00 15.74 409 TRP A C 1
ATOM 6360 O O . TRP A 1 409 ? 37.164 18.602 54.258 1.00 16.81 409 TRP A O 1
ATOM 6381 N N . CYS A 1 410 ? 36.560 17.233 52.565 1.00 17.93 410 CYS A N 1
ATOM 6382 C CA . CYS A 1 410 ? 35.968 16.245 53.451 1.00 16.28 410 CYS A CA 1
ATOM 6383 C C . CYS A 1 410 ? 36.993 15.290 54.042 1.00 16.38 410 CYS A C 1
ATOM 6384 O O . CYS A 1 410 ? 36.622 14.395 54.800 1.00 18.36 410 CYS A O 1
ATOM 6392 N N . GLY A 1 411 ? 38.264 15.475 53.742 1.00 19.95 411 GLY A N 1
ATOM 6393 C CA . GLY A 1 411 ? 39.288 14.642 54.315 1.00 20.09 411 GLY A CA 1
ATOM 6394 C C . GLY A 1 411 ? 39.677 13.521 53.390 1.00 21.05 411 GLY A C 1
ATOM 6395 O O . GLY A 1 411 ? 39.078 13.296 52.328 1.00 19.90 411 GLY A O 1
ATOM 6399 N N . PRO A 1 412 ? 40.705 12.762 53.801 1.00 22.32 412 PRO A N 1
ATOM 6400 C CA . PRO A 1 412 ? 41.386 11.861 52.865 1.00 23.27 412 PRO A CA 1
ATOM 6401 C C . PRO A 1 412 ? 40.740 10.495 52.692 1.00 22.49 412 PRO A C 1
ATOM 6402 O O . PRO A 1 412 ? 41.202 9.707 51.858 1.00 24.68 412 PRO A O 1
ATOM 6413 N N . THR A 1 413 ? 39.657 10.206 53.389 1.00 19.14 413 THR A N 1
ATOM 6414 C CA . THR A 1 413 ? 39.035 8.892 53.280 1.00 19.95 413 THR A CA 1
ATOM 6415 C C . THR A 1 413 ? 37.554 9.027 52.978 1.00 16.08 413 THR A C 1
ATOM 6416 O O . THR A 1 413 ? 36.779 8.098 53.235 1.00 16.75 413 THR A O 1
ATOM 6427 N N . SER A 1 414 ? 37.145 10.169 52.443 1.00 15.84 414 SER A N 1
ATOM 6428 C CA . SER A 1 414 ? 35.731 10.438 52.225 1.00 14.98 414 SER A CA 1
ATOM 6429 C C . SER A 1 414 ? 35.530 11.039 50.851 1.00 15.52 414 SER A C 1
ATOM 6430 O O . SER A 1 414 ? 36.473 11.486 50.201 1.00 16.89 414 SER A O 1
ATOM 6438 N N . SER A 1 415 ? 34.273 11.075 50.424 1.00 13.32 415 SER A N 1
ATOM 6439 C CA . SER A 1 415 ? 33.904 11.796 49.224 1.00 13.60 415 SER A CA 1
ATOM 6440 C C . SER A 1 415 ? 32.527 12.386 49.454 1.00 12.08 415 SER A C 1
ATOM 6441 O O . SER A 1 415 ? 31.867 12.087 50.443 1.00 13.44 415 SER A O 1
ATOM 6449 N N . LEU A 1 416 ? 32.071 13.183 48.521 1.00 12.62 416 LEU A N 1
ATOM 6450 C CA . LEU A 1 416 ? 30.848 13.942 48.707 1.00 12.18 416 LEU A CA 1
ATOM 6451 C C . LEU A 1 416 ? 29.858 13.709 47.592 1.00 12.06 416 LEU A C 1
ATOM 6452 O O . LEU A 1 416 ? 30.224 13.390 46.452 1.00 13.95 416 LEU A O 1
ATOM 6468 N N . GLN A 1 417 ? 28.599 13.953 47.919 1.00 11.74 417 GLN A N 1
ATOM 6469 C CA . GLN A 1 417 ? 27.488 13.896 46.973 1.00 12.02 417 GLN A CA 1
ATOM 6470 C C . GLN A 1 417 ? 26.914 15.296 46.754 1.00 13.13 417 GLN A C 1
ATOM 6471 O O . GLN A 1 417 ? 27.327 16.273 47.355 1.00 15.27 417 GLN A O 1
ATOM 6485 N N . GLU A 1 418 ? 25.925 15.385 45.896 1.00 10.36 418 GLU A N 1
ATOM 6486 C CA . GLU A 1 418 ? 25.456 16.680 45.414 1.00 9.99 418 GLU A CA 1
ATOM 6487 C C . GLU A 1 418 ? 24.933 17.535 46.574 1.00 11.43 418 GLU A C 1
ATOM 6488 O O . GLU A 1 418 ? 24.077 17.077 47.346 1.00 10.44 418 GLU A O 1
ATOM 6500 N N . PRO A 1 419 ? 25.331 18.781 46.674 1.00 11.16 419 PRO A N 1
ATOM 6501 C CA . PRO A 1 419 ? 24.740 19.652 47.692 1.00 10.79 419 PRO A CA 1
ATOM 6502 C C . PRO A 1 419 ? 23.378 20.135 47.233 1.00 11.22 419 PRO A C 1
ATOM 6503 O O . PRO A 1 419 ? 23.036 20.107 46.047 1.00 11.30 419 PRO A O 1
ATOM 6514 N N . ALA A 1 420 ? 22.600 20.625 48.174 1.00 11.46 420 ALA A N 1
ATOM 6515 C CA . ALA A 1 420 ? 21.319 21.258 47.917 1.00 11.46 420 ALA A CA 1
ATOM 6516 C C . ALA A 1 420 ? 21.167 22.453 48.845 1.00 11.44 420 ALA A C 1
ATOM 6517 O O . ALA A 1 420 ? 21.538 22.385 50.027 1.00 11.27 420 ALA A O 1
ATOM 6524 N N . PHE A 1 421 ? 20.637 23.551 48.334 1.00 10.63 421 PHE A N 1
ATOM 6525 C CA . PHE A 1 421 ? 20.471 24.777 49.082 1.00 10.33 421 PHE A CA 1
ATOM 6526 C C . PHE A 1 421 ? 19.104 24.855 49.742 1.00 12.78 421 PHE A C 1
ATOM 6527 O O . PHE A 1 421 ? 18.083 24.507 49.154 1.00 13.52 421 PHE A O 1
ATOM 6544 N N . ILE A 1 422 ? 19.104 25.343 50.975 1.00 11.57 422 ILE A N 1
ATOM 6545 C CA . ILE A 1 422 ? 17.905 25.525 51.782 1.00 13.44 422 ILE A CA 1
ATOM 6546 C C . ILE A 1 422 ? 17.785 27.003 52.102 1.00 11.67 422 ILE A C 1
ATOM 6547 O O . ILE A 1 422 ? 18.631 27.537 52.811 1.00 12.38 422 ILE A O 1
ATOM 6563 N N . PRO A 1 423 ? 16.759 27.693 51.644 1.00 13.42 423 PRO A N 1
ATOM 6564 C CA . PRO A 1 423 ? 16.636 29.115 52.001 1.00 15.26 423 PRO A CA 1
ATOM 6565 C C . PRO A 1 423 ? 16.173 29.292 53.428 1.00 19.04 423 PRO A C 1
ATOM 6566 O O . PRO A 1 423 ? 15.330 28.535 53.916 1.00 18.56 423 PRO A O 1
ATOM 6577 N N . ARG A 1 424 ? 16.701 30.329 54.086 1.00 16.70 424 ARG A N 1
ATOM 6578 C CA . ARG A 1 424 ? 16.276 30.622 55.447 1.00 18.68 424 ARG A CA 1
ATOM 6579 C C . ARG A 1 424 ? 14.798 30.979 55.501 1.00 22.04 424 ARG A C 1
ATOM 6580 O O . ARG A 1 424 ? 14.103 30.587 56.445 1.00 26.48 424 ARG A O 1
ATOM 6601 N N . SER A 1 425 ? 14.308 31.710 54.515 1.00 22.84 425 SER A N 1
ATOM 6602 C CA . SER A 1 425 ? 12.922 32.143 54.449 1.00 25.67 425 SER A CA 1
ATOM 6603 C C . SER A 1 425 ? 12.627 32.531 53.016 1.00 27.13 425 SER A C 1
ATOM 6604 O O . SER A 1 425 ? 13.534 32.704 52.205 1.00 26.99 425 SER A O 1
ATOM 6612 N N . LYS A 1 426 ? 11.332 32.657 52.704 1.00 33.53 426 LYS A N 1
ATOM 6613 C CA . LYS A 1 426 ? 10.909 32.840 51.318 1.00 38.81 426 LYS A CA 1
ATOM 6614 C C . LYS A 1 426 ? 11.539 34.080 50.691 1.00 35.90 426 LYS A C 1
ATOM 6615 O O . LYS A 1 426 ? 11.880 34.083 49.495 1.00 34.19 426 LYS A O 1
ATOM 6634 N N . ASP A 1 427 ? 11.648 35.160 51.459 1.00 33.30 427 ASP A N 1
ATOM 6635 C CA . ASP A 1 427 ? 12.211 36.405 50.950 1.00 39.68 427 ASP A CA 1
ATOM 6636 C C . ASP A 1 427 ? 13.549 36.744 51.600 1.00 35.71 427 ASP A C 1
ATOM 6637 O O . ASP A 1 427 ? 13.962 37.908 51.581 1.00 34.16 427 ASP A O 1
ATOM 6646 N N . ALA A 1 428 ? 14.231 35.750 52.180 1.00 28.04 428 ALA A N 1
ATOM 6647 C CA . ALA A 1 428 ? 15.621 35.918 52.564 1.00 25.41 428 ALA A CA 1
ATOM 6648 C C . ALA A 1 428 ? 16.452 36.241 51.325 1.00 24.56 428 ALA A C 1
ATOM 6649 O O . ALA A 1 428 ? 16.085 35.878 50.193 1.00 26.18 428 ALA A O 1
ATOM 6656 N N . PRO A 1 429 ? 17.569 36.933 51.494 1.00 20.29 429 PRO A N 1
ATOM 6657 C CA . PRO A 1 429 ? 18.407 37.254 50.336 1.00 20.55 429 PRO A CA 1
ATOM 6658 C C . PRO A 1 429 ? 18.923 35.977 49.694 1.00 15.77 429 PRO A C 1
ATOM 6659 O O . PRO A 1 429 ? 18.937 34.909 50.295 1.00 15.94 429 PRO A O 1
ATOM 6670 N N . GLU A 1 430 ? 19.380 36.122 48.461 1.00 18.53 430 GLU A N 1
ATOM 6671 C CA . GLU A 1 430 ? 20.006 35.018 47.753 1.00 15.02 430 GLU A CA 1
ATOM 6672 C C . GLU A 1 430 ? 21.117 34.403 48.599 1.00 14.87 430 GLU A C 1
ATOM 6673 O O . GLU A 1 430 ? 21.999 35.087 49.099 1.00 16.54 430 GLU A O 1
ATOM 6685 N N . GLY A 1 431 ? 21.080 33.087 48.727 1.00 14.79 431 GLY A N 1
ATOM 6686 C CA . GLY A 1 431 ? 22.139 32.401 49.410 1.00 16.24 431 GLY A CA 1
ATOM 6687 C C . GLY A 1 431 ? 22.074 32.430 50.923 1.00 13.98 431 GLY A C 1
ATOM 6688 O O . GLY A 1 431 ? 22.953 31.847 51.562 1.00 14.62 431 GLY A O 1
ATOM 6692 N N . ASP A 1 432 ? 21.073 33.091 51.501 1.00 15.21 432 ASP A N 1
ATOM 6693 C CA . ASP A 1 432 ? 20.896 33.147 52.949 1.00 16.18 432 ASP A CA 1
ATOM 6694 C C . ASP A 1 432 ? 20.190 31.875 53.369 1.00 15.39 432 ASP A C 1
ATOM 6695 O O . ASP A 1 432 ? 19.006 31.697 53.141 1.00 15.06 432 ASP A O 1
ATOM 6704 N N . GLY A 1 433 ? 20.951 30.980 53.950 1.00 12.73 433 GLY A N 1
ATOM 6705 C CA . GLY A 1 433 ? 20.429 29.677 54.321 1.00 13.90 433 GLY A CA 1
ATOM 6706 C C . GLY A 1 433 ? 21.541 28.682 54.509 1.00 13.12 433 GLY A C 1
ATOM 6707 O O . GLY A 1 433 ? 22.632 29.006 54.994 1.00 14.01 433 GLY A O 1
ATOM 6711 N N . TRP A 1 434 ? 21.278 27.446 54.087 1.00 12.67 434 TRP A N 1
ATOM 6712 C CA . TRP A 1 434 ? 22.132 26.326 54.421 1.00 12.50 434 TRP A CA 1
ATOM 6713 C C . TRP A 1 434 ? 22.343 25.480 53.183 1.00 12.21 434 TRP A C 1
ATOM 6714 O O . TRP A 1 434 ? 21.552 25.498 52.232 1.00 13.43 434 TRP A O 1
ATOM 6735 N N . ILE A 1 435 ? 23.430 24.725 53.208 1.00 12.59 435 ILE A N 1
ATOM 6736 C CA . ILE A 1 435 ? 23.669 23.657 52.250 1.00 12.30 435 ILE A CA 1
ATOM 6737 C C . ILE A 1 435 ? 23.599 22.349 53.017 1.00 11.46 435 ILE A C 1
ATOM 6738 O O . ILE A 1 435 ? 24.207 22.222 54.082 1.00 11.95 435 ILE A O 1
ATOM 6754 N N . VAL A 1 436 ? 22.928 21.376 52.443 1.00 11.66 436 VAL A N 1
ATOM 6755 C CA . VAL A 1 436 ? 22.970 20.004 52.938 1.00 10.56 436 VAL A CA 1
ATOM 6756 C C . VAL A 1 436 ? 23.587 19.122 51.870 1.00 12.46 436 VAL A C 1
ATOM 6757 O O . VAL A 1 436 ? 23.409 19.348 50.663 1.00 12.07 436 VAL A O 1
ATOM 6770 N N . GLN A 1 437 ? 24.303 18.092 52.295 1.00 11.46 437 GLN A N 1
ATOM 6771 C CA . GLN A 1 437 ? 24.857 17.155 51.343 1.00 12.31 437 GLN A CA 1
ATOM 6772 C C . GLN A 1 437 ? 25.255 15.886 52.065 1.00 12.30 437 GLN A C 1
ATOM 6773 O O . GLN A 1 437 ? 25.675 15.921 53.231 1.00 13.20 437 GLN A O 1
ATOM 6787 N N . VAL A 1 438 ? 25.145 14.778 51.361 1.00 11.04 438 VAL A N 1
ATOM 6788 C CA . VAL A 1 438 ? 25.626 13.497 51.845 1.00 10.02 438 VAL A CA 1
ATOM 6789 C C . VAL A 1 438 ? 27.128 13.425 51.690 1.00 11.25 438 VAL A C 1
ATOM 6790 O O . VAL A 1 438 ? 27.691 13.814 50.661 1.00 12.20 438 VAL A O 1
ATOM 6803 N N . CYS A 1 439 ? 27.801 12.893 52.714 1.00 10.57 439 CYS A N 1
ATOM 6804 C CA . CYS A 1 439 ? 29.216 12.604 52.680 1.00 11.50 439 CYS A CA 1
ATOM 6805 C C . CYS A 1 439 ? 29.405 11.102 52.824 1.00 12.15 439 CYS A C 1
ATOM 6806 O O . CYS A 1 439 ? 28.876 10.465 53.751 1.00 12.84 439 CYS A O 1
ATOM 6814 N N . ASN A 1 440 ? 30.133 10.521 51.887 1.00 11.66 440 ASN A N 1
ATOM 6815 C CA . ASN A 1 440 ? 30.491 9.113 51.957 1.00 10.48 440 ASN A CA 1
ATOM 6816 C C . ASN A 1 440 ? 31.714 8.983 52.850 1.00 12.42 440 ASN A C 1
ATOM 6817 O O . ASN A 1 440 ? 32.829 9.377 52.463 1.00 14.04 440 ASN A O 1
ATOM 6828 N N . ARG A 1 441 ? 31.524 8.369 54.027 1.00 13.38 441 ARG A N 1
ATOM 6829 C CA . ARG A 1 441 ? 32.627 8.133 54.954 1.00 13.31 441 ARG A CA 1
ATOM 6830 C C . ARG A 1 441 ? 33.146 6.737 54.623 1.00 14.85 441 ARG A C 1
ATOM 6831 O O . ARG A 1 441 ? 32.752 5.735 55.207 1.00 16.06 441 ARG A O 1
ATOM 6852 N N . LEU A 1 442 ? 34.000 6.685 53.602 1.00 14.02 442 LEU A N 1
ATOM 6853 C CA . LEU A 1 442 ? 34.365 5.423 52.987 1.00 15.21 442 LEU A CA 1
ATOM 6854 C C . LEU A 1 442 ? 35.129 4.547 53.945 1.00 17.19 442 LEU A C 1
ATOM 6855 O O . LEU A 1 442 ? 35.015 3.320 53.866 1.00 19.35 442 LEU A O 1
ATOM 6871 N N . ALA A 1 443 ? 35.892 5.135 54.858 1.00 15.89 443 ALA A N 1
ATOM 6872 C CA . ALA A 1 443 ? 36.645 4.298 55.786 1.00 17.89 443 ALA A CA 1
ATOM 6873 C C . ALA A 1 443 ? 35.735 3.640 56.801 1.00 17.63 443 ALA A C 1
ATOM 6874 O O . ALA A 1 443 ? 36.115 2.611 57.377 1.00 20.33 443 ALA A O 1
ATOM 6881 N N . ASP A 1 444 ? 34.574 4.237 57.066 1.00 15.34 444 ASP A N 1
ATOM 6882 C CA . ASP A 1 444 ? 33.629 3.751 58.055 1.00 15.26 444 ASP A CA 1
ATOM 6883 C C . ASP A 1 444 ? 32.481 2.991 57.417 1.00 13.10 444 ASP A C 1
ATOM 6884 O O . ASP A 1 444 ? 31.621 2.471 58.121 1.00 13.41 444 ASP A O 1
ATOM 6893 N N . HIS A 1 445 ? 32.468 2.872 56.093 1.00 13.33 445 HIS A N 1
ATOM 6894 C CA . HIS A 1 445 ? 31.386 2.238 55.355 1.00 11.80 445 HIS A CA 1
ATOM 6895 C C . HIS A 1 445 ? 30.019 2.748 55.787 1.00 10.89 445 HIS A C 1
ATOM 6896 O O . HIS A 1 445 ? 29.057 2.010 55.905 1.00 12.37 445 HIS A O 1
ATOM 6910 N N . LYS A 1 446 ? 29.943 4.065 55.947 1.00 11.82 446 LYS A N 1
ATOM 6911 C CA . LYS A 1 446 ? 28.720 4.727 56.374 1.00 11.09 446 LYS A CA 1
ATOM 6912 C C . LYS A 1 446 ? 28.658 6.086 55.708 1.00 10.74 446 LYS A C 1
ATOM 6913 O O . LYS A 1 446 ? 29.585 6.508 55.010 1.00 11.91 446 LYS A O 1
ATOM 6932 N N . SER A 1 447 ? 27.519 6.748 55.892 1.00 10.96 447 SER A N 1
ATOM 6933 C CA . SER A 1 447 ? 27.304 8.063 55.331 1.00 10.59 447 SER A CA 1
ATOM 6934 C C . SER A 1 447 ? 26.967 9.032 56.439 1.00 11.14 447 SER A C 1
ATOM 6935 O O . SER A 1 447 ? 26.348 8.652 57.437 1.00 12.22 447 SER A O 1
ATOM 6943 N N . ASP A 1 448 ? 27.333 10.292 56.213 1.00 11.74 448 ASP A N 1
ATOM 6944 C CA . ASP A 1 448 ? 26.883 11.406 57.018 1.00 11.57 448 ASP A CA 1
ATOM 6945 C C . ASP A 1 448 ? 26.020 12.331 56.170 1.00 11.19 448 ASP A C 1
ATOM 6946 O O . ASP A 1 448 ? 26.172 12.389 54.944 1.00 11.34 448 ASP A O 1
ATOM 6955 N N . LEU A 1 449 ? 25.090 13.030 56.795 1.00 11.46 449 LEU A N 1
ATOM 6956 C CA . LEU A 1 449 ? 24.484 14.204 56.189 1.00 10.86 449 LEU A CA 1
ATOM 6957 C C . LEU A 1 449 ? 25.114 15.422 56.826 1.00 11.10 449 LEU A C 1
ATOM 6958 O O . LEU A 1 449 ? 25.079 15.569 58.057 1.00 12.00 449 LEU A O 1
ATOM 6974 N N . LEU A 1 450 ? 25.718 16.278 56.013 1.00 11.19 450 LEU A N 1
ATOM 6975 C CA . LEU A 1 450 ? 26.368 17.486 56.495 1.00 10.66 450 LEU A CA 1
ATOM 6976 C C . LEU A 1 450 ? 25.449 18.667 56.267 1.00 12.36 450 LEU A C 1
ATOM 6977 O O . LEU A 1 450 ? 24.784 18.753 55.237 1.00 12.36 450 LEU A O 1
ATOM 6993 N N . ILE A 1 451 ? 25.424 19.589 57.224 1.00 11.51 451 ILE A N 1
ATOM 6994 C CA . ILE A 1 451 ? 24.695 20.840 57.135 1.00 12.13 451 ILE A CA 1
ATOM 6995 C C . ILE A 1 451 ? 25.710 21.944 57.286 1.00 12.52 451 ILE A C 1
ATOM 6996 O O . ILE A 1 451 ? 26.419 22.014 58.301 1.00 13.87 451 ILE A O 1
ATOM 7012 N N . PHE A 1 452 ? 25.761 22.823 56.293 1.00 12.73 452 PHE A N 1
ATOM 7013 C CA . PHE A 1 452 ? 26.648 23.975 56.287 1.00 12.43 452 PHE A CA 1
ATOM 7014 C C . PHE A 1 452 ? 25.846 25.268 56.305 1.00 12.97 452 PHE A C 1
ATOM 7015 O O . PHE A 1 452 ? 24.765 25.362 55.711 1.00 14.00 452 PHE A O 1
ATOM 7032 N N . GLU A 1 453 ? 26.414 26.306 56.927 1.00 13.86 453 GLU A N 1
ATOM 7033 C CA . GLU A 1 453 ? 26.002 27.681 56.610 1.00 14.49 453 GLU A CA 1
ATOM 7034 C C . GLU A 1 453 ? 26.447 27.964 55.180 1.00 13.82 453 GLU A C 1
ATOM 7035 O O . GLU A 1 453 ? 27.626 27.803 54.841 1.00 13.99 453 GLU A O 1
ATOM 7047 N N . ALA A 1 454 ? 25.479 28.313 54.325 1.00 12.33 454 ALA A N 1
ATOM 7048 C CA . ALA A 1 454 ? 25.670 28.205 52.878 1.00 13.43 454 ALA A CA 1
ATOM 7049 C C . ALA A 1 454 ? 26.767 29.112 52.362 1.00 14.15 454 ALA A C 1
ATOM 7050 O O . ALA A 1 454 ? 27.417 28.779 51.376 1.00 14.51 454 ALA A O 1
ATOM 7057 N N . LEU A 1 455 ? 26.980 30.263 52.985 1.00 13.55 455 LEU A N 1
ATOM 7058 C CA . LEU A 1 455 ? 28.001 31.225 52.561 1.00 14.35 455 LEU A CA 1
ATOM 7059 C C . LEU A 1 455 ? 29.220 31.212 53.472 1.00 16.03 455 LEU A C 1
ATOM 7060 O O . LEU A 1 455 ? 30.059 32.126 53.401 1.00 17.10 455 LEU A O 1
ATOM 7076 N N . ASP A 1 456 ? 29.361 30.199 54.315 1.00 15.33 456 ASP A N 1
ATOM 7077 C CA . ASP A 1 456 ? 30.520 30.106 55.220 1.00 17.55 456 ASP A CA 1
ATOM 7078 C C . ASP A 1 456 ? 30.857 28.625 55.387 1.00 16.97 456 ASP A C 1
ATOM 7079 O O . ASP A 1 456 ? 30.704 28.029 56.433 1.00 18.19 456 ASP A O 1
ATOM 7088 N N . ILE A 1 457 ? 31.333 28.051 54.295 1.00 18.32 457 ILE A N 1
ATOM 7089 C CA . ILE A 1 457 ? 31.580 26.627 54.263 1.00 16.71 457 ILE A CA 1
ATOM 7090 C C . ILE A 1 457 ? 32.964 26.227 54.734 1.00 20.83 457 ILE A C 1
ATOM 7091 O O . ILE A 1 457 ? 33.156 25.069 55.106 1.00 17.39 457 ILE A O 1
ATOM 7107 N N . GLU A 1 458 ? 33.940 27.146 54.738 1.00 21.10 458 GLU A N 1
ATOM 7108 C CA . GLU A 1 458 ? 35.300 26.719 55.011 1.00 20.57 458 GLU A CA 1
ATOM 7109 C C . GLU A 1 458 ? 35.492 26.287 56.434 1.00 20.08 458 GLU A C 1
ATOM 7110 O O . GLU A 1 458 ? 36.383 25.477 56.698 1.00 23.00 458 GLU A O 1
ATOM 7122 N N . LYS A 1 459 ? 34.657 26.771 57.358 1.00 20.06 459 LYS A N 1
ATOM 7123 C CA . LYS A 1 459 ? 34.751 26.354 58.743 1.00 22.61 459 LYS A CA 1
ATOM 7124 C C . LYS A 1 459 ? 34.193 24.951 58.958 1.00 21.21 459 LYS A C 1
ATOM 7125 O O . LYS A 1 459 ? 34.297 24.415 60.064 1.00 23.24 459 LYS A O 1
ATOM 7144 N N . GLY A 1 460 ? 33.600 24.355 57.923 1.00 19.93 460 GLY A N 1
ATOM 7145 C CA . GLY A 1 460 ? 33.053 23.023 58.027 1.00 19.58 460 GLY A CA 1
ATOM 7146 C C . GLY A 1 460 ? 31.592 23.037 58.371 1.00 15.66 460 GLY A C 1
ATOM 7147 O O . GLY A 1 460 ? 30.990 24.070 58.647 1.00 17.21 460 GLY A O 1
ATOM 7151 N N . PRO A 1 461 ? 31.003 21.851 58.402 1.00 15.57 461 PRO A N 1
ATOM 7152 C CA . PRO A 1 461 ? 29.575 21.758 58.685 1.00 14.89 461 PRO A CA 1
ATOM 7153 C C . PRO A 1 461 ? 29.259 22.170 60.102 1.00 15.02 461 PRO A C 1
ATOM 7154 O O . PRO A 1 461 ? 30.019 21.893 61.038 1.00 18.15 461 PRO A O 1
ATOM 7165 N N . VAL A 1 462 ? 28.119 22.839 60.251 1.00 15.16 462 VAL A N 1
ATOM 7166 C CA . VAL A 1 462 ? 27.630 23.181 61.581 1.00 12.65 462 VAL A CA 1
ATOM 7167 C C . VAL A 1 462 ? 26.962 22.007 62.255 1.00 15.85 462 VAL A C 1
ATOM 7168 O O . VAL A 1 462 ? 26.785 22.012 63.481 1.00 15.94 462 VAL A O 1
ATOM 7181 N N . ALA A 1 463 ? 26.571 20.989 61.505 1.00 13.86 463 ALA A N 1
ATOM 7182 C CA . ALA A 1 463 ? 26.031 19.774 62.058 1.00 14.78 463 ALA A CA 1
ATOM 7183 C C . ALA A 1 463 ? 26.414 18.632 61.135 1.00 13.13 463 ALA A C 1
ATOM 7184 O O . ALA A 1 463 ? 26.468 18.787 59.910 1.00 13.30 463 ALA A O 1
ATOM 7191 N N . THR A 1 464 ? 26.623 17.471 61.742 1.00 12.12 464 THR A N 1
ATOM 7192 C CA . THR A 1 464 ? 26.961 16.237 61.055 1.00 10.89 464 THR A CA 1
ATOM 7193 C C . THR A 1 464 ? 26.021 15.178 61.574 1.00 12.91 464 THR A C 1
ATOM 7194 O O . THR A 1 464 ? 26.072 14.833 62.754 1.00 13.12 464 THR A O 1
ATOM 7205 N N . VAL A 1 465 ? 25.160 14.656 60.715 1.00 11.96 465 VAL A N 1
ATOM 7206 C CA . VAL A 1 465 ? 24.212 13.614 61.081 1.00 11.27 465 VAL A CA 1
ATOM 7207 C C . VAL A 1 465 ? 24.775 12.296 60.599 1.00 12.60 465 VAL A C 1
ATOM 7208 O O . VAL A 1 465 ? 25.094 12.145 59.414 1.00 13.95 465 VAL A O 1
ATOM 7221 N N . HIS A 1 466 ? 24.923 11.336 61.481 1.00 12.27 466 HIS A N 1
ATOM 7222 C CA . HIS A 1 466 ? 25.467 10.044 61.140 1.00 11.20 466 HIS A CA 1
ATOM 7223 C C . HIS A 1 466 ? 24.364 9.075 60.779 1.00 11.54 466 HIS A C 1
ATOM 7224 O O . HIS A 1 466 ? 23.405 8.887 61.534 1.00 12.67 466 HIS A O 1
ATOM 7239 N N . LEU A 1 467 ? 24.488 8.453 59.619 1.00 10.24 467 LEU A N 1
ATOM 7240 C CA . LEU A 1 467 ? 23.635 7.318 59.304 1.00 11.49 467 LEU A CA 1
ATOM 7241 C C . LEU A 1 467 ? 24.348 6.043 59.697 1.00 11.57 467 LEU A C 1
ATOM 7242 O O . LEU A 1 467 ? 25.565 5.935 59.525 1.00 11.74 467 LEU A O 1
ATOM 7258 N N . PRO A 1 468 ? 23.609 5.075 60.259 1.00 10.83 468 PRO A N 1
ATOM 7259 C CA . PRO A 1 468 ? 24.236 3.824 60.692 1.00 10.49 468 PRO A CA 1
ATOM 7260 C C . PRO A 1 468 ? 24.389 2.803 59.578 1.00 11.60 468 PRO A C 1
ATOM 7261 O O . PRO A 1 468 ? 24.441 1.606 59.802 1.00 12.34 468 PRO A O 1
ATOM 7272 N N . PHE A 1 469 ? 24.490 3.307 58.354 1.00 10.93 469 PHE A N 1
ATOM 7273 C CA . PHE A 1 469 ? 24.696 2.504 57.150 1.00 10.95 469 PHE A CA 1
ATOM 7274 C C . PHE A 1 469 ? 25.177 3.437 56.046 1.00 9.98 469 PHE A C 1
ATOM 7275 O O . PHE A 1 469 ? 25.189 4.665 56.178 1.00 11.86 469 PHE A O 1
ATOM 7292 N N . ALA A 1 470 ? 25.651 2.815 54.970 1.00 10.57 470 ALA A N 1
ATOM 7293 C CA . ALA A 1 470 ? 26.088 3.555 53.797 1.00 10.39 470 ALA A CA 1
ATOM 7294 C C . ALA A 1 470 ? 24.980 3.737 52.772 1.00 9.74 470 ALA A C 1
ATOM 7295 O O . ALA A 1 470 ? 24.313 2.787 52.378 1.00 11.24 470 ALA A O 1
ATOM 7302 N N . LEU A 1 471 ? 24.843 4.970 52.317 1.00 10.44 471 LEU A N 1
ATOM 7303 C CA . LEU A 1 471 ? 24.173 5.238 51.070 1.00 9.27 471 LEU A CA 1
ATOM 7304 C C . LEU A 1 471 ? 25.116 4.854 49.940 1.00 10.47 471 LEU A C 1
ATOM 7305 O O . LEU A 1 471 ? 26.342 4.823 50.081 1.00 11.50 471 LEU A O 1
ATOM 7321 N N . ARG A 1 472 ? 24.516 4.602 48.797 1.00 10.76 472 ARG A N 1
ATOM 7322 C CA . ARG A 1 472 ? 25.214 4.431 47.534 1.00 10.53 472 ARG A CA 1
ATOM 7323 C C . ARG A 1 472 ? 25.387 5.778 46.836 1.00 10.19 472 ARG A C 1
ATOM 7324 O O . ARG A 1 472 ? 24.849 6.808 47.263 1.00 10.92 472 ARG A O 1
ATOM 7345 N N . PHE A 1 473 ? 26.147 5.742 45.733 1.00 11.32 473 PHE A N 1
ATOM 7346 C CA . PHE A 1 473 ? 26.283 6.895 44.865 1.00 11.50 473 PHE A CA 1
ATOM 7347 C C . PHE A 1 473 ? 24.911 7.484 44.591 1.00 9.80 473 PHE A C 1
ATOM 7348 O O . PHE A 1 473 ? 23.989 6.778 44.200 1.00 11.25 473 PHE A O 1
ATOM 7365 N N . GLY A 1 474 ? 24.812 8.797 44.758 1.00 9.92 474 GLY A N 1
ATOM 7366 C CA . GLY A 1 474 ? 23.583 9.493 44.493 1.00 10.64 474 GLY A CA 1
ATOM 7367 C C . GLY A 1 474 ? 23.620 10.294 43.222 1.00 10.20 474 GLY A C 1
ATOM 7368 O O . GLY A 1 474 ? 24.686 10.658 42.726 1.00 11.23 474 GLY A O 1
ATOM 7372 N N . LEU A 1 475 ? 22.421 10.582 42.757 1.00 10.35 475 LEU A N 1
ATOM 7373 C CA . LEU A 1 475 ? 22.235 11.542 41.682 1.00 9.31 475 LEU A CA 1
ATOM 7374 C C . LEU A 1 475 ? 21.661 12.795 42.312 1.00 11.52 475 LEU A C 1
ATOM 7375 O O . LEU A 1 475 ? 22.333 13.377 43.162 1.00 12.47 475 LEU A O 1
ATOM 7391 N N . HIS A 1 476 ? 20.502 13.264 41.926 1.00 10.61 476 HIS A N 1
ATOM 7392 C CA . HIS A 1 476 ? 20.081 14.598 42.316 1.00 9.09 476 HIS A CA 1
ATOM 7393 C C . HIS A 1 476 ? 19.089 14.580 43.473 1.00 10.73 476 HIS A C 1
ATOM 7394 O O . HIS A 1 476 ? 18.417 13.576 43.744 1.00 11.70 476 HIS A O 1
ATOM 7408 N N . GLY A 1 477 ? 19.041 15.707 44.176 1.00 9.60 477 GLY A N 1
ATOM 7409 C CA . GLY A 1 477 ? 18.234 15.856 45.366 1.00 10.37 477 GLY A CA 1
ATOM 7410 C C . GLY A 1 477 ? 17.849 17.293 45.593 1.00 9.21 477 GLY A C 1
ATOM 7411 O O . GLY A 1 477 ? 18.399 18.210 44.980 1.00 11.25 477 GLY A O 1
ATOM 7415 N N . ASN A 1 478 ? 16.919 17.485 46.534 1.00 9.11 478 ASN A N 1
ATOM 7416 C CA . ASN A 1 478 ? 16.263 18.766 46.721 1.00 9.68 478 ASN A CA 1
ATOM 7417 C C . ASN A 1 478 ? 15.678 18.877 48.101 1.00 10.98 478 ASN A C 1
ATOM 7418 O O . ASN A 1 478 ? 15.162 17.905 48.641 1.00 10.54 478 ASN A O 1
ATOM 7429 N N . TRP A 1 479 ? 15.724 20.082 48.637 1.00 10.98 479 TRP A N 1
ATOM 7430 C CA . TRP A 1 479 ? 15.016 20.396 49.862 1.00 10.49 479 TRP A CA 1
ATOM 7431 C C . TRP A 1 479 ? 13.633 20.935 49.572 1.00 11.47 479 TRP A C 1
ATOM 7432 O O . TRP A 1 479 ? 13.450 21.728 48.644 1.00 13.45 479 TRP A O 1
ATOM 7453 N N . ALA A 1 480 ? 12.671 20.577 50.404 1.00 11.08 480 ALA A N 1
ATOM 7454 C CA . ALA A 1 480 ? 11.387 21.250 50.465 1.00 10.94 480 ALA A CA 1
ATOM 7455 C C . ALA A 1 480 ? 10.996 21.505 51.910 1.00 13.24 480 ALA A C 1
ATOM 7456 O O . ALA A 1 480 ? 11.237 20.679 52.774 1.00 11.78 480 ALA A O 1
ATOM 7463 N N . ASN A 1 481 ? 10.406 22.661 52.180 1.00 11.90 481 ASN A N 1
ATOM 7464 C CA . ASN A 1 481 ? 9.843 22.935 53.494 1.00 11.62 481 ASN A CA 1
ATOM 7465 C C . ASN A 1 481 ? 8.646 22.038 53.763 1.00 13.80 481 ASN A C 1
ATOM 7466 O O . ASN A 1 481 ? 7.983 21.556 52.844 1.00 13.21 481 ASN A O 1
ATOM 7477 N N . ALA A 1 482 ? 8.392 21.817 55.053 1.00 12.00 482 ALA A N 1
ATOM 7478 C CA . ALA A 1 482 ? 7.408 20.842 55.486 1.00 13.19 482 ALA A CA 1
ATOM 7479 C C . ALA A 1 482 ? 6.050 21.106 54.872 1.00 13.92 482 ALA A C 1
ATOM 7480 O O . ALA A 1 482 ? 5.316 20.163 54.563 1.00 14.25 482 ALA A O 1
ATOM 7487 N N . GLU A 1 483 ? 5.673 22.381 54.754 1.00 17.48 483 GLU A N 1
ATOM 7488 C CA . GLU A 1 483 ? 4.347 22.707 54.247 1.00 16.51 483 GLU A CA 1
ATOM 7489 C C . GLU A 1 483 ? 4.177 22.350 52.785 1.00 17.21 483 GLU A C 1
ATOM 7490 O O . GLU A 1 483 ? 3.030 22.244 52.342 1.00 22.44 483 GLU A O 1
ATOM 7502 N N . GLU A 1 484 ? 5.271 22.112 52.038 1.00 14.40 484 GLU A N 1
ATOM 7503 C CA . GLU A 1 484 ? 5.194 21.720 50.643 1.00 14.50 484 GLU A CA 1
ATOM 7504 C C . GLU A 1 484 ? 5.107 20.214 50.471 1.00 17.18 484 GLU A C 1
ATOM 7505 O O . GLU A 1 484 ? 4.946 19.729 49.346 1.00 17.02 484 GLU A O 1
ATOM 7517 N N . ILE A 1 485 ? 5.217 19.460 51.560 1.00 13.43 485 ILE A N 1
ATOM 7518 C CA . ILE A 1 485 ? 5.322 18.009 51.476 1.00 13.70 485 ILE A CA 1
ATOM 7519 C C . ILE A 1 485 ? 4.479 17.265 52.499 1.00 15.32 485 ILE A C 1
ATOM 7520 O O . ILE A 1 485 ? 4.696 16.066 52.746 1.00 15.30 485 ILE A O 1
ATOM 7536 N N . GLY A 1 486 ? 3.509 17.940 53.092 1.00 18.12 486 GLY A N 1
ATOM 7537 C CA . GLY A 1 486 ? 2.595 17.230 53.967 1.00 17.89 486 GLY A CA 1
ATOM 7538 C C . GLY A 1 486 ? 3.152 16.854 55.313 1.00 19.68 486 GLY A C 1
ATOM 7539 O O . GLY A 1 486 ? 2.607 15.973 55.988 1.00 21.54 486 GLY A O 1
ATOM 7543 N N . LEU A 1 487 ? 4.205 17.512 55.760 1.00 15.46 487 LEU A N 1
ATOM 7544 C CA . LEU A 1 487 ? 4.828 17.225 57.044 1.00 15.28 487 LEU A CA 1
ATOM 7545 C C . LEU A 1 487 ? 4.524 18.357 58.029 1.00 20.30 487 LEU A C 1
ATOM 7546 O O . LEU A 1 487 ? 3.952 19.396 57.681 1.00 19.03 487 LEU A O 1
ATOM 7562 N N . ALA A 1 488 ? 4.834 18.116 59.299 1.00 20.28 488 ALA A N 1
ATOM 7563 C CA . ALA A 1 488 ? 4.214 18.918 60.350 1.00 24.67 488 ALA A CA 1
ATOM 7564 C C . ALA A 1 488 ? 4.761 20.327 60.318 1.00 28.39 488 ALA A C 1
ATOM 7565 O O . ALA A 1 488 ? 5.944 20.536 60.039 1.00 23.51 488 ALA A O 1
ATOM 7572 N N . ALA A 1 489 ? 3.883 21.296 60.580 1.00 31.73 489 ALA A N 1
ATOM 7573 C CA . ALA A 1 489 ? 4.295 22.674 60.814 1.00 40.21 489 ALA A CA 1
ATOM 7574 C C . ALA A 1 489 ? 5.057 22.733 62.140 1.00 44.24 489 ALA A C 1
ATOM 7575 O O . ALA A 1 489 ? 5.945 23.566 62.302 1.00 48.09 489 ALA A O 1
#

Radius of gyration: 21.05 Å; Cα contacts (8 Å, |Δi|>4): 1371; chains: 1; bounding box: 51×56×54 Å

Sequence (484 aa):
AHFPDTPAFTGFNAPSRIECDIPNLVHEGTIPPELNGAFFRVQPDPQFPPRLGDDISSFNGDGMITRFHIHDGQCDIKQRWAKTNKWKLENAAGKALFGSSYRNPLTDDESVKGEYRSTANTNAFVFAGKLWAMKEDSPSLTMDPATMETFGFEKFGGKMTGQTFTAHPKVDPLTGNMVAIGYAASGLCTDDVCLYEISPDGELIYEAWFKVPYYCMMHDFGVTKDYLVLHIVPSIGSWDRLEKGLPHFGFDTTLPVYLGIIPRRADLKQEDIRWFKRENCFASHVMNAFQEGTKVHVDVPEAENNMFPFFPDVHGAPFNPQQAMMSRLTRWTVDMASNSDEFDSVTRLTETAGEFPRIDDRMTGLPYRYGWMLEMMDMMKRPVELKGGFLMNCLFLKDHQTGAEQHWWCGPTSSLQEPAFIPRSKDAPEGDGWIVQVCNRLADHKSDLLIFEALDIEKGPVATVHLPFALRFGLHGNWANAEEIGLAA

InterPro domains:
  IPR004294 Carotenoid oxygenase [PF03055] (15-480)
  IPR004294 Carotenoid oxygenase [PTHR10543] (28-480)

Organism: Sphingobium sp. (strain NBRC 103272 / SYK-6) (NCBI:txid627192)

B-factor: mean 20.71, std 11.08, range [8.13, 88.75]

Solvent-accessible surface area: 18285 Å² total; per-residue (Å²): 103,177,46,25,137,31,113,21,14,54,64,55,44,44,33,30,80,54,77,25,78,49,91,95,6,114,60,105,56,92,4,11,100,94,4,41,0,0,3,0,7,0,0,2,0,13,15,42,37,23,102,112,39,70,36,48,39,36,18,7,5,1,0,0,0,15,0,24,0,30,121,21,44,0,24,4,40,0,58,15,1,70,1,45,17,24,91,62,2,72,92,44,48,120,12,18,7,8,30,18,8,8,42,95,36,25,42,156,81,2,174,79,68,72,34,0,4,0,0,5,7,0,23,22,16,38,49,59,0,1,0,0,9,7,30,1,0,1,1,5,0,35,6,26,64,4,111,28,112,16,41,33,58,12,84,58,134,5,83,0,84,7,1,3,0,17,8,30,45,8,55,97,76,24,16,0,0,0,0,1,3,8,0,51,19,41,23,40,49,22,0,0,0,0,8,0,20,72,108,16,96,12,91,27,38,5,95,7,100,9,56,39,19,0,20,2,25,2,0,2,4,2,136,59,38,0,1,0,9,0,6,0,2,31,9,36,100,71,20,5,119,134,64,80,54,2,0,0,0,20,50,98,53,41,0,41,0,0,0,0,20,29,136,66,78,14,129,82,157,62,15,60,55,0,87,21,110,32,3,3,3,10,18,10,8,7,1,17,44,105,75,80,70,0,15,1,0,0,0,31,1,117,30,7,12,26,51,60,1,53,24,45,119,65,51,119,71,44,78,129,53,0,39,0,62,0,6,49,0,6,0,24,43,69,33,160,58,62,114,23,70,48,64,68,131,37,7,122,18,5,0,22,24,10,27,5,1,72,63,36,12,9,51,85,20,75,24,0,0,0,0,8,7,23,120,187,75,80,62,127,74,121,43,104,70,11,24,2,0,0,0,4,18,14,44,131,87,35,57,60,42,55,36,66,8,14,54,41,6,3,7,12,10,0,0,13,1,31,114,56,175,124,14,94,38,1,40,8,7,0,0,0,2,0,8,50,20,51,80,143,89,1,8,0,0,0,0,65,1,62,63,0,94,122,6,36,34,2,22,0,57,1,85,27,36,1,19,70,3,18,7,2,15,28,9,51,0,123,86,2,65,34,80,133

Secondary structure (DSSP, 8-state):
----SSGGGSGGGS-----EEESS--EEE---TT--EEEEEEEE--SS--TTS---GGGSPEEEEEEEEETTEEEEEEEE---HHHHHHHHHTS--S-STT-GGGS-GGGTTS------SEEEEETTEEEEE-TTBPPEEE-TTT--EEEE--GGGT--SS-B-S--EE-TTT--EEEEEESTTSTT-SEEEEEEE-TTS-EEEEEEEE-SS-------EE-SSEEEEEE--EEE-HHHHHTT--SEEE-TTSPEEEEEEE--TT--GGG-EEEEE-S-EE---SEEEEETTEEEEE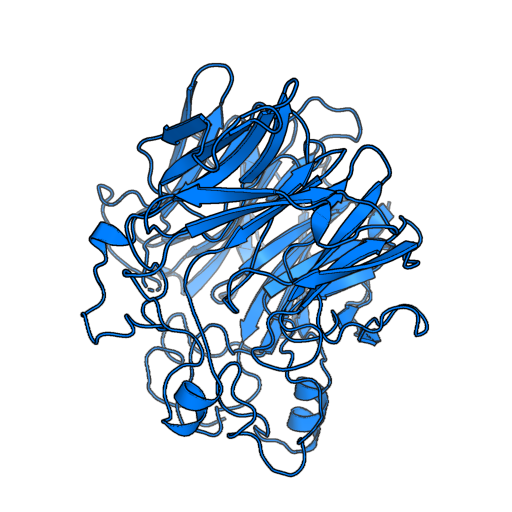EEEESS---TTS-BTT-PPP-TGGG--EEEEEEEETT-SSSB-SEEEEEEEEEEEEEE--GGGTTS--SEEEEEE--TTS--S--------EEEEEETTT--EEEEE--TTEEE---EEEESSTTSPTT-EEEEEEEEETTTTEEEEEEEETT--TT--SEEEEPSSPPPP---EEEEEGGGTT---